Protein AF-A0A921FLB4-F1 (afdb_monomer_lite)

Sequence (435 aa):
MNSPNPSLQTFIDALERRLLEMSLEEIRESLLQHAHTLQNSDRAAFLAIFEHNHQTHQQQSPNVTWPVDNHPLLEEIDAFVDRIASGEYFDGFGWDHERYLERSFGDESWALEFDEFFSEAHKAFLNGQVGLARAALQRLLYALSLDDDVGTFCGPEPAIYTVGFNLAEAQACYLRAVYETTPAEERAAELAKEWLVLPELDADVSLDSLRQSRGPELSELEQFLPDWINVLHSLDRDSPIVRELLLEAAELAGGVDGLRDLARGSETDQGAYYLRWVQALRRAECQGEAIEAAHEALSKLNHDGPMRALMAEELAVLSKDNGVQVVAARRAAWRADPNLLRLIRLHEAASQQSQAPETMADELAALDEKTALDDSDNGLRAVLLVLAGRADDAGAMLIQSTGLTDRSLRDVVVPYLLISGCAGPQHPQWSSTSL

Structure (mmCIF, N/CA/C/O backbone):
data_AF-A0A921FLB4-F1
#
_entry.id   AF-A0A921FLB4-F1
#
loop_
_atom_site.group_PDB
_atom_site.id
_atom_site.type_symbol
_atom_site.label_atom_id
_atom_site.label_alt_id
_atom_site.label_comp_id
_atom_site.label_asym_id
_atom_site.label_entity_id
_atom_site.label_seq_id
_atom_site.pdbx_PDB_ins_code
_atom_site.Cartn_x
_atom_site.Cartn_y
_atom_site.Cartn_z
_atom_site.occupancy
_atom_site.B_iso_or_equiv
_atom_site.auth_seq_id
_atom_site.auth_comp_id
_atom_site.auth_asym_id
_atom_site.auth_atom_id
_atom_site.pdbx_PDB_model_num
ATOM 1 N N . MET A 1 1 ? -26.130 41.079 9.840 1.00 33.78 1 MET A N 1
ATOM 2 C CA . MET A 1 1 ? -25.382 42.355 9.901 1.00 33.78 1 MET A CA 1
ATOM 3 C C . MET A 1 1 ? -23.909 42.001 9.795 1.00 33.78 1 MET A C 1
ATOM 5 O O . MET A 1 1 ? -23.412 41.353 10.702 1.00 33.78 1 MET A O 1
ATOM 9 N N . ASN A 1 2 ? -23.250 42.322 8.678 1.00 36.47 2 ASN A N 1
ATOM 10 C CA . ASN A 1 2 ? -21.829 42.018 8.482 1.00 36.47 2 ASN A CA 1
ATOM 11 C C . ASN A 1 2 ? -20.993 43.010 9.290 1.00 36.47 2 ASN A C 1
ATOM 13 O O . ASN A 1 2 ? -20.910 44.185 8.928 1.00 36.47 2 ASN A O 1
ATOM 17 N N . SER A 1 3 ? -20.412 42.550 10.393 1.00 39.25 3 SER A N 1
ATOM 18 C CA . SER A 1 3 ? -19.405 43.321 11.116 1.00 39.25 3 SER A CA 1
ATOM 19 C C . SER A 1 3 ? -18.179 43.504 10.208 1.00 39.25 3 SER A C 1
ATOM 21 O O . SER A 1 3 ? -17.731 42.525 9.613 1.00 39.25 3 SER A O 1
ATOM 23 N N . PRO A 1 4 ? -17.641 44.726 10.054 1.00 46.91 4 PRO A N 1
ATOM 24 C CA . PRO A 1 4 ? -16.412 44.940 9.297 1.00 46.91 4 PRO A CA 1
ATOM 25 C C . PRO A 1 4 ? -15.256 44.167 9.946 1.00 46.91 4 PRO A C 1
ATOM 27 O O . PRO A 1 4 ? -15.122 44.178 11.172 1.00 46.91 4 PRO A O 1
ATOM 30 N N . ASN A 1 5 ? -14.427 43.507 9.130 1.00 41.88 5 ASN A N 1
ATOM 31 C CA . ASN A 1 5 ? -13.240 42.800 9.612 1.00 41.88 5 ASN A CA 1
ATOM 32 C C . ASN A 1 5 ? -12.334 43.776 10.390 1.00 41.88 5 ASN A C 1
ATOM 34 O O . ASN A 1 5 ? -12.012 44.847 9.863 1.00 41.88 5 ASN A O 1
ATOM 38 N N . PRO A 1 6 ? -11.942 43.455 11.637 1.00 48.62 6 PRO A N 1
ATOM 39 C CA . PRO A 1 6 ? -11.126 44.346 12.453 1.00 48.62 6 PRO A CA 1
ATOM 40 C C . PRO A 1 6 ? -9.729 44.531 11.846 1.00 48.62 6 PRO A C 1
ATOM 42 O O . PRO A 1 6 ? -9.183 43.626 11.218 1.00 48.62 6 PRO A O 1
ATOM 45 N N . SER A 1 7 ? -9.125 45.705 12.063 1.00 54.34 7 SER A N 1
ATOM 46 C CA . SER A 1 7 ? -7.699 45.902 11.768 1.00 54.34 7 SER A CA 1
ATOM 47 C C . SER A 1 7 ? -6.843 44.970 12.636 1.00 54.34 7 SER A C 1
ATOM 49 O O . SER A 1 7 ? -7.263 44.624 13.740 1.00 54.34 7 SER A O 1
ATOM 51 N N . LEU A 1 8 ? -5.641 44.594 12.179 1.00 39.59 8 LEU A N 1
ATOM 52 C CA . LEU A 1 8 ? -4.756 43.676 12.914 1.00 39.59 8 LEU A CA 1
ATOM 53 C C . LEU A 1 8 ? -4.516 44.131 14.362 1.00 39.59 8 LEU A C 1
ATOM 55 O O . LEU A 1 8 ? -4.643 43.328 15.277 1.00 39.59 8 LEU A O 1
ATOM 59 N N . GLN A 1 9 ? -4.257 45.422 14.586 1.00 44.19 9 GLN A N 1
ATOM 60 C CA . GLN A 1 9 ? -4.066 45.958 15.937 1.00 44.19 9 GLN A CA 1
ATOM 61 C C . GLN A 1 9 ? -5.333 45.804 16.791 1.00 44.19 9 GLN A C 1
ATOM 63 O O . GLN A 1 9 ? -5.273 45.328 17.916 1.00 44.19 9 GLN A O 1
ATOM 68 N N . THR A 1 10 ? -6.502 46.136 16.234 1.00 51.72 10 THR A N 1
ATOM 69 C CA . THR A 1 10 ? -7.792 45.987 16.928 1.00 51.72 10 THR A CA 1
ATOM 70 C C . THR A 1 10 ? -8.115 44.525 17.243 1.00 51.72 10 THR A C 1
ATOM 72 O O . THR A 1 10 ? -8.737 44.238 18.264 1.00 51.72 10 THR A O 1
ATOM 75 N N . PHE A 1 11 ? -7.708 43.606 16.369 1.00 50.75 11 PHE A N 1
ATOM 76 C CA . PHE A 1 11 ? -7.833 42.170 16.577 1.00 50.75 11 PHE A CA 1
ATOM 77 C C . PHE A 1 11 ? -6.923 41.687 17.713 1.00 50.75 11 PHE A C 1
ATOM 79 O O . PHE A 1 11 ? -7.423 41.033 18.626 1.00 50.75 11 PHE A O 1
ATOM 86 N N . ILE A 1 12 ? -5.638 42.059 17.704 1.00 52.91 12 ILE A N 1
ATOM 87 C CA . ILE A 1 12 ? -4.676 41.680 18.749 1.00 52.91 12 ILE A CA 1
ATOM 88 C C . ILE A 1 12 ? -5.097 42.244 20.112 1.00 52.91 12 ILE A C 1
ATOM 90 O O . ILE A 1 12 ? -5.220 41.477 21.060 1.00 52.91 12 ILE A O 1
ATOM 94 N N . ASP A 1 13 ? -5.456 43.528 20.202 1.00 59.16 13 ASP A N 1
ATOM 95 C CA . ASP A 1 13 ? -5.903 44.149 21.460 1.00 59.16 13 ASP A CA 1
ATOM 96 C C . ASP A 1 13 ? -7.180 43.490 22.021 1.00 59.16 13 ASP A C 1
ATOM 98 O O . ASP A 1 13 ? -7.416 43.460 23.232 1.00 59.16 13 ASP A O 1
ATOM 102 N N . ALA A 1 14 ? -8.065 43.009 21.140 1.00 65.94 14 ALA A N 1
ATOM 103 C CA . ALA A 1 14 ? -9.277 42.298 21.535 1.00 65.94 14 ALA A CA 1
ATOM 104 C C . ALA A 1 14 ? -8.986 40.850 21.950 1.00 65.94 14 ALA A C 1
ATOM 106 O O . ALA A 1 14 ? -9.635 40.349 22.868 1.00 65.94 14 ALA A O 1
ATOM 107 N N . LEU A 1 15 ? -8.035 40.192 21.288 1.00 69.31 15 LEU A N 1
ATOM 108 C CA . LEU A 1 15 ? -7.595 38.842 21.616 1.00 69.31 15 LEU A CA 1
ATOM 109 C C . LEU A 1 15 ? -6.867 38.819 22.963 1.00 69.31 15 LEU A C 1
ATOM 111 O O . LEU A 1 15 ? -7.249 38.039 23.826 1.00 69.31 15 LEU A O 1
ATOM 115 N N . GLU A 1 16 ? -5.904 39.716 23.187 1.00 65.19 16 GLU A N 1
ATOM 116 C CA . GLU A 1 16 ? -5.180 39.827 24.460 1.00 65.19 16 GLU A CA 1
ATOM 117 C C . GLU A 1 16 ? -6.130 40.053 25.635 1.00 65.19 16 GLU A C 1
ATOM 119 O O . GLU A 1 16 ? -6.023 39.386 26.660 1.00 65.19 16 GLU A O 1
ATOM 124 N N . ARG A 1 17 ? -7.114 40.945 25.476 1.00 81.75 17 ARG A N 1
ATOM 125 C CA . ARG A 1 17 ? -8.106 41.203 26.525 1.00 81.75 17 ARG A CA 1
ATOM 126 C C . ARG A 1 17 ? -8.927 39.961 26.863 1.00 81.75 17 ARG A C 1
ATOM 128 O O . ARG A 1 17 ? -9.101 39.666 28.036 1.00 81.75 17 ARG A O 1
ATOM 135 N N . ARG A 1 18 ? -9.395 39.228 25.848 1.00 84.94 18 ARG A N 1
ATOM 136 C CA . ARG A 1 18 ? -10.162 37.987 26.046 1.00 84.94 18 ARG A CA 1
ATOM 137 C C . ARG A 1 18 ? -9.311 36.902 26.696 1.00 84.94 18 ARG A C 1
ATOM 139 O O . ARG A 1 18 ? -9.776 36.257 27.621 1.00 84.94 18 ARG A O 1
ATOM 146 N N . LEU A 1 19 ? -8.058 36.750 26.269 1.00 83.31 19 LEU A N 1
ATOM 147 C CA . LEU A 1 19 ? -7.129 35.795 26.875 1.00 83.31 19 LEU A CA 1
ATOM 148 C C . LEU A 1 19 ? -6.812 36.144 28.337 1.00 83.31 19 LEU A C 1
ATOM 150 O O . LEU A 1 19 ? -6.666 35.242 29.148 1.00 83.31 19 LEU A O 1
ATOM 154 N N . LEU A 1 20 ? -6.741 37.429 28.697 1.00 84.50 20 LEU A N 1
ATOM 155 C CA . LEU A 1 20 ? -6.546 37.866 30.088 1.00 84.50 20 LEU A CA 1
ATOM 156 C C . LEU A 1 20 ? -7.783 37.655 30.976 1.00 84.50 20 LEU A C 1
ATOM 158 O O . LEU A 1 20 ? -7.649 37.583 32.196 1.00 84.50 20 LEU A O 1
ATOM 162 N N . GLU A 1 21 ? -8.974 37.597 30.381 1.00 88.06 21 GLU A N 1
ATOM 163 C CA . GLU A 1 21 ? -10.243 37.351 31.077 1.00 88.06 21 GLU A CA 1
ATOM 164 C C . GLU A 1 21 ? -10.533 35.854 31.269 1.00 88.06 21 GLU A C 1
ATOM 166 O O . GLU A 1 21 ? -11.351 35.503 32.118 1.00 88.06 21 GLU A O 1
ATOM 171 N N . MET A 1 22 ? -9.860 34.982 30.513 1.00 88.00 22 MET A N 1
ATOM 172 C CA . MET A 1 22 ? -10.029 33.531 30.565 1.00 88.00 22 MET A CA 1
ATOM 173 C C . MET A 1 22 ? -9.029 32.882 31.522 1.00 88.00 22 MET A C 1
ATOM 175 O O . MET A 1 22 ? -7.861 33.264 31.618 1.00 88.00 22 MET A O 1
ATOM 179 N N . SER A 1 23 ? -9.481 31.846 32.219 1.00 87.81 23 SER A N 1
ATOM 180 C CA . SER A 1 23 ? -8.600 30.953 32.959 1.00 87.81 23 SER A CA 1
ATOM 181 C C . SER A 1 23 ? -7.752 30.102 32.008 1.00 87.81 23 SER A C 1
ATOM 183 O O . SER A 1 23 ? -8.077 29.888 30.839 1.00 87.81 23 SER A O 1
ATOM 185 N N . LEU A 1 24 ? -6.644 29.570 32.524 1.00 77.75 24 LEU A N 1
ATOM 186 C CA . LEU A 1 24 ? -5.729 28.738 31.740 1.00 77.75 24 LEU A CA 1
ATOM 187 C C . LEU A 1 24 ? -6.403 27.452 31.221 1.00 77.75 24 LEU A C 1
ATOM 189 O O . LEU A 1 24 ? -6.052 26.970 30.146 1.00 77.75 24 LEU A O 1
ATOM 193 N N . GLU A 1 25 ? -7.381 26.918 31.956 1.00 79.81 25 GLU A N 1
ATOM 194 C CA . GLU A 1 25 ? -8.176 25.761 31.524 1.00 79.81 25 GLU A CA 1
ATOM 195 C C . GLU A 1 25 ? -9.133 26.119 30.383 1.00 79.81 25 GLU A C 1
ATOM 197 O O . GLU A 1 25 ? -9.153 25.410 29.382 1.00 79.81 25 GLU A O 1
ATOM 202 N N . GLU A 1 26 ? -9.822 27.259 30.460 1.00 79.19 26 GLU A N 1
ATOM 203 C CA . GLU A 1 26 ? -10.719 27.732 29.393 1.00 79.19 26 GLU A CA 1
ATOM 204 C C . GLU A 1 26 ? -9.957 28.053 28.099 1.00 79.19 26 GLU A C 1
ATOM 206 O O . GLU A 1 26 ? -10.446 27.792 26.997 1.00 79.19 26 GLU A O 1
ATOM 211 N N . ILE A 1 27 ? -8.734 28.588 28.210 1.00 85.00 27 ILE A N 1
ATOM 212 C CA . ILE A 1 27 ? -7.849 28.804 27.055 1.00 85.00 27 ILE A CA 1
ATOM 213 C C . ILE A 1 27 ? -7.463 27.459 26.432 1.00 85.00 27 ILE A C 1
ATOM 215 O O . ILE A 1 27 ? -7.520 27.313 25.211 1.00 85.00 27 ILE A O 1
ATOM 219 N N . ARG A 1 28 ? -7.089 26.467 27.253 1.00 79.69 28 ARG A N 1
ATOM 220 C CA . ARG A 1 28 ? -6.738 25.123 26.774 1.00 79.69 28 ARG A CA 1
ATOM 221 C C . ARG A 1 28 ? -7.917 24.467 26.060 1.00 79.69 28 ARG A C 1
ATOM 223 O O . ARG A 1 28 ? -7.739 23.952 24.962 1.00 79.69 28 ARG A O 1
ATOM 230 N N . GLU A 1 29 ? -9.099 24.511 26.660 1.00 82.25 29 GLU A N 1
ATOM 231 C CA . GLU A 1 29 ? -10.321 23.944 26.089 1.00 82.25 29 GLU A CA 1
ATOM 232 C C . GLU A 1 29 ? -10.687 24.622 24.764 1.00 82.25 29 GLU A C 1
ATOM 234 O O . GLU A 1 29 ? -10.939 23.942 23.773 1.00 82.25 29 GLU A O 1
ATOM 239 N N . SER A 1 30 ? -10.585 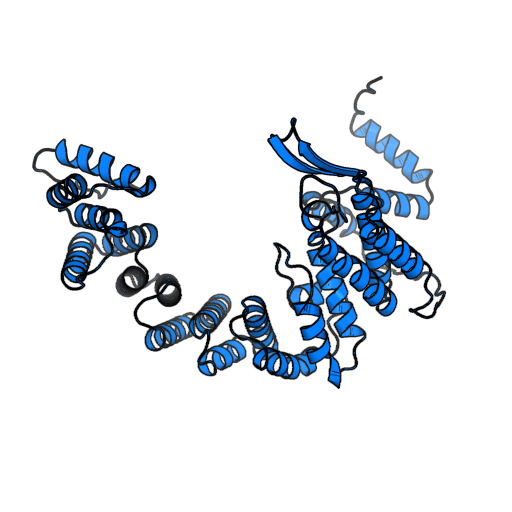25.951 24.695 1.00 81.31 30 SER A N 1
ATOM 240 C CA . SER A 1 30 ? -10.856 26.705 23.465 1.00 81.31 30 SER A CA 1
ATOM 241 C C . SER A 1 30 ? -9.859 26.394 22.343 1.00 81.31 30 SER A C 1
ATOM 243 O O . SER A 1 30 ? -10.244 26.317 21.176 1.00 81.31 30 SER A O 1
ATOM 245 N N . LEU A 1 31 ? -8.577 26.195 22.670 1.00 86.00 31 LEU A N 1
ATOM 246 C CA . LEU A 1 31 ? -7.553 25.804 21.695 1.00 86.00 31 LEU A CA 1
ATOM 247 C C . LEU A 1 31 ? -7.771 24.381 21.176 1.00 86.00 31 LEU A C 1
ATOM 249 O O . LEU A 1 31 ? -7.629 24.152 19.977 1.00 86.00 31 LEU A O 1
ATOM 253 N N . LEU A 1 32 ? -8.141 23.443 22.052 1.00 80.69 32 LEU A N 1
ATOM 254 C CA . LEU A 1 32 ? -8.476 22.071 21.662 1.00 80.69 32 LEU A CA 1
ATOM 255 C C . LEU A 1 32 ? -9.731 22.041 20.788 1.00 80.69 32 LEU A C 1
ATOM 257 O O . LEU A 1 32 ? -9.727 21.421 19.728 1.00 80.69 32 LEU A O 1
ATOM 261 N N . GLN A 1 33 ? -10.771 22.779 21.174 1.00 78.38 33 GLN A N 1
ATOM 262 C CA . GLN A 1 33 ? -11.989 22.905 20.383 1.00 78.38 33 GLN A CA 1
ATOM 263 C C . GLN A 1 33 ? -11.697 23.489 18.996 1.00 78.38 33 GLN A C 1
ATOM 265 O O . GLN A 1 33 ? -12.209 22.990 17.998 1.00 78.38 33 GLN A O 1
ATOM 270 N N . HIS A 1 34 ? -10.828 24.498 18.907 1.00 79.50 34 HIS A N 1
ATOM 271 C CA . HIS A 1 34 ? -10.405 25.029 17.618 1.00 79.50 34 HIS A CA 1
ATOM 272 C C . HIS A 1 34 ? -9.606 24.004 16.802 1.00 79.50 34 HIS A C 1
ATOM 274 O O . HIS A 1 34 ? -9.868 23.853 15.610 1.00 79.50 34 HIS A O 1
ATOM 280 N N . ALA A 1 35 ? -8.697 23.253 17.429 1.00 77.12 35 ALA A N 1
ATOM 281 C CA . ALA A 1 35 ? -7.913 22.214 16.764 1.00 77.12 35 ALA A CA 1
ATOM 282 C C . ALA A 1 35 ? -8.799 21.125 16.134 1.00 77.12 35 ALA A C 1
ATOM 284 O O . ALA A 1 35 ? -8.521 20.685 15.020 1.00 77.12 35 ALA A O 1
ATOM 285 N N . HIS A 1 36 ? -9.903 20.757 16.793 1.00 67.00 36 HIS A N 1
ATOM 286 C CA . HIS A 1 36 ? -10.888 19.820 16.245 1.00 67.00 36 HIS A CA 1
ATOM 287 C C . HIS A 1 36 ? -11.570 20.326 14.963 1.00 67.00 36 HIS A C 1
ATOM 289 O O . HIS A 1 36 ? -12.011 19.518 14.154 1.00 67.00 36 HIS A O 1
ATOM 295 N N . THR A 1 37 ? -11.621 21.642 14.737 1.00 77.31 37 THR A N 1
ATOM 296 C CA . THR A 1 37 ? -12.214 22.231 13.520 1.00 77.31 37 THR A CA 1
ATOM 297 C C . THR A 1 37 ? -11.233 22.370 12.350 1.00 77.31 37 THR A C 1
ATOM 299 O O . THR A 1 37 ? -11.628 22.820 11.275 1.00 77.31 37 THR A O 1
ATOM 302 N N . LEU A 1 38 ? -9.954 22.016 12.537 1.00 75.81 38 LEU A N 1
ATOM 303 C CA . LEU A 1 38 ? -8.909 22.220 11.529 1.00 75.81 38 LEU A CA 1
ATOM 304 C C . LEU A 1 38 ? -8.841 21.089 10.496 1.00 75.81 38 LEU A C 1
ATOM 306 O O . LEU A 1 38 ? -8.821 19.897 10.829 1.00 75.81 38 LEU A O 1
ATOM 310 N N . GLN A 1 39 ? -8.668 21.488 9.235 1.00 71.31 39 GLN A N 1
ATOM 311 C CA . GLN A 1 39 ? -8.337 20.588 8.132 1.00 71.31 39 GLN A CA 1
ATOM 312 C C . GLN A 1 39 ? -6.874 20.124 8.203 1.00 71.31 39 GLN A C 1
ATOM 314 O O . GLN A 1 39 ? -6.016 20.817 8.749 1.00 71.31 39 GLN A O 1
ATOM 319 N N . ASN A 1 40 ? -6.572 18.957 7.623 1.00 52.25 40 ASN A N 1
ATOM 320 C CA . ASN A 1 40 ? -5.250 18.318 7.706 1.00 52.25 40 ASN A CA 1
ATOM 321 C C . ASN A 1 40 ? -4.089 19.205 7.232 1.00 52.25 40 ASN A C 1
ATOM 323 O O . ASN A 1 40 ? -3.025 19.183 7.850 1.00 52.25 40 ASN A O 1
ATOM 327 N N . SER A 1 41 ? -4.294 20.018 6.190 1.00 58.81 41 SER A N 1
ATOM 328 C CA . SER A 1 41 ? -3.268 20.932 5.669 1.00 58.81 41 SER A CA 1
ATOM 329 C C . SER A 1 41 ? -2.808 21.976 6.689 1.00 58.81 41 SER A C 1
ATOM 331 O O . SER A 1 41 ? -1.667 22.430 6.633 1.00 58.81 41 SER A O 1
ATOM 333 N N . ASP A 1 42 ? -3.674 22.328 7.640 1.00 61.78 42 ASP A N 1
ATOM 334 C CA . ASP A 1 42 ? -3.471 23.469 8.534 1.00 61.78 42 ASP A CA 1
ATOM 335 C C . ASP A 1 42 ? -2.956 23.039 9.914 1.00 61.78 42 ASP A C 1
ATOM 337 O O . ASP A 1 42 ? -2.436 23.854 10.679 1.00 61.78 42 ASP A O 1
ATOM 341 N N . ARG A 1 43 ? -3.036 21.738 10.227 1.00 76.12 43 ARG A N 1
ATOM 342 C CA . ARG A 1 43 ? -2.623 21.171 11.521 1.00 76.12 43 ARG A CA 1
ATOM 343 C C . ARG A 1 43 ? -1.127 21.343 11.776 1.00 76.12 43 ARG A C 1
ATOM 345 O O . ARG A 1 43 ? -0.744 21.693 12.888 1.00 76.12 43 ARG A O 1
ATOM 352 N N . ALA A 1 44 ? -0.289 21.181 10.751 1.00 71.75 44 ALA A N 1
ATOM 353 C CA . ALA A 1 44 ? 1.157 21.386 10.873 1.00 71.75 44 ALA A CA 1
ATOM 354 C C . ALA A 1 44 ? 1.507 22.850 11.198 1.00 71.75 44 ALA A C 1
ATOM 356 O O . ALA A 1 44 ? 2.324 23.119 12.077 1.00 71.75 44 ALA A O 1
ATOM 357 N N . ALA A 1 45 ? 0.840 23.806 10.543 1.00 70.75 45 ALA A N 1
ATOM 358 C CA . ALA A 1 45 ? 1.028 25.230 10.811 1.00 70.75 45 ALA A CA 1
ATOM 359 C C . ALA A 1 45 ? 0.516 25.625 12.205 1.00 70.75 45 ALA A C 1
ATOM 361 O O . ALA A 1 45 ? 1.140 26.443 12.877 1.00 70.75 45 ALA A O 1
ATOM 362 N N . PHE A 1 46 ? -0.589 25.024 12.654 1.00 83.06 46 PHE A N 1
ATOM 363 C CA . PHE A 1 46 ? -1.135 25.235 13.992 1.00 83.06 46 PHE A CA 1
ATOM 364 C C . PHE A 1 46 ? -0.222 24.672 15.093 1.00 83.06 46 PHE A C 1
ATOM 366 O O . PHE A 1 46 ? 0.024 25.352 16.086 1.00 83.06 46 PHE A O 1
ATOM 373 N N . LEU A 1 47 ? 0.344 23.473 14.911 1.00 79.62 47 LEU A N 1
ATOM 374 C CA . LEU A 1 47 ? 1.275 22.868 15.873 1.00 79.62 47 LEU A CA 1
ATOM 375 C C . LEU A 1 47 ? 2.593 23.644 15.989 1.00 79.62 47 LEU A C 1
ATOM 377 O O . LEU A 1 47 ? 3.089 23.839 17.101 1.00 79.62 47 LEU A O 1
ATOM 381 N N . ALA A 1 48 ? 3.101 24.188 14.879 1.00 77.06 48 ALA A N 1
ATOM 382 C CA . ALA A 1 48 ? 4.315 25.008 14.861 1.00 77.06 48 ALA A CA 1
ATOM 383 C C . ALA A 1 48 ? 4.232 26.259 15.768 1.00 77.06 48 ALA A C 1
ATOM 385 O O . ALA A 1 48 ? 5.261 26.788 16.192 1.00 77.06 48 ALA A O 1
ATOM 386 N N . ILE A 1 49 ? 3.020 26.716 16.121 1.00 76.88 49 ILE A N 1
ATOM 387 C CA . ILE A 1 49 ? 2.791 27.820 17.073 1.00 76.88 49 ILE A CA 1
ATOM 388 C C . ILE A 1 49 ? 3.278 27.445 18.487 1.00 76.88 49 ILE A C 1
ATOM 390 O O . ILE A 1 49 ? 3.759 28.304 19.229 1.00 76.88 49 ILE A O 1
ATOM 394 N N . PHE A 1 50 ? 3.182 26.166 18.863 1.00 73.31 50 PHE A N 1
ATOM 395 C CA . PHE A 1 50 ? 3.471 25.670 20.214 1.00 73.31 50 PHE A CA 1
ATOM 396 C C . PHE A 1 50 ? 4.877 25.072 20.360 1.00 73.31 50 PHE A C 1
ATOM 398 O O . PHE A 1 50 ? 5.408 25.001 21.472 1.00 73.31 50 PHE A O 1
ATOM 405 N N . GLU A 1 51 ? 5.522 24.707 19.250 1.00 62.38 51 GLU A N 1
ATOM 406 C CA . GLU A 1 51 ? 6.873 24.126 19.230 1.00 62.38 51 GLU A CA 1
ATOM 407 C C . GLU A 1 51 ? 7.956 25.068 19.786 1.00 62.38 51 GLU A C 1
ATOM 409 O O . GLU A 1 51 ? 9.009 24.609 20.224 1.00 62.38 51 GLU A O 1
ATOM 414 N N . HIS A 1 52 ? 7.692 26.376 19.876 1.00 50.53 52 HIS A N 1
ATOM 415 C CA . HIS A 1 52 ? 8.628 27.334 20.476 1.00 50.53 52 HIS A CA 1
ATOM 416 C C . HIS A 1 52 ? 8.629 27.382 22.016 1.00 50.53 52 HIS A C 1
ATOM 418 O O . HIS A 1 52 ? 9.450 28.106 22.575 1.00 50.53 52 HIS A O 1
ATOM 424 N N . ASN A 1 53 ? 7.764 26.635 22.721 1.00 47.78 53 ASN A N 1
ATOM 425 C CA . ASN A 1 53 ? 7.606 26.780 24.181 1.00 47.78 53 ASN A CA 1
ATOM 426 C C . ASN A 1 53 ? 7.609 25.476 25.009 1.00 47.78 53 ASN A C 1
ATOM 428 O O . ASN A 1 53 ? 7.404 25.525 26.223 1.00 47.78 53 ASN A O 1
ATOM 432 N N . HIS A 1 54 ? 7.885 24.307 24.424 1.00 41.75 54 HIS A N 1
ATOM 433 C CA . HIS A 1 54 ? 7.814 23.033 25.152 1.00 41.75 54 HIS A CA 1
ATOM 434 C C . HIS A 1 54 ? 9.131 22.604 25.822 1.00 41.75 54 HIS A C 1
ATOM 436 O O . HIS A 1 54 ? 9.843 21.715 25.367 1.00 41.75 54 HIS A O 1
ATOM 442 N N . GLN A 1 55 ? 9.386 23.149 27.009 1.00 40.06 55 GLN A N 1
ATOM 443 C CA . GLN A 1 55 ? 10.029 22.389 28.084 1.00 40.06 55 GLN A CA 1
ATOM 444 C C . GLN A 1 55 ? 9.211 22.562 29.365 1.00 40.06 55 GLN A C 1
ATOM 446 O O . GLN A 1 55 ? 9.513 23.460 30.138 1.00 40.06 55 GLN A O 1
ATOM 451 N N . THR A 1 56 ? 8.168 21.738 29.566 1.00 42.41 56 THR A N 1
ATOM 452 C CA . THR A 1 56 ? 7.799 21.025 30.821 1.00 42.41 56 THR A CA 1
ATOM 453 C C . THR A 1 56 ? 6.292 20.710 30.988 1.00 42.41 56 THR A C 1
ATOM 455 O O . THR A 1 56 ? 5.429 21.540 30.737 1.00 42.41 56 THR A O 1
ATOM 458 N N . HIS A 1 57 ? 6.050 19.502 31.528 1.00 38.12 57 HIS A N 1
ATOM 459 C CA . HIS A 1 57 ? 4.902 18.990 32.307 1.00 38.12 57 HIS A CA 1
ATOM 460 C C . HIS A 1 57 ? 3.607 18.473 31.625 1.00 38.12 57 HIS A C 1
ATOM 462 O O . HIS A 1 57 ? 2.720 19.226 31.241 1.00 38.12 57 HIS A O 1
ATOM 468 N N . GLN A 1 58 ? 3.468 17.135 31.642 1.00 34.09 58 GLN A N 1
ATOM 469 C CA . GLN A 1 58 ? 2.223 16.352 31.551 1.00 34.09 58 GLN A CA 1
ATOM 470 C C . GLN A 1 58 ? 1.536 16.248 32.931 1.00 34.09 58 GLN A C 1
ATOM 472 O O . GLN A 1 58 ? 2.214 16.037 33.940 1.00 34.09 58 GLN A O 1
ATOM 477 N N . GLN A 1 59 ? 0.201 16.313 32.973 1.00 33.28 59 GLN A N 1
ATOM 478 C CA . GLN A 1 59 ? -0.628 15.930 34.128 1.00 33.28 59 GLN A CA 1
ATOM 479 C C .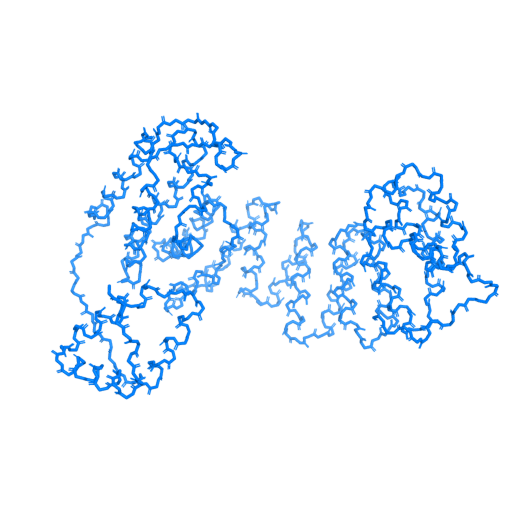 GLN A 1 59 ? -1.753 14.982 33.681 1.00 33.28 59 GLN A C 1
ATOM 481 O O . GLN A 1 59 ? -2.394 15.214 32.661 1.00 33.28 59 GLN A O 1
ATOM 486 N N . GLN A 1 60 ? -1.944 13.908 34.452 1.00 32.50 60 GLN A N 1
ATOM 487 C CA . GLN A 1 60 ? -2.929 12.835 34.266 1.00 32.50 60 GLN A CA 1
ATOM 488 C C . GLN A 1 60 ? -4.229 13.129 35.034 1.00 32.50 60 GLN A C 1
ATOM 490 O O . GLN A 1 60 ? -4.175 13.644 36.152 1.00 32.50 60 GLN A O 1
ATOM 495 N N . SER A 1 61 ? -5.370 12.720 34.471 1.00 29.72 61 SER A N 1
ATOM 496 C CA . SER A 1 61 ? -6.706 12.758 35.097 1.00 29.72 61 SER A CA 1
ATOM 497 C C . SER A 1 61 ? -7.162 11.361 35.583 1.00 29.72 61 SER A C 1
ATOM 499 O O . SER A 1 61 ? -6.592 10.356 35.155 1.00 29.72 61 SER A O 1
ATOM 501 N N . PRO A 1 62 ? -8.117 11.274 36.538 1.00 31.75 62 PRO A N 1
ATOM 502 C CA . PRO A 1 62 ? -8.257 10.135 37.448 1.00 31.75 62 PRO A CA 1
ATOM 503 C C . PRO A 1 62 ? -8.937 8.901 36.838 1.00 31.75 62 PRO A C 1
ATOM 505 O O . PRO A 1 62 ? -9.871 8.980 36.048 1.00 31.75 62 PRO A O 1
ATOM 508 N N . ASN A 1 63 ? -8.453 7.745 37.288 1.00 32.56 63 ASN A N 1
ATOM 509 C CA . ASN A 1 63 ? -8.732 6.409 36.781 1.00 32.56 63 ASN A CA 1
ATOM 510 C C . ASN A 1 63 ? -10.010 5.819 37.421 1.00 32.56 63 ASN A C 1
ATOM 512 O O . ASN A 1 63 ? -9.959 5.315 38.545 1.00 32.56 63 ASN A O 1
ATOM 516 N N . VAL A 1 64 ? -11.154 5.876 36.730 1.00 37.06 64 VAL A N 1
ATOM 517 C CA . VAL A 1 64 ? -12.313 5.013 37.030 1.00 37.06 64 VAL A CA 1
ATOM 518 C C . VAL A 1 64 ? -12.179 3.771 36.151 1.00 37.06 64 VAL A C 1
ATOM 520 O O . VAL A 1 64 ? -12.262 3.860 34.931 1.00 37.06 64 VAL A O 1
ATOM 523 N N . THR A 1 65 ? -11.911 2.619 36.765 1.00 38.44 65 THR A N 1
ATOM 524 C CA . THR A 1 65 ? -11.717 1.343 36.062 1.00 38.44 65 THR A CA 1
ATOM 525 C C . THR A 1 65 ? -13.033 0.571 36.015 1.00 38.44 65 THR A C 1
ATOM 527 O O . THR A 1 65 ? -13.440 -0.042 37.000 1.00 38.44 65 THR A O 1
ATOM 530 N N . TRP A 1 66 ? -13.705 0.600 34.865 1.00 42.44 66 TRP A N 1
ATOM 531 C CA . TRP A 1 66 ? -14.759 -0.362 34.535 1.00 42.44 66 TRP A CA 1
ATOM 532 C C . TRP A 1 66 ? -14.117 -1.644 33.974 1.00 42.44 66 TRP A C 1
ATOM 534 O O . TRP A 1 66 ? -13.100 -1.547 33.280 1.00 42.44 66 TRP A O 1
ATOM 544 N N . PRO A 1 67 ? -14.663 -2.846 34.244 1.00 59.34 67 PRO A N 1
ATOM 545 C CA . PRO A 1 67 ? -14.348 -4.026 33.439 1.00 59.34 67 PRO A CA 1
ATOM 546 C C . PRO A 1 67 ? -14.662 -3.713 31.972 1.00 59.34 67 PRO A C 1
ATOM 548 O O . PRO A 1 67 ? -15.723 -3.150 31.709 1.00 59.34 67 PRO A O 1
ATOM 551 N N . VAL A 1 68 ? -13.759 -4.057 31.046 1.00 63.19 68 VAL A N 1
ATOM 552 C CA . VAL A 1 68 ? -13.879 -3.707 29.615 1.00 63.19 68 VAL A CA 1
ATOM 553 C C . VAL A 1 68 ? -15.262 -4.067 29.063 1.00 63.19 68 VAL A C 1
ATOM 555 O O . VAL A 1 68 ? -15.879 -3.224 28.427 1.00 63.19 68 VAL A O 1
ATOM 558 N N . ASP A 1 69 ? -15.784 -5.246 29.410 1.00 63.41 69 ASP A N 1
ATOM 559 C CA . ASP A 1 69 ? -17.059 -5.769 28.895 1.00 63.41 69 ASP A CA 1
ATOM 560 C C . ASP A 1 69 ? -18.319 -5.043 29.404 1.00 63.41 69 ASP A C 1
ATOM 562 O O . ASP A 1 69 ? -19.391 -5.249 28.853 1.00 63.41 69 ASP A O 1
ATOM 566 N N . ASN A 1 70 ? -18.215 -4.197 30.437 1.00 72.75 70 ASN A N 1
ATOM 567 C CA . ASN A 1 70 ? -19.352 -3.472 31.033 1.00 72.75 70 ASN A CA 1
ATOM 568 C C . ASN A 1 70 ? -19.166 -1.948 30.954 1.00 72.75 70 ASN A C 1
ATOM 570 O O . ASN A 1 70 ? -19.618 -1.209 31.834 1.00 72.75 70 ASN A O 1
ATOM 574 N N . HIS A 1 71 ? -18.404 -1.467 29.972 1.00 87.38 71 HIS A N 1
ATOM 575 C CA . HIS A 1 71 ? -18.202 -0.037 29.797 1.00 87.38 71 HIS A CA 1
ATOM 576 C C . HIS A 1 71 ? -19.410 0.586 29.068 1.00 87.38 71 HIS A C 1
ATOM 578 O O . HIS A 1 71 ? -19.755 0.089 27.998 1.00 87.38 71 HIS A O 1
ATOM 584 N N . PRO A 1 72 ? -20.000 1.699 29.557 1.00 89.69 72 PRO A N 1
ATOM 585 C CA . PRO A 1 72 ? -21.185 2.322 28.944 1.00 89.69 72 PRO A CA 1
ATOM 586 C C . PRO A 1 72 ? -21.042 2.614 27.443 1.00 89.69 72 PRO A C 1
ATOM 588 O O . PRO A 1 72 ? -21.962 2.366 26.676 1.00 89.69 72 PRO A O 1
ATOM 591 N N . LEU A 1 73 ? -19.850 3.046 27.012 1.00 92.00 73 LEU A N 1
ATOM 592 C CA . LEU A 1 73 ? -19.535 3.250 25.591 1.00 92.00 73 LEU A CA 1
ATOM 593 C C . LEU A 1 73 ? -19.805 2.007 24.724 1.00 92.00 73 LEU A C 1
ATOM 595 O O . LEU A 1 73 ? -20.266 2.147 23.601 1.00 92.00 73 LEU A O 1
ATOM 599 N N . LEU A 1 74 ? -19.510 0.797 25.216 1.00 95.62 74 LEU A N 1
ATOM 600 C CA . LEU A 1 74 ? -19.749 -0.419 24.435 1.00 95.62 74 LEU A CA 1
ATOM 601 C C . LEU A 1 74 ? -21.241 -0.722 24.312 1.00 95.62 74 LEU A C 1
ATOM 603 O O . LEU A 1 74 ? -21.667 -1.128 23.241 1.00 95.62 74 LEU A O 1
ATOM 607 N N . GLU A 1 75 ? -22.030 -0.476 25.362 1.00 94.69 75 GLU A N 1
ATOM 608 C CA . GLU A 1 75 ? -23.490 -0.630 25.307 1.00 94.69 75 GLU A CA 1
ATOM 609 C C . GLU A 1 75 ? -24.120 0.359 24.314 1.00 94.69 75 GLU A C 1
ATOM 611 O O . GLU A 1 75 ? -25.029 -0.005 23.570 1.00 94.69 75 GLU A O 1
ATOM 616 N N . GLU A 1 76 ? -23.624 1.598 24.270 1.00 96.38 76 GLU A N 1
ATOM 617 C CA . GLU A 1 76 ? -24.086 2.618 23.321 1.00 96.38 76 GLU A CA 1
ATOM 618 C C . GLU A 1 76 ? -23.709 2.272 21.873 1.00 96.38 76 GLU A C 1
ATOM 620 O O . GLU A 1 76 ? -24.551 2.404 20.982 1.00 96.38 76 GLU A O 1
ATOM 625 N N . ILE A 1 77 ? -22.486 1.772 21.646 1.00 97.62 77 ILE A N 1
ATOM 626 C CA . ILE A 1 77 ? -22.044 1.284 20.332 1.00 97.62 77 ILE A CA 1
ATOM 627 C C . ILE A 1 77 ? -22.872 0.070 19.905 1.00 97.62 77 ILE A C 1
ATOM 629 O O . ILE A 1 77 ? -23.351 0.045 18.777 1.00 97.62 77 ILE A O 1
ATOM 633 N N . ASP A 1 78 ? -23.079 -0.914 20.782 1.00 97.06 78 ASP A N 1
ATOM 634 C CA . ASP A 1 78 ? -23.876 -2.106 20.468 1.00 97.06 78 ASP A CA 1
ATOM 635 C C . ASP A 1 78 ? -25.317 -1.708 20.106 1.00 97.06 78 ASP A C 1
ATOM 637 O O . ASP A 1 78 ? -25.840 -2.128 19.075 1.00 97.06 78 ASP A O 1
ATOM 641 N N . ALA A 1 79 ? -25.927 -0.801 20.878 1.00 97.00 79 ALA A N 1
ATOM 642 C CA . ALA A 1 79 ? -27.250 -0.273 20.565 1.00 97.00 79 ALA A CA 1
ATOM 643 C C . ALA A 1 79 ? -27.286 0.478 19.226 1.00 97.00 79 ALA A C 1
ATOM 645 O O . ALA A 1 79 ? -28.295 0.429 18.531 1.00 97.00 79 ALA A O 1
ATOM 646 N N . PHE A 1 80 ? -26.228 1.205 18.865 1.00 97.19 80 PHE A N 1
ATOM 647 C CA . PHE A 1 80 ? -26.121 1.885 17.574 1.00 97.19 80 PHE A CA 1
ATOM 648 C C . PHE A 1 80 ? -25.985 0.905 16.403 1.00 97.19 80 PHE A C 1
ATOM 650 O O . PHE A 1 80 ? -26.715 1.024 15.419 1.00 97.19 80 PHE A O 1
ATOM 657 N N . VAL A 1 81 ? -25.120 -0.102 16.531 1.00 96.56 81 VAL A N 1
ATOM 658 C CA . VAL A 1 81 ? -24.955 -1.154 15.519 1.00 96.56 81 VAL A CA 1
ATOM 659 C C . VAL A 1 81 ? -26.264 -1.921 15.315 1.00 96.56 81 VAL A C 1
ATOM 661 O O . VAL A 1 81 ? -26.641 -2.180 14.173 1.00 96.56 81 VAL A O 1
ATOM 664 N N . ASP A 1 82 ? -27.012 -2.202 16.386 1.00 96.69 82 ASP A N 1
ATOM 665 C CA . ASP A 1 82 ? -28.339 -2.821 16.298 1.00 96.69 82 ASP A CA 1
ATOM 666 C C . ASP A 1 82 ? -29.344 -1.948 15.521 1.00 96.69 82 ASP A C 1
ATOM 668 O O . ASP A 1 82 ? -30.130 -2.476 14.727 1.00 96.69 82 ASP A O 1
ATOM 672 N N . ARG A 1 83 ? -29.314 -0.615 15.693 1.00 96.50 83 ARG A N 1
ATOM 673 C CA . ARG A 1 83 ? -30.166 0.309 14.916 1.00 96.50 83 ARG A CA 1
ATOM 674 C C . ARG A 1 83 ? -29.849 0.236 13.425 1.00 96.50 83 ARG A C 1
ATOM 676 O O . ARG A 1 83 ? -30.776 0.072 12.629 1.00 96.50 83 ARG A O 1
ATOM 683 N N . ILE A 1 84 ? -28.565 0.270 13.057 1.00 95.06 84 ILE A N 1
ATOM 684 C CA . ILE A 1 84 ? -28.116 0.102 11.663 1.00 95.06 84 ILE A CA 1
ATOM 685 C C . ILE A 1 84 ? -28.582 -1.246 11.108 1.00 95.06 84 ILE A C 1
ATOM 687 O O . ILE A 1 84 ? -29.239 -1.294 10.071 1.00 95.06 84 ILE A O 1
ATOM 691 N N . ALA A 1 85 ? -28.298 -2.341 11.816 1.00 95.00 85 ALA A N 1
ATOM 692 C CA . ALA A 1 85 ? -28.640 -3.690 11.371 1.00 95.00 85 ALA A CA 1
ATOM 693 C C . ALA A 1 85 ? -30.157 -3.901 11.215 1.00 95.00 85 ALA A C 1
ATOM 695 O O . ALA A 1 85 ? -30.599 -4.689 10.380 1.00 95.00 85 ALA A O 1
ATOM 696 N N . SER A 1 86 ? -30.970 -3.196 12.006 1.00 95.06 86 SER A N 1
ATOM 697 C CA . SER A 1 86 ? -32.431 -3.233 11.893 1.00 95.06 86 SER A CA 1
ATOM 698 C C . SER A 1 86 ? -32.994 -2.408 10.728 1.00 95.06 86 SER A C 1
ATOM 700 O O . SER A 1 86 ? -34.189 -2.515 10.439 1.00 95.06 86 SER A O 1
ATOM 702 N N . GLY A 1 87 ? -32.154 -1.600 10.072 1.00 94.12 87 GLY A N 1
ATOM 703 C CA . GLY A 1 87 ? -32.561 -0.662 9.032 1.00 94.12 87 GLY A CA 1
ATOM 704 C C . GLY A 1 87 ? -33.307 0.556 9.574 1.00 94.12 87 GLY A C 1
ATOM 705 O O . GLY A 1 87 ? -34.118 1.129 8.854 1.00 94.12 87 GLY A O 1
ATOM 706 N N . GLU A 1 88 ? -33.076 0.962 10.832 1.00 95.88 88 GLU A N 1
ATOM 707 C CA . GLU A 1 88 ? -33.771 2.110 11.447 1.00 95.88 88 GLU A CA 1
ATOM 708 C C . GLU A 1 88 ? -33.588 3.402 10.639 1.00 95.88 88 GLU A C 1
ATOM 710 O O . GLU A 1 88 ? -34.504 4.218 10.548 1.00 95.88 88 GLU A O 1
ATOM 715 N N . TYR A 1 89 ? -32.422 3.551 10.012 1.00 92.69 89 TYR A N 1
ATOM 716 C CA . TYR A 1 89 ? -32.065 4.704 9.193 1.00 92.69 89 TYR A CA 1
ATOM 717 C C . TYR A 1 89 ? -32.490 4.567 7.723 1.00 92.69 89 TYR A C 1
ATOM 719 O O . TYR A 1 89 ? -32.260 5.493 6.951 1.00 92.69 89 TYR A O 1
ATOM 727 N N . PHE A 1 90 ? -33.081 3.445 7.303 1.00 94.94 90 PHE A N 1
ATOM 728 C CA . PHE A 1 90 ? -33.386 3.141 5.903 1.00 94.94 90 PHE A CA 1
ATOM 729 C C . PHE A 1 90 ? -34.889 3.250 5.597 1.00 94.94 90 PHE A C 1
ATOM 731 O O . PHE A 1 90 ? -35.714 2.518 6.141 1.00 94.94 90 PHE A O 1
ATOM 738 N N . ASP A 1 91 ? -35.244 4.110 4.639 1.00 94.12 91 ASP A N 1
ATOM 739 C CA . ASP A 1 91 ? -36.631 4.332 4.205 1.00 94.12 91 ASP A CA 1
ATOM 740 C C . ASP A 1 91 ? -36.992 3.576 2.914 1.00 94.12 91 ASP A C 1
ATOM 742 O O . ASP A 1 91 ? -38.167 3.297 2.652 1.00 94.12 91 ASP A O 1
ATOM 746 N N . GLY A 1 92 ? -36.008 3.255 2.069 1.00 91.88 92 GLY A N 1
ATOM 747 C CA . GLY A 1 92 ? -36.243 2.539 0.815 1.00 91.88 92 GLY A CA 1
ATOM 748 C C . GLY A 1 92 ? -35.182 2.771 -0.256 1.00 91.88 92 GLY A C 1
ATOM 749 O O . GLY A 1 92 ? -34.331 3.642 -0.140 1.00 91.88 92 GLY A O 1
ATOM 750 N N . PHE A 1 93 ? -35.259 2.007 -1.345 1.00 91.81 93 PHE A N 1
ATOM 751 C CA . PHE A 1 93 ? -34.364 2.128 -2.499 1.00 91.81 93 PHE A CA 1
ATOM 752 C C . PHE A 1 93 ? -35.105 2.729 -3.698 1.00 91.81 93 PHE A C 1
ATOM 754 O O . PHE A 1 93 ? -36.247 2.348 -3.978 1.00 91.81 93 PHE A O 1
ATOM 761 N N . GLY A 1 94 ? -34.478 3.652 -4.428 1.00 92.00 94 GLY A N 1
ATOM 762 C CA . GLY A 1 94 ? -35.119 4.267 -5.589 1.00 92.00 94 GLY A CA 1
ATOM 763 C C . GLY A 1 94 ? -34.219 5.168 -6.428 1.00 92.00 94 GLY A C 1
ATOM 764 O O . GLY A 1 94 ? -33.032 5.325 -6.167 1.00 92.00 94 GLY A O 1
ATOM 765 N N . TRP A 1 95 ? -34.819 5.785 -7.447 1.00 94.25 95 TRP A N 1
ATOM 766 C CA . TRP A 1 95 ? -34.140 6.709 -8.355 1.00 94.25 95 TRP A CA 1
ATOM 767 C C . TRP A 1 95 ? -34.012 8.116 -7.752 1.00 94.25 95 TRP A C 1
ATOM 769 O O . TRP A 1 95 ? -35.018 8.774 -7.473 1.00 94.25 95 TRP A O 1
ATOM 779 N N . ASP A 1 96 ? -32.781 8.605 -7.615 1.00 90.88 96 ASP A N 1
ATOM 780 C CA . ASP A 1 96 ? -32.465 9.986 -7.253 1.00 90.88 96 ASP A CA 1
ATOM 781 C C . ASP A 1 96 ? -32.420 10.855 -8.522 1.00 90.88 96 ASP A C 1
ATOM 783 O O . ASP A 1 96 ? -31.502 10.778 -9.343 1.00 90.88 96 ASP A O 1
ATOM 787 N N . HIS A 1 97 ? -33.439 11.701 -8.696 1.00 91.06 97 HIS A N 1
ATOM 788 C CA . HIS A 1 97 ? -33.546 12.601 -9.847 1.00 91.06 97 HIS A CA 1
ATOM 789 C C . HIS A 1 97 ? -32.498 13.720 -9.865 1.00 91.06 97 HIS A C 1
ATOM 791 O O . HIS A 1 97 ? -32.233 14.262 -10.937 1.00 91.06 97 HIS A O 1
ATOM 797 N N . GLU A 1 98 ? -31.929 14.088 -8.718 1.00 90.19 98 GLU A N 1
ATOM 798 C CA . GLU A 1 98 ? -30.935 15.159 -8.629 1.00 90.19 98 GLU A CA 1
ATOM 799 C C . GLU A 1 98 ? -29.543 14.639 -8.987 1.00 90.19 98 GLU A C 1
ATOM 801 O O . GLU A 1 98 ? -28.779 15.325 -9.670 1.00 90.19 98 GLU A O 1
ATOM 806 N N . ARG A 1 99 ? -29.237 13.404 -8.574 1.00 84.94 99 ARG A N 1
ATOM 807 C CA . ARG A 1 99 ? -27.949 12.745 -8.831 1.00 84.94 99 ARG A CA 1
ATOM 808 C C . ARG A 1 99 ? -27.927 11.856 -10.073 1.00 84.94 99 ARG A C 1
ATOM 810 O O . ARG A 1 99 ? -26.849 11.469 -10.510 1.00 84.94 99 ARG A O 1
ATOM 817 N N . TYR A 1 100 ? -29.088 11.580 -10.666 1.00 89.94 100 TYR A N 1
ATOM 818 C CA . TYR A 1 100 ? -29.248 10.699 -11.827 1.00 89.94 100 TYR A CA 1
ATOM 819 C C . TYR A 1 100 ? -28.692 9.282 -11.597 1.00 89.94 100 TYR A C 1
ATOM 821 O O . TYR A 1 100 ? -28.038 8.717 -12.476 1.00 89.94 100 TYR A O 1
ATOM 829 N N . LEU A 1 101 ? -28.957 8.713 -10.419 1.00 90.94 101 LEU A N 1
ATOM 830 C CA . LEU A 1 101 ? -28.531 7.367 -10.023 1.00 90.94 101 LEU A CA 1
ATOM 831 C C . LEU A 1 101 ? -29.573 6.703 -9.109 1.00 90.94 101 LEU A C 1
ATOM 833 O O . LEU A 1 101 ? -30.409 7.388 -8.522 1.00 90.94 101 LEU A O 1
ATOM 837 N N . GLU A 1 102 ? -29.539 5.377 -8.990 1.00 89.88 102 GLU A N 1
ATOM 838 C CA . GLU A 1 102 ? -30.326 4.647 -7.986 1.00 89.88 102 GLU A CA 1
ATOM 839 C C . GLU A 1 102 ? -29.571 4.611 -6.652 1.00 89.88 102 GLU A C 1
ATOM 841 O O . GLU A 1 102 ? -28.363 4.379 -6.648 1.00 89.88 102 GLU A O 1
ATOM 846 N N . ARG A 1 103 ? -30.262 4.850 -5.531 1.00 89.38 103 ARG A N 1
ATOM 847 C CA . ARG A 1 103 ? -29.663 4.829 -4.189 1.00 89.38 103 ARG A CA 1
ATOM 848 C C . ARG A 1 103 ? -30.636 4.413 -3.093 1.00 89.38 103 ARG A C 1
ATOM 850 O O . ARG A 1 103 ? -31.857 4.427 -3.275 1.00 89.38 103 ARG A O 1
ATOM 857 N N . SER A 1 104 ? -30.064 4.134 -1.928 1.00 91.75 104 SER A N 1
ATOM 858 C CA . SER A 1 104 ? -30.773 3.980 -0.660 1.00 91.75 104 SER A CA 1
ATOM 859 C C . SER A 1 104 ? -31.119 5.353 -0.070 1.00 91.75 104 SER A C 1
ATOM 861 O O . SER A 1 104 ? -30.248 6.211 0.092 1.00 91.75 104 SER A O 1
ATOM 863 N N . PHE A 1 105 ? -32.394 5.561 0.246 1.00 92.06 105 PHE A N 1
ATOM 864 C CA . PHE A 1 105 ? -32.940 6.736 0.920 1.00 92.06 105 PHE A CA 1
ATOM 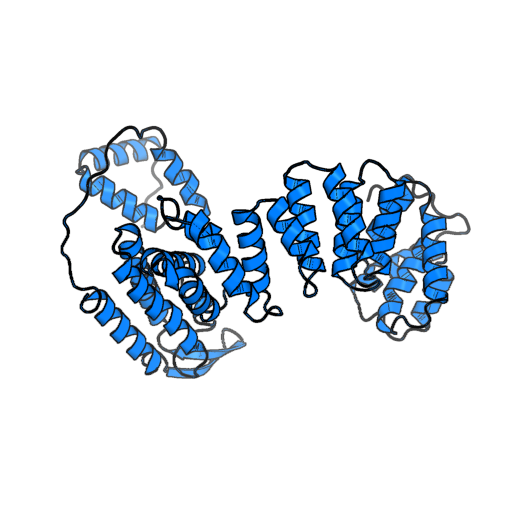865 C C . PHE A 1 105 ? -33.184 6.439 2.395 1.00 92.06 105 PHE A C 1
ATOM 867 O O . PHE A 1 105 ? -33.477 5.302 2.767 1.00 92.06 105 PHE A O 1
ATOM 874 N N . GLY A 1 106 ? -33.100 7.479 3.216 1.00 93.75 106 GLY A N 1
ATOM 875 C CA . GLY A 1 106 ? -33.336 7.382 4.644 1.00 93.75 106 GLY A CA 1
ATOM 876 C C . GLY A 1 106 ? -32.725 8.550 5.408 1.00 93.75 106 GLY A C 1
ATOM 877 O O . GLY A 1 106 ? -32.427 9.595 4.821 1.00 93.75 106 GLY A O 1
ATOM 878 N N . ASP A 1 107 ? -32.546 8.357 6.710 1.00 92.44 107 ASP A N 1
ATOM 879 C CA . ASP A 1 107 ? -31.909 9.324 7.596 1.00 92.44 107 ASP A CA 1
ATOM 880 C C . ASP A 1 107 ? -30.387 9.135 7.621 1.00 92.44 107 ASP A C 1
ATOM 882 O O . ASP A 1 107 ? -29.868 8.281 8.329 1.00 92.44 107 ASP A O 1
ATOM 886 N N . GLU A 1 108 ? -29.663 9.969 6.872 1.00 91.38 108 GLU A N 1
ATOM 887 C CA . GLU A 1 108 ? -28.193 9.953 6.783 1.00 91.38 108 GLU A CA 1
ATOM 888 C C . GLU A 1 108 ? -27.500 10.439 8.087 1.00 91.38 108 GLU A C 1
ATOM 890 O O . GLU A 1 108 ? -26.275 10.556 8.131 1.00 91.38 108 GLU A O 1
ATOM 895 N N . SER A 1 109 ? -28.252 10.716 9.169 1.00 89.88 109 SER A N 1
ATOM 896 C CA . SER A 1 109 ? -27.709 11.097 10.486 1.00 89.88 109 SER A CA 1
ATOM 897 C C . SER A 1 109 ? -26.830 10.019 11.130 1.00 89.88 109 SER A C 1
ATOM 899 O O . SER A 1 109 ? -25.943 10.361 11.920 1.00 89.88 109 SER A O 1
ATOM 901 N N . TRP A 1 110 ? -26.997 8.752 10.727 1.00 94.00 110 TRP A N 1
ATOM 902 C CA . TRP A 1 110 ? -26.169 7.632 11.177 1.00 94.00 110 TRP A CA 1
ATOM 903 C C . TRP A 1 110 ? -24.673 7.905 10.996 1.00 94.00 110 TRP A C 1
ATOM 905 O O . TRP A 1 110 ? -23.882 7.468 11.825 1.00 94.00 110 TRP A O 1
ATOM 915 N N . ALA A 1 111 ? -24.275 8.650 9.957 1.00 92.50 111 ALA A N 1
ATOM 916 C CA . ALA A 1 111 ? -22.872 8.935 9.668 1.00 92.50 111 ALA A CA 1
ATOM 917 C C . ALA A 1 111 ? -22.227 9.814 10.750 1.00 92.50 111 ALA A C 1
ATOM 919 O O . ALA A 1 111 ? -21.099 9.558 11.167 1.00 92.50 111 ALA A O 1
ATOM 920 N N . LEU A 1 112 ? -22.969 10.806 11.259 1.00 86.75 112 LEU A N 1
ATOM 921 C CA . LEU A 1 112 ? -22.505 11.670 12.347 1.00 86.75 112 LEU A CA 1
ATOM 922 C C . LEU A 1 112 ? -22.410 10.900 13.667 1.00 86.75 112 LEU A C 1
ATOM 924 O O . LEU A 1 112 ? -21.424 11.048 14.384 1.00 86.75 112 LEU A O 1
ATOM 928 N N . GLU A 1 113 ? -23.397 10.051 13.970 1.00 92.19 113 GLU A N 1
ATOM 929 C CA . GLU A 1 113 ? -23.336 9.167 15.143 1.00 92.19 113 GLU A CA 1
ATOM 930 C C . GLU A 1 113 ? -22.128 8.215 15.055 1.00 92.19 113 GLU A C 1
ATOM 932 O O . GLU A 1 113 ? -21.402 8.026 16.032 1.00 92.19 113 GLU A O 1
ATOM 937 N N . PHE A 1 114 ? -21.854 7.667 13.866 1.00 93.94 114 PHE A N 1
ATOM 938 C CA . PHE A 1 114 ? -20.695 6.807 13.613 1.00 93.94 114 PHE A CA 1
ATOM 939 C C . PHE A 1 114 ? -19.368 7.536 13.888 1.00 93.94 114 PHE A C 1
ATOM 941 O O . PHE A 1 114 ? -18.491 6.998 14.572 1.00 93.94 114 PHE A O 1
ATOM 948 N N . ASP A 1 115 ? -19.230 8.771 13.392 1.00 88.94 115 ASP A N 1
ATOM 949 C CA . ASP A 1 115 ? -18.051 9.619 13.606 1.00 88.94 115 ASP A CA 1
ATOM 950 C C . ASP A 1 115 ? -17.822 9.921 15.095 1.00 88.94 115 ASP A C 1
ATOM 952 O O . ASP A 1 115 ? -16.683 9.890 15.580 1.00 88.94 115 ASP A O 1
ATOM 956 N N . GLU A 1 116 ? -18.898 10.184 15.843 1.00 88.19 116 GLU A N 1
ATOM 957 C CA . GLU A 1 116 ? -18.844 10.409 17.288 1.00 88.19 116 GLU A CA 1
ATOM 958 C C . GLU A 1 116 ? -18.323 9.167 18.025 1.00 88.19 116 GLU A C 1
ATOM 960 O O . GLU A 1 116 ? -17.391 9.277 18.831 1.00 88.19 116 GLU A O 1
ATOM 965 N N . PHE A 1 117 ? -18.834 7.975 17.698 1.00 95.62 117 PHE A N 1
ATOM 966 C CA . PHE A 1 117 ? -18.371 6.732 18.318 1.00 95.62 117 PHE A CA 1
ATOM 967 C C . PHE A 1 117 ? -16.919 6.389 17.970 1.00 95.62 117 PHE A C 1
ATOM 969 O O . PHE A 1 117 ? -16.166 5.978 18.860 1.00 95.62 117 PHE A O 1
ATOM 976 N N . PHE A 1 118 ? -16.479 6.606 16.726 1.00 93.12 118 PHE A N 1
ATOM 977 C CA . PHE A 1 118 ? -15.064 6.452 16.374 1.00 93.12 118 PHE A CA 1
ATOM 978 C C . PHE A 1 118 ? -14.175 7.425 17.151 1.00 93.12 118 PHE A C 1
ATOM 980 O O . PHE A 1 118 ? -13.125 7.028 17.664 1.00 93.12 118 PHE A O 1
ATOM 987 N N . SER A 1 119 ? -14.603 8.681 17.297 1.00 87.50 119 SER A N 1
ATOM 988 C CA . SER A 1 119 ? -13.894 9.682 18.096 1.00 87.50 119 SER A CA 1
ATOM 989 C C . SER A 1 119 ? -13.757 9.250 19.561 1.00 87.50 119 SER A C 1
ATOM 991 O O . SER A 1 119 ? -12.659 9.327 20.118 1.00 87.50 119 SER A O 1
ATOM 993 N N . GLU A 1 120 ? -14.821 8.749 20.194 1.00 87.69 120 GLU A N 1
ATOM 994 C CA . GLU A 1 120 ? -14.758 8.266 21.581 1.00 87.69 120 GLU A CA 1
ATOM 995 C C . GLU A 1 120 ? -13.883 7.013 21.733 1.00 87.69 120 GLU A C 1
ATOM 997 O O . GLU A 1 120 ? -13.058 6.934 22.652 1.00 87.69 120 GLU A O 1
ATOM 1002 N N . ALA A 1 121 ? -13.974 6.065 20.798 1.00 90.94 121 ALA A N 1
ATOM 1003 C CA . ALA A 1 121 ? -13.111 4.887 20.776 1.00 90.94 121 ALA A CA 1
ATOM 1004 C C . ALA A 1 121 ? -11.626 5.268 20.612 1.00 90.94 121 ALA A C 1
ATOM 1006 O O . ALA A 1 121 ? -10.750 4.730 21.299 1.00 90.94 121 ALA A O 1
ATOM 1007 N N . HIS A 1 122 ? -11.333 6.255 19.763 1.00 84.19 122 HIS A N 1
ATOM 1008 C CA . HIS A 1 122 ? -9.982 6.768 19.570 1.00 84.19 122 HIS A CA 1
ATOM 1009 C C . HIS A 1 122 ? -9.468 7.528 20.803 1.00 84.19 122 HIS A C 1
ATOM 1011 O O . HIS A 1 122 ? -8.325 7.340 21.225 1.00 84.19 122 HIS A O 1
ATOM 1017 N N . LYS A 1 123 ? -10.316 8.318 21.474 1.00 81.56 123 LYS A N 1
ATOM 1018 C CA . LYS A 1 123 ? -9.970 8.940 22.765 1.00 81.56 123 LYS A CA 1
ATOM 1019 C C . LYS A 1 123 ? -9.610 7.886 23.812 1.00 81.56 123 LYS A C 1
ATOM 1021 O O . LYS A 1 123 ? -8.608 8.051 24.510 1.00 81.56 123 LYS A O 1
ATOM 1026 N N . ALA A 1 124 ? -10.371 6.793 23.907 1.00 83.62 124 ALA A N 1
ATOM 1027 C CA . ALA A 1 124 ? -10.047 5.679 24.799 1.00 83.62 124 ALA A CA 1
ATOM 1028 C C . ALA A 1 124 ? -8.660 5.086 24.484 1.00 83.62 124 ALA A C 1
ATOM 1030 O O . ALA A 1 124 ? -7.856 4.864 25.397 1.00 83.62 124 ALA A O 1
ATOM 1031 N N . PHE A 1 125 ? -8.338 4.908 23.197 1.00 87.62 125 PHE A N 1
ATOM 1032 C CA . PHE A 1 125 ? -7.033 4.421 22.742 1.00 87.62 125 PHE A CA 1
ATOM 1033 C C . PHE A 1 125 ? -5.883 5.337 23.190 1.00 87.62 125 PHE A C 1
ATOM 1035 O O . PHE A 1 125 ? -4.933 4.886 23.840 1.00 87.62 125 PHE A O 1
ATOM 1042 N N . LEU A 1 126 ? -5.999 6.641 22.923 1.00 81.50 126 LEU A N 1
ATOM 1043 C CA . LEU A 1 126 ? -4.985 7.639 23.277 1.00 81.50 126 LEU A CA 1
ATOM 1044 C C . LEU A 1 126 ? -4.796 7.770 24.796 1.00 81.50 126 LEU A C 1
ATOM 1046 O O . LEU A 1 126 ? -3.663 7.884 25.275 1.00 81.50 126 LEU A O 1
ATOM 1050 N N . ASN A 1 127 ? -5.882 7.649 25.564 1.00 80.06 127 ASN A N 1
ATOM 1051 C CA . ASN A 1 127 ? -5.868 7.638 27.030 1.00 80.06 127 ASN A CA 1
ATOM 1052 C C . ASN A 1 127 ? -5.293 6.341 27.631 1.00 80.06 127 ASN A C 1
ATOM 1054 O O . ASN A 1 127 ? -5.165 6.223 28.850 1.00 80.06 127 ASN A O 1
ATOM 1058 N N . GLY A 1 128 ? -4.920 5.365 26.799 1.00 80.31 128 GLY A N 1
ATOM 1059 C CA . GLY A 1 128 ? -4.330 4.101 27.228 1.00 80.31 128 GLY A CA 1
ATOM 1060 C C . GLY A 1 128 ? -5.325 3.064 27.727 1.00 80.31 128 GLY A C 1
ATOM 1061 O O . GLY A 1 128 ? -4.908 2.057 28.297 1.00 80.31 128 GLY A O 1
ATOM 1062 N N . GLN A 1 129 ? -6.616 3.258 27.473 1.00 87.50 129 GLN A N 1
ATOM 1063 C CA . GLN A 1 129 ? -7.661 2.267 27.723 1.00 87.50 129 GLN A CA 1
ATOM 1064 C C . GLN A 1 129 ? -7.717 1.273 26.551 1.00 87.50 129 GLN A C 1
ATOM 1066 O O . GLN A 1 129 ? -8.736 1.117 25.885 1.00 87.50 129 GLN A O 1
ATOM 1071 N N . VAL A 1 130 ? -6.592 0.606 26.280 1.00 91.06 130 VAL A N 1
ATOM 1072 C CA . VAL A 1 130 ? -6.371 -0.166 25.044 1.00 91.06 130 VAL A CA 1
ATOM 1073 C C . VAL A 1 130 ? -7.377 -1.313 24.881 1.00 91.06 130 VAL A C 1
ATOM 1075 O O . VAL A 1 130 ? -7.846 -1.558 23.776 1.00 91.06 130 VAL A O 1
ATOM 1078 N N . GLY A 1 131 ? -7.781 -1.969 25.975 1.00 94.44 131 GLY A N 1
ATOM 1079 C CA . GLY A 1 131 ? -8.821 -3.006 25.933 1.00 94.44 131 GLY A CA 1
ATOM 1080 C C . GLY A 1 131 ? -10.197 -2.469 25.524 1.00 94.44 131 GLY A C 1
ATOM 1081 O O . GLY A 1 131 ? -10.871 -3.083 24.702 1.00 94.44 131 GLY A O 1
ATOM 1082 N N . LEU A 1 132 ? -10.584 -1.296 26.040 1.00 93.75 132 LEU A N 1
ATOM 1083 C CA . LEU A 1 132 ? -11.827 -0.624 25.650 1.00 93.75 132 LEU A CA 1
ATOM 1084 C C . LEU A 1 132 ? -11.777 -0.190 24.184 1.00 93.75 132 LEU A C 1
ATOM 1086 O O . LEU A 1 132 ? -12.716 -0.447 23.439 1.00 93.75 132 LEU A O 1
ATOM 1090 N N . ALA A 1 133 ? -10.662 0.409 23.762 1.00 94.12 133 ALA A N 1
ATOM 1091 C CA . ALA A 1 133 ? -10.457 0.813 22.377 1.00 94.12 133 ALA A CA 1
ATOM 1092 C C . ALA A 1 133 ? -10.526 -0.372 21.407 1.00 94.12 133 ALA A C 1
ATOM 1094 O O . ALA A 1 133 ? -11.214 -0.275 20.397 1.00 94.12 133 ALA A O 1
ATOM 1095 N N . ARG A 1 134 ? -9.879 -1.506 21.731 1.00 96.50 134 ARG A N 1
ATOM 1096 C CA . ARG A 1 134 ? -9.978 -2.744 20.939 1.00 96.50 134 ARG A CA 1
ATOM 1097 C C . ARG A 1 134 ? -11.438 -3.144 20.748 1.00 96.50 134 ARG A C 1
ATOM 1099 O O . ARG A 1 134 ? -11.862 -3.359 19.621 1.00 96.50 134 ARG A O 1
ATOM 1106 N N . ALA A 1 135 ? -12.194 -3.227 21.842 1.00 97.25 135 ALA A N 1
ATOM 1107 C CA . ALA A 1 135 ? -13.582 -3.675 21.824 1.00 97.25 135 ALA A CA 1
ATOM 1108 C C . ALA A 1 135 ? -14.515 -2.717 21.062 1.00 97.25 135 ALA A C 1
ATOM 1110 O O . ALA A 1 135 ? -15.390 -3.180 20.329 1.00 97.25 135 ALA A O 1
ATOM 1111 N N . ALA A 1 136 ? -14.329 -1.405 21.226 1.00 97.50 136 ALA A N 1
ATOM 1112 C CA . ALA A 1 136 ? -15.132 -0.373 20.574 1.00 97.50 136 ALA A CA 1
ATOM 1113 C C . ALA A 1 136 ? -14.828 -0.278 19.071 1.00 97.50 136 ALA A C 1
ATOM 1115 O O . ALA A 1 136 ? -15.740 -0.364 18.253 1.00 97.50 136 ALA A O 1
ATOM 1116 N N . LEU A 1 137 ? -13.545 -0.172 18.700 1.00 97.06 137 LEU A N 1
ATOM 1117 C CA . LEU A 1 137 ? -13.131 -0.079 17.298 1.00 97.06 137 LEU A CA 1
ATOM 1118 C C . LEU A 1 137 ? -13.484 -1.347 16.516 1.00 97.06 137 LEU A C 1
ATOM 1120 O O . LEU A 1 137 ? -13.892 -1.229 15.367 1.00 97.06 137 LEU A O 1
ATOM 1124 N N . GLN A 1 138 ? -13.397 -2.536 17.128 1.00 96.56 138 GLN A N 1
ATOM 1125 C CA . GLN A 1 138 ? -13.822 -3.780 16.479 1.00 96.56 138 GLN A CA 1
ATOM 1126 C C . GLN A 1 138 ? -15.284 -3.714 16.035 1.00 96.56 138 GLN A C 1
ATOM 1128 O O . GLN A 1 138 ? -15.578 -3.961 14.872 1.00 96.56 138 GLN A O 1
ATOM 1133 N N . ARG A 1 139 ? -16.193 -3.359 16.954 1.00 97.12 139 ARG A N 1
ATOM 1134 C CA . ARG A 1 139 ? -17.637 -3.277 16.680 1.00 97.12 139 ARG A CA 1
ATOM 1135 C C . ARG A 1 139 ? -17.937 -2.293 15.559 1.00 97.12 139 ARG A C 1
ATOM 1137 O O . ARG A 1 139 ? -18.672 -2.628 14.640 1.00 97.12 139 ARG A O 1
ATOM 1144 N N . LEU A 1 140 ? -17.326 -1.112 15.622 1.00 97.44 140 LEU A N 1
ATOM 1145 C CA . LEU A 1 140 ? -17.516 -0.054 14.634 1.00 97.44 140 LEU A CA 1
ATOM 1146 C C . LEU A 1 140 ? -16.972 -0.454 13.258 1.00 97.44 140 LEU A C 1
ATOM 1148 O O . LEU A 1 140 ? -17.683 -0.351 12.266 1.00 97.44 140 LEU A O 1
ATOM 1152 N N . LEU A 1 141 ? -15.741 -0.966 13.180 1.00 96.06 141 LEU A N 1
ATOM 1153 C CA . LEU A 1 141 ? -15.149 -1.392 11.907 1.00 96.06 141 LEU A CA 1
ATOM 1154 C C . LEU A 1 141 ? -15.916 -2.563 11.288 1.00 96.06 141 LEU A C 1
ATOM 1156 O O . LEU A 1 141 ? -16.112 -2.592 10.079 1.00 96.06 141 LEU A O 1
ATOM 1160 N N . TYR A 1 142 ? -16.385 -3.508 12.103 1.00 94.50 142 TYR A N 1
ATOM 1161 C CA . TYR A 1 142 ? -17.164 -4.643 11.614 1.00 94.50 142 TYR A CA 1
ATOM 1162 C C . TYR A 1 142 ? -18.576 -4.224 11.194 1.00 94.50 142 TYR A C 1
ATOM 1164 O O . TYR A 1 142 ? -19.109 -4.787 10.244 1.00 94.50 142 TYR A O 1
ATOM 1172 N N . ALA A 1 143 ? -19.177 -3.219 11.835 1.00 95.00 143 ALA A N 1
ATOM 1173 C CA . ALA A 1 143 ? -20.483 -2.701 11.434 1.00 95.00 143 ALA A CA 1
ATOM 1174 C C . ALA A 1 143 ? -20.479 -2.108 10.014 1.00 95.00 143 ALA A C 1
ATOM 1176 O O . ALA A 1 143 ? -21.510 -2.143 9.353 1.00 95.00 143 ALA A O 1
ATOM 1177 N N . LEU A 1 144 ? -19.330 -1.647 9.501 1.00 93.56 144 LEU A N 1
ATOM 1178 C CA . LEU A 1 144 ? -19.204 -1.214 8.101 1.00 93.56 144 LEU A CA 1
ATOM 1179 C C . LEU A 1 144 ? -19.458 -2.354 7.101 1.00 93.56 144 LEU A C 1
ATOM 1181 O O . LEU A 1 144 ? -19.895 -2.087 5.990 1.00 93.56 144 LEU A O 1
ATOM 1185 N N . SER A 1 145 ? -19.247 -3.619 7.490 1.00 90.06 145 SER A N 1
ATOM 1186 C CA . SER A 1 145 ? -19.564 -4.773 6.628 1.00 90.06 145 SER A CA 1
ATOM 1187 C C . SER A 1 145 ? -21.068 -5.005 6.442 1.00 90.06 145 SER A C 1
ATOM 1189 O O . SER A 1 145 ? -21.466 -5.730 5.537 1.00 90.06 145 SER A O 1
ATOM 1191 N N . LEU A 1 146 ? -21.919 -4.358 7.249 1.00 90.81 146 LEU A N 1
ATOM 1192 C CA . LEU A 1 146 ? -23.371 -4.396 7.056 1.00 90.81 146 LEU A CA 1
ATOM 1193 C C . LEU A 1 146 ? -23.808 -3.670 5.776 1.00 90.81 146 LEU A C 1
ATOM 1195 O O . LEU A 1 146 ? -24.951 -3.830 5.366 1.00 90.81 146 LEU A O 1
ATOM 1199 N N . ASP A 1 147 ? -22.932 -2.886 5.142 1.00 87.19 147 ASP A N 1
ATOM 1200 C CA . ASP A 1 147 ? -23.212 -2.186 3.880 1.00 87.19 147 ASP A CA 1
ATOM 1201 C C . ASP A 1 147 ? -23.408 -3.137 2.689 1.00 87.19 147 ASP A C 1
ATOM 1203 O O . ASP A 1 147 ? -24.063 -2.784 1.709 1.00 87.19 147 ASP A O 1
ATOM 1207 N N . ASP A 1 148 ? -22.939 -4.384 2.807 1.00 84.75 148 ASP A N 1
ATOM 1208 C CA . ASP A 1 148 ? -23.236 -5.445 1.840 1.00 84.75 148 ASP A CA 1
ATOM 1209 C C . ASP A 1 148 ? -24.708 -5.910 1.905 1.00 84.75 148 ASP A C 1
ATOM 1211 O O . ASP A 1 148 ? -25.238 -6.468 0.934 1.00 84.75 148 ASP A O 1
ATOM 1215 N N . ASP A 1 149 ? -25.394 -5.673 3.030 1.00 85.69 149 ASP A N 1
ATOM 1216 C CA . ASP A 1 149 ? -26.791 -6.045 3.234 1.00 85.69 149 ASP A CA 1
ATOM 1217 C C . ASP A 1 149 ? -27.736 -4.917 2.793 1.00 85.69 149 ASP A C 1
ATOM 1219 O O . ASP A 1 149 ? -27.761 -3.812 3.332 1.00 85.69 149 ASP A O 1
ATOM 1223 N N . VAL A 1 150 ? -28.606 -5.213 1.824 1.00 80.69 150 VAL A N 1
ATOM 1224 C CA . VAL A 1 150 ? -29.601 -4.240 1.353 1.00 80.69 150 VAL A CA 1
ATOM 1225 C C . VAL A 1 150 ? -30.556 -3.859 2.488 1.00 80.69 150 VAL A C 1
ATOM 1227 O O . VAL A 1 150 ? -31.293 -4.705 2.997 1.00 80.69 150 VAL A O 1
ATOM 1230 N N . GLY A 1 151 ? -30.630 -2.561 2.789 1.00 85.38 151 GLY A N 1
ATOM 1231 C CA . GLY A 1 151 ? -31.582 -1.996 3.748 1.00 85.38 151 GLY A CA 1
ATOM 1232 C C . GLY A 1 151 ? -31.001 -1.646 5.118 1.00 85.38 151 GLY A C 1
ATOM 1233 O O . GLY A 1 151 ? -31.777 -1.346 6.020 1.00 85.38 151 GLY A O 1
ATOM 1234 N N . THR A 1 152 ? -29.678 -1.684 5.280 1.00 89.62 152 THR A N 1
ATOM 1235 C CA . THR A 1 152 ? -28.977 -1.304 6.517 1.00 89.62 152 THR A CA 1
ATOM 1236 C C . THR A 1 152 ? -28.599 0.180 6.508 1.00 89.62 152 THR A C 1
ATOM 1238 O O . THR A 1 152 ? -29.130 0.964 7.295 1.00 89.62 152 THR A O 1
ATOM 1241 N N . PHE A 1 153 ? -27.738 0.587 5.574 1.00 92.44 153 PHE A N 1
ATOM 1242 C CA . PHE A 1 153 ? -27.301 1.966 5.390 1.00 92.44 153 PHE A CA 1
ATOM 1243 C C . PHE A 1 153 ? -28.121 2.700 4.320 1.00 92.44 153 PHE A C 1
ATOM 1245 O O . PHE A 1 153 ? -28.686 2.120 3.385 1.00 92.44 153 PHE A O 1
ATOM 1252 N N . CYS A 1 154 ? -28.169 4.024 4.453 1.00 90.75 154 CYS A N 1
ATOM 1253 C CA . CYS A 1 154 ? -28.735 4.934 3.464 1.00 90.75 154 CYS A CA 1
ATOM 1254 C C . CYS A 1 154 ? -27.707 6.005 3.081 1.00 90.75 154 CYS A C 1
ATOM 1256 O O . CYS A 1 154 ? -26.869 6.390 3.893 1.00 90.75 154 CYS A O 1
ATOM 1258 N N . GLY A 1 155 ? -27.760 6.484 1.839 1.00 89.00 155 GLY A N 1
ATOM 1259 C CA . GLY A 1 155 ? -26.750 7.402 1.320 1.00 89.00 155 GLY A CA 1
ATOM 1260 C C . GLY A 1 155 ? -26.517 7.232 -0.181 1.00 89.00 155 GLY A C 1
ATOM 1261 O O . GLY A 1 155 ? -26.994 6.267 -0.783 1.00 89.00 155 GLY A O 1
ATOM 1262 N N . PRO A 1 156 ? -25.866 8.209 -0.831 1.00 85.88 156 PRO A N 1
ATOM 1263 C CA . PRO A 1 156 ? -25.481 8.115 -2.238 1.00 85.88 156 PRO A CA 1
ATOM 1264 C C . PRO A 1 156 ? -24.205 7.293 -2.462 1.00 85.88 156 PRO A C 1
ATOM 1266 O O . PRO A 1 156 ? -23.937 6.910 -3.598 1.00 85.88 156 PRO A O 1
ATOM 1269 N N . GLU A 1 157 ? -23.423 7.061 -1.411 1.00 88.81 157 GLU A N 1
ATOM 1270 C CA . GLU A 1 157 ? -22.131 6.384 -1.445 1.00 88.81 157 GLU A CA 1
ATOM 1271 C C . GLU A 1 157 ? -22.109 5.260 -0.396 1.00 88.81 157 GLU A C 1
ATOM 1273 O O . GLU A 1 157 ? -22.860 5.340 0.580 1.00 88.81 157 GLU A O 1
ATOM 1278 N N . PRO A 1 158 ? -21.265 4.229 -0.585 1.00 89.56 158 PRO A N 1
ATOM 1279 C CA . PRO A 1 158 ? -21.004 3.216 0.434 1.00 89.56 158 PRO A CA 1
ATOM 1280 C C . PRO A 1 158 ? -20.648 3.819 1.798 1.00 89.56 158 PRO A C 1
ATOM 1282 O O . PRO A 1 158 ? -20.090 4.923 1.884 1.00 89.56 158 PRO A O 1
ATOM 1285 N N . ALA A 1 159 ? -20.915 3.076 2.870 1.00 91.44 159 ALA A N 1
ATOM 1286 C CA . ALA A 1 159 ? -20.738 3.552 4.237 1.00 91.44 159 ALA A CA 1
ATOM 1287 C C . ALA A 1 159 ? -19.300 4.026 4.504 1.00 91.44 159 ALA A C 1
ATOM 1289 O O . ALA A 1 159 ? -19.090 5.082 5.103 1.00 91.44 159 ALA A O 1
ATOM 1290 N N . ILE A 1 160 ? -18.314 3.307 3.959 1.00 91.81 160 ILE A N 1
ATOM 1291 C CA . ILE A 1 160 ? -16.882 3.624 4.076 1.00 91.81 160 ILE A CA 1
ATOM 1292 C C . ILE A 1 160 ? -16.488 4.991 3.491 1.00 91.81 160 ILE A C 1
ATOM 1294 O O . ILE A 1 160 ? -15.476 5.550 3.903 1.00 91.81 160 ILE A O 1
ATOM 1298 N N . TYR A 1 161 ? -17.272 5.535 2.554 1.00 89.81 161 TYR A N 1
ATOM 1299 C CA . TYR A 1 161 ? -17.032 6.848 1.942 1.00 89.81 161 TYR A CA 1
ATOM 1300 C C . TYR A 1 161 ? -17.892 7.958 2.563 1.00 89.81 161 TYR A C 1
ATOM 1302 O O . TYR A 1 161 ? -17.575 9.137 2.422 1.00 89.81 161 TYR A O 1
ATOM 1310 N N . THR A 1 162 ? -18.956 7.586 3.278 1.00 89.69 162 THR A N 1
ATOM 1311 C CA . THR A 1 162 ? -19.862 8.535 3.942 1.00 89.69 162 THR A CA 1
ATOM 1312 C C . THR A 1 162 ? -19.367 8.925 5.340 1.00 89.69 162 THR A C 1
ATOM 1314 O O . THR A 1 162 ? -19.578 10.058 5.772 1.00 89.69 162 THR A O 1
ATOM 1317 N N . VAL A 1 163 ? -18.694 8.010 6.046 1.00 89.12 163 VAL A N 1
ATOM 1318 C CA . VAL A 1 163 ? -18.090 8.273 7.363 1.00 89.12 163 VAL A CA 1
ATOM 1319 C C . VAL A 1 163 ? -16.972 9.316 7.229 1.00 89.12 163 VAL A C 1
ATOM 1321 O O . VAL A 1 163 ? -16.043 9.151 6.439 1.00 89.12 163 VAL A O 1
ATOM 1324 N N . GLY A 1 164 ? -17.052 10.403 8.004 1.00 84.31 164 GLY A N 1
ATOM 1325 C CA . GLY A 1 164 ? -16.084 11.503 7.976 1.00 84.31 164 GLY A CA 1
ATOM 1326 C C . GLY A 1 164 ? -14.801 11.222 8.766 1.00 84.31 164 GLY A C 1
ATOM 1327 O O . GLY A 1 164 ? -13.808 11.947 8.630 1.00 84.31 164 GLY A O 1
ATOM 1328 N N . PHE A 1 165 ? -14.807 10.186 9.605 1.00 83.56 165 PHE A N 1
ATOM 1329 C CA . PHE A 1 165 ? -13.655 9.728 10.368 1.00 83.56 165 PHE A CA 1
ATOM 1330 C C . PHE A 1 165 ? -12.580 9.080 9.480 1.00 83.56 165 PHE A C 1
ATOM 1332 O O . PHE A 1 165 ? -12.858 8.429 8.477 1.00 83.56 165 PHE A O 1
ATOM 1339 N N . ASN A 1 166 ? -11.314 9.203 9.884 1.00 86.88 166 ASN A N 1
ATOM 1340 C CA . ASN A 1 166 ? -10.202 8.551 9.197 1.00 86.88 166 ASN A CA 1
ATOM 1341 C C . ASN A 1 166 ? -10.196 7.037 9.480 1.00 86.88 166 ASN A C 1
ATOM 1343 O O . ASN A 1 166 ? -9.600 6.576 10.457 1.00 86.88 166 ASN A O 1
ATOM 1347 N N . LEU A 1 167 ? -10.862 6.259 8.626 1.00 91.06 167 LEU A N 1
ATOM 1348 C CA . LEU A 1 167 ? -11.013 4.813 8.808 1.00 91.06 167 LEU A CA 1
ATOM 1349 C C . LEU A 1 167 ? -9.678 4.052 8.786 1.00 91.06 167 LEU A C 1
ATOM 1351 O O . LEU A 1 167 ? -9.523 3.092 9.537 1.00 91.06 167 LEU A O 1
ATOM 1355 N N . ALA A 1 168 ? -8.689 4.503 8.010 1.00 90.56 168 ALA A N 1
ATOM 1356 C CA . ALA A 1 168 ? -7.363 3.878 7.989 1.00 90.56 168 ALA A CA 1
ATOM 1357 C C . ALA A 1 168 ? -6.632 4.051 9.335 1.00 90.56 168 ALA A C 1
ATOM 1359 O O . ALA A 1 168 ? -5.996 3.125 9.839 1.00 90.56 168 ALA A O 1
ATOM 1360 N N . GLU A 1 169 ? -6.778 5.217 9.971 1.00 87.00 169 GLU A N 1
ATOM 1361 C CA . GLU A 1 169 ? -6.273 5.457 11.328 1.00 87.00 169 GLU A CA 1
ATOM 1362 C C . GLU A 1 169 ? -7.034 4.621 12.363 1.00 87.00 169 GLU A C 1
ATOM 1364 O O . GLU A 1 169 ? -6.407 4.006 13.225 1.00 87.00 169 GLU A O 1
ATOM 1369 N N . ALA A 1 170 ? -8.362 4.506 12.239 1.00 92.31 170 ALA A N 1
ATOM 1370 C CA . ALA A 1 170 ? -9.161 3.635 13.101 1.00 92.31 170 ALA A CA 1
ATOM 1371 C C . ALA A 1 170 ? -8.710 2.165 13.014 1.00 92.31 170 ALA A C 1
ATOM 1373 O O . ALA A 1 170 ? -8.534 1.519 14.050 1.00 92.31 170 ALA A O 1
ATOM 1374 N N . GLN A 1 171 ? -8.463 1.650 11.804 1.00 94.81 171 GLN A N 1
ATOM 1375 C CA . GLN A 1 171 ? -7.923 0.306 11.588 1.00 94.81 171 GLN A CA 1
ATOM 1376 C C . GLN A 1 171 ? -6.523 0.148 12.197 1.00 94.81 171 GLN A C 1
ATOM 1378 O O . GLN A 1 171 ? -6.279 -0.824 12.912 1.00 94.81 171 GLN A O 1
ATOM 1383 N N . ALA A 1 172 ? -5.618 1.114 12.005 1.00 93.50 172 ALA A N 1
ATOM 1384 C CA . ALA A 1 172 ? -4.281 1.069 12.600 1.00 93.50 172 ALA A CA 1
ATOM 1385 C C . ALA A 1 172 ? -4.322 1.065 14.141 1.00 93.50 172 ALA A C 1
ATOM 1387 O O . ALA A 1 172 ? -3.632 0.266 14.781 1.00 93.50 172 ALA A O 1
ATOM 1388 N N . CYS A 1 173 ? -5.163 1.909 14.752 1.00 92.75 173 CYS A N 1
ATOM 1389 C CA . CYS A 1 173 ? -5.386 1.930 16.200 1.00 92.75 173 CYS A CA 1
ATOM 1390 C C . CYS A 1 173 ? -5.982 0.615 16.704 1.00 92.75 173 CYS A C 1
ATOM 1392 O O . CYS A 1 173 ? -5.551 0.095 17.735 1.00 92.75 173 CYS A O 1
ATOM 1394 N N . TYR A 1 174 ? -6.949 0.059 15.975 1.00 96.94 174 TYR A N 1
ATOM 1395 C CA . TYR A 1 174 ? -7.569 -1.215 16.307 1.00 96.94 174 TYR A CA 1
ATOM 1396 C C . TYR A 1 174 ? -6.554 -2.360 16.285 1.00 96.94 174 TYR A C 1
ATOM 1398 O O . TYR A 1 174 ? -6.397 -3.067 17.279 1.00 96.94 174 TYR A O 1
ATOM 1406 N N . LEU A 1 175 ? -5.805 -2.497 15.192 1.00 96.56 175 LEU A N 1
ATOM 1407 C CA . LEU A 1 175 ? -4.791 -3.533 15.022 1.00 96.56 175 LEU A CA 1
ATOM 1408 C C . LEU A 1 175 ? -3.654 -3.386 16.037 1.00 96.56 175 LEU A C 1
ATOM 1410 O O . LEU A 1 175 ? -3.177 -4.378 16.593 1.00 96.56 175 LEU A O 1
ATOM 1414 N N . ARG A 1 176 ? -3.274 -2.153 16.388 1.00 95.31 176 ARG A N 1
ATOM 1415 C CA . ARG A 1 176 ? -2.358 -1.924 17.508 1.00 95.31 176 ARG A CA 1
ATOM 1416 C C . ARG A 1 176 ? -2.963 -2.342 18.846 1.00 95.31 176 ARG A C 1
ATOM 1418 O O . ARG A 1 176 ? -2.266 -2.933 19.668 1.00 95.31 176 ARG A O 1
ATOM 1425 N N . ALA A 1 177 ? -4.242 -2.073 19.080 1.00 95.75 177 ALA A N 1
ATOM 1426 C CA . ALA A 1 177 ? -4.911 -2.514 20.294 1.00 95.75 177 ALA A CA 1
ATOM 1427 C C . ALA A 1 177 ? -4.982 -4.050 20.373 1.00 95.75 177 ALA A C 1
ATOM 1429 O O . ALA A 1 177 ? -4.773 -4.611 21.450 1.00 95.75 177 ALA A O 1
ATOM 1430 N N . VAL A 1 178 ? -5.186 -4.744 19.246 1.00 96.94 178 VAL A N 1
ATOM 1431 C CA . VAL A 1 178 ? -5.061 -6.209 19.138 1.00 96.94 178 VAL A CA 1
ATOM 1432 C C . VAL A 1 178 ? -3.645 -6.653 19.503 1.00 96.94 178 VAL A C 1
ATOM 1434 O O . VAL A 1 178 ? -3.490 -7.516 20.367 1.00 96.94 178 VAL A O 1
ATOM 1437 N N . TYR A 1 179 ? -2.617 -6.028 18.927 1.00 96.06 179 TYR A N 1
ATOM 1438 C CA . TYR A 1 179 ? -1.213 -6.334 19.214 1.00 96.06 179 TYR A CA 1
ATOM 1439 C C . TYR A 1 179 ? -0.876 -6.203 20.711 1.00 96.06 179 TYR A C 1
ATOM 1441 O O . TYR A 1 179 ? -0.300 -7.115 21.305 1.00 96.06 179 TYR A O 1
ATOM 1449 N N . GLU A 1 180 ? -1.253 -5.082 21.333 1.00 93.81 180 GLU A N 1
ATOM 1450 C CA . GLU A 1 180 ? -0.896 -4.754 22.721 1.00 93.81 180 GLU A CA 1
ATOM 1451 C C . GLU A 1 180 ? -1.679 -5.567 23.765 1.00 93.81 180 GLU A C 1
ATOM 1453 O O . GLU A 1 180 ? -1.210 -5.740 24.889 1.00 93.81 180 GLU A O 1
ATOM 1458 N N . THR A 1 181 ? -2.870 -6.065 23.420 1.00 94.88 181 THR A N 1
ATOM 1459 C CA . THR A 1 181 ? -3.732 -6.809 24.360 1.00 94.88 181 THR A CA 1
ATOM 1460 C C . THR A 1 181 ? -3.687 -8.322 24.172 1.00 94.88 181 THR A C 1
ATOM 1462 O O . THR A 1 181 ? -4.209 -9.048 25.018 1.00 94.88 181 THR A O 1
ATOM 1465 N N . THR A 1 182 ? -3.062 -8.813 23.100 1.00 96.25 182 THR A N 1
ATOM 1466 C CA . THR A 1 182 ? -2.928 -10.251 22.838 1.00 96.25 182 THR A CA 1
ATOM 1467 C C . THR A 1 182 ? -1.625 -10.794 23.443 1.00 96.25 182 THR A C 1
ATOM 1469 O O . THR A 1 182 ? -0.568 -10.168 23.278 1.00 96.25 182 THR A O 1
ATOM 1472 N N . PRO A 1 183 ? -1.657 -11.953 24.137 1.00 94.50 183 PRO A N 1
ATOM 1473 C CA . PRO A 1 183 ? -0.452 -12.610 24.639 1.00 94.50 183 PRO A CA 1
ATOM 1474 C C . PRO A 1 183 ? 0.582 -12.847 23.533 1.00 94.50 183 PRO A C 1
ATOM 1476 O O . PRO A 1 183 ? 0.217 -13.155 22.402 1.00 94.50 183 PRO A O 1
ATOM 1479 N N . ALA A 1 184 ? 1.873 -12.744 23.866 1.00 93.19 184 ALA A N 1
ATOM 1480 C CA . ALA A 1 184 ? 2.961 -12.815 22.884 1.00 93.19 184 ALA A CA 1
ATOM 1481 C C . ALA A 1 184 ? 2.908 -14.069 21.993 1.00 93.19 184 ALA A C 1
ATOM 1483 O O . ALA A 1 184 ? 3.084 -13.956 20.785 1.00 93.19 184 ALA A O 1
ATOM 1484 N N . GLU A 1 185 ? 2.585 -15.227 22.575 1.00 93.75 185 GLU A N 1
ATOM 1485 C CA . GLU A 1 185 ? 2.522 -16.526 21.884 1.00 93.75 185 GLU A CA 1
ATOM 1486 C C . GLU A 1 185 ? 1.388 -16.621 20.844 1.00 93.75 185 GLU A C 1
ATOM 1488 O O . GLU A 1 185 ? 1.472 -17.408 19.905 1.00 93.75 185 GLU A O 1
ATOM 1493 N N . GLU A 1 186 ? 0.330 -15.817 20.990 1.00 95.62 186 GLU A N 1
ATOM 1494 C CA . GLU A 1 186 ? -0.855 -15.826 20.115 1.00 95.62 186 GLU A CA 1
ATOM 1495 C C . GLU A 1 186 ? -0.902 -14.600 19.188 1.00 95.62 186 GLU A C 1
ATOM 1497 O O . GLU A 1 186 ? -1.684 -14.554 18.235 1.00 95.62 186 GLU A O 1
ATOM 1502 N N . ARG A 1 187 ? -0.046 -13.603 19.448 1.00 96.38 187 ARG A N 1
ATOM 1503 C CA . ARG A 1 187 ? -0.114 -12.258 18.868 1.00 96.38 187 ARG A CA 1
ATOM 1504 C C . ARG A 1 187 ? -0.086 -12.258 17.343 1.00 96.38 187 ARG A C 1
ATOM 1506 O O . ARG A 1 187 ? -0.884 -11.556 16.735 1.00 96.38 187 ARG A O 1
ATOM 1513 N N . ALA A 1 188 ? 0.808 -13.031 16.727 1.00 97.19 188 ALA A N 1
ATOM 1514 C CA . ALA A 1 188 ? 0.934 -13.091 15.269 1.00 97.19 188 ALA A CA 1
ATOM 1515 C C . ALA A 1 188 ? -0.308 -13.693 14.601 1.00 97.19 188 ALA A C 1
ATOM 1517 O O . ALA A 1 188 ? -0.812 -13.144 13.625 1.00 97.19 188 ALA A O 1
ATOM 1518 N N . ALA A 1 189 ? -0.828 -14.795 15.141 1.00 96.69 189 ALA A N 1
ATOM 1519 C CA . ALA A 1 189 ? -1.996 -15.462 14.578 1.00 96.69 189 ALA A CA 1
ATOM 1520 C C . ALA A 1 189 ? -3.264 -14.608 14.729 1.00 96.69 189 ALA A C 1
ATOM 1522 O O . ALA A 1 189 ? -4.013 -14.448 13.766 1.00 96.69 189 ALA A O 1
ATOM 1523 N N . GLU A 1 190 ? -3.481 -14.025 15.911 1.00 97.19 190 GLU A N 1
ATOM 1524 C CA . GLU A 1 190 ? -4.649 -13.177 16.161 1.00 97.19 190 GLU A CA 1
ATOM 1525 C C . GLU A 1 190 ? -4.589 -11.882 15.345 1.00 97.19 190 GLU A C 1
ATOM 1527 O O . GLU A 1 190 ? -5.593 -11.488 14.760 1.00 97.19 190 GLU A O 1
ATOM 1532 N N . LEU A 1 191 ? -3.415 -11.247 15.231 1.00 96.81 191 LEU A N 1
ATOM 1533 C CA . LEU A 1 191 ? -3.277 -10.044 14.412 1.00 96.81 191 LEU A CA 1
ATOM 1534 C C . LEU A 1 191 ? -3.583 -10.332 12.937 1.00 96.81 191 LEU A C 1
ATOM 1536 O O . LEU A 1 191 ? -4.294 -9.552 12.318 1.00 96.81 191 LEU A O 1
ATOM 1540 N N . ALA A 1 192 ? -3.108 -11.454 12.385 1.00 95.69 192 ALA A N 1
ATOM 1541 C CA . ALA A 1 192 ? -3.366 -11.824 10.989 1.00 95.69 192 ALA A CA 1
ATOM 1542 C C . ALA A 1 192 ? -4.854 -12.079 10.747 1.00 95.69 192 ALA A C 1
ATOM 1544 O O . ALA A 1 192 ? -5.409 -11.626 9.748 1.00 95.69 192 ALA A O 1
ATOM 1545 N N . LYS A 1 193 ? -5.496 -12.790 11.680 1.00 95.12 193 LYS A N 1
ATOM 1546 C CA . LYS A 1 193 ? -6.932 -13.054 11.643 1.00 95.12 193 LYS A CA 1
ATOM 1547 C C . LYS A 1 193 ? -7.729 -11.754 11.615 1.00 95.12 193 LYS A C 1
ATOM 1549 O O . LYS A 1 193 ? -8.582 -11.614 10.749 1.00 95.12 193 LYS A O 1
ATOM 1554 N N . GLU A 1 194 ? -7.454 -10.832 12.536 1.00 95.38 194 GLU A N 1
ATOM 1555 C CA . GLU A 1 194 ? -8.192 -9.567 12.613 1.00 95.38 194 GLU A CA 1
ATOM 1556 C C . GLU A 1 194 ? -7.903 -8.661 11.412 1.00 95.38 194 GLU A C 1
ATOM 1558 O O . GLU A 1 194 ? -8.816 -8.026 10.908 1.00 95.38 194 GLU A O 1
ATOM 1563 N N . TRP A 1 195 ? -6.673 -8.638 10.895 1.00 94.25 195 TRP A N 1
ATOM 1564 C CA . TRP A 1 195 ? -6.311 -7.807 9.741 1.00 94.25 195 TRP A CA 1
ATOM 1565 C C . TRP A 1 195 ? -7.064 -8.187 8.468 1.00 94.25 195 TRP A C 1
ATOM 1567 O O . TRP A 1 195 ? -7.530 -7.315 7.743 1.00 94.25 195 TRP A O 1
ATOM 1577 N N . LEU A 1 196 ? -7.186 -9.487 8.192 1.00 91.19 196 LEU A N 1
ATOM 1578 C CA . LEU A 1 196 ? -7.739 -9.990 6.932 1.00 91.19 196 LEU A CA 1
ATOM 1579 C C . LEU A 1 196 ? -9.269 -9.957 6.851 1.00 91.19 196 LEU A C 1
ATOM 1581 O O . LEU A 1 196 ? -9.820 -10.262 5.796 1.00 91.19 196 LEU A O 1
ATOM 1585 N N . VAL A 1 197 ? -9.952 -9.630 7.947 1.00 90.81 197 VAL A N 1
ATOM 1586 C CA . VAL A 1 197 ? -11.419 -9.512 7.995 1.00 90.81 197 VAL A CA 1
ATOM 1587 C C . VAL A 1 197 ? -11.890 -8.063 8.110 1.00 90.81 197 VAL A C 1
ATOM 1589 O O . VAL A 1 197 ? -13.093 -7.817 8.162 1.00 90.81 197 VAL A O 1
ATOM 1592 N N . LEU A 1 198 ? -10.962 -7.103 8.170 1.00 91.25 198 LEU A N 1
ATOM 1593 C CA . LEU A 1 198 ? -11.304 -5.686 8.160 1.00 91.25 198 LEU A CA 1
ATOM 1594 C C . LEU A 1 198 ? -11.829 -5.253 6.782 1.00 91.25 198 LEU A C 1
ATOM 1596 O O . LEU A 1 198 ? -11.408 -5.818 5.770 1.00 91.25 198 LEU A O 1
ATOM 1600 N N . PRO A 1 199 ? -12.704 -4.230 6.728 1.00 86.75 199 PRO A N 1
ATOM 1601 C CA . PRO A 1 199 ? -13.136 -3.640 5.466 1.00 86.75 199 PRO A CA 1
ATOM 1602 C C . PRO A 1 199 ? -11.943 -3.179 4.623 1.00 86.75 199 PRO A C 1
ATOM 1604 O O . PRO A 1 199 ? -11.016 -2.556 5.147 1.00 86.75 199 PRO A O 1
ATOM 1607 N N . GLU A 1 200 ? -11.976 -3.452 3.321 1.00 85.88 200 GLU A N 1
ATOM 1608 C CA . GLU A 1 200 ? -10.963 -2.956 2.390 1.00 85.88 200 GLU A CA 1
ATOM 1609 C C . GLU A 1 200 ? -11.137 -1.440 2.214 1.00 85.88 200 GLU A C 1
ATOM 1611 O O . GLU A 1 200 ? -12.229 -0.959 1.907 1.00 85.88 200 GLU A O 1
ATOM 1616 N N . LEU A 1 201 ? -10.069 -0.681 2.464 1.00 83.06 201 LEU A N 1
ATOM 1617 C CA . LEU A 1 201 ? -10.035 0.773 2.313 1.00 83.06 201 LEU A CA 1
ATOM 1618 C C . LEU A 1 201 ? -9.090 1.144 1.171 1.00 83.06 201 LEU A C 1
ATOM 1620 O O . LEU A 1 201 ? -8.128 0.433 0.903 1.00 83.06 201 LEU A O 1
ATOM 1624 N N . ASP A 1 202 ? -9.290 2.320 0.575 1.00 72.12 202 ASP A N 1
ATOM 1625 C CA . ASP A 1 202 ? -8.396 2.843 -0.470 1.00 72.12 202 ASP A CA 1
ATOM 1626 C C . ASP A 1 202 ? -6.952 3.088 0.025 1.00 72.12 202 ASP A C 1
ATOM 1628 O O . ASP A 1 202 ? -6.029 3.229 -0.780 1.00 72.12 202 ASP A O 1
ATOM 1632 N N . ALA A 1 203 ? -6.750 3.199 1.343 1.00 68.00 203 ALA A N 1
ATOM 1633 C CA . ALA A 1 203 ? -5.447 3.397 1.964 1.00 68.00 203 ALA A CA 1
ATOM 1634 C C . ALA A 1 203 ? -4.997 2.129 2.700 1.00 68.00 203 ALA A C 1
ATOM 1636 O O . ALA A 1 203 ? -5.634 1.712 3.669 1.00 68.00 203 ALA A O 1
ATOM 1637 N N . ASP A 1 204 ? -3.857 1.579 2.280 1.00 74.81 204 ASP A N 1
ATOM 1638 C CA . ASP A 1 204 ? -3.265 0.397 2.901 1.00 74.81 204 ASP A CA 1
ATOM 1639 C C . ASP A 1 204 ? -2.781 0.703 4.324 1.00 74.81 204 ASP A C 1
ATOM 1641 O O . ASP A 1 204 ? -1.924 1.564 4.550 1.00 74.81 204 ASP A O 1
ATOM 1645 N N . VAL A 1 205 ? -3.304 -0.043 5.295 1.00 85.88 205 VAL A N 1
ATOM 1646 C CA . VAL A 1 205 ? -2.756 -0.079 6.653 1.00 85.88 205 VAL A CA 1
ATOM 1647 C C . VAL A 1 205 ? -1.503 -0.952 6.650 1.00 85.88 205 VAL A C 1
ATOM 1649 O O . VAL A 1 205 ? -1.479 -2.003 6.011 1.00 85.88 205 VAL A O 1
ATOM 1652 N N . SER A 1 206 ? -0.468 -0.542 7.389 1.00 89.31 206 SER A N 1
ATOM 1653 C CA . SER A 1 206 ? 0.807 -1.263 7.493 1.00 89.31 206 SER A CA 1
ATOM 1654 C C . SER A 1 206 ? 1.287 -1.381 8.949 1.00 89.31 206 SER A C 1
ATOM 1656 O O . SER A 1 206 ? 0.794 -0.678 9.837 1.00 89.31 206 SER A O 1
ATOM 1658 N N . LEU A 1 207 ? 2.261 -2.253 9.237 1.00 89.81 207 LEU A N 1
ATOM 1659 C CA . LEU A 1 207 ? 2.902 -2.341 10.559 1.00 89.81 207 LEU A CA 1
ATOM 1660 C C . LEU A 1 207 ? 3.513 -1.000 10.992 1.00 89.81 207 LEU A C 1
ATOM 1662 O O . LEU A 1 207 ? 3.485 -0.664 12.178 1.00 89.81 207 LEU A O 1
ATOM 1666 N N . ASP A 1 208 ? 4.046 -0.217 10.055 1.00 85.50 208 ASP A N 1
ATOM 1667 C CA . ASP A 1 208 ? 4.496 1.153 10.311 1.00 85.50 208 ASP A CA 1
ATOM 1668 C C . ASP A 1 208 ? 3.336 2.068 10.746 1.00 85.50 208 ASP A C 1
ATOM 1670 O O . ASP A 1 208 ? 3.474 2.808 11.723 1.00 85.50 208 ASP A O 1
ATOM 1674 N N . SER A 1 209 ? 2.150 1.948 10.134 1.00 86.44 209 SER A N 1
ATOM 1675 C CA . SER A 1 209 ? 0.944 2.662 10.590 1.00 86.44 209 SER A CA 1
ATOM 1676 C C . SER A 1 209 ? 0.583 2.308 12.039 1.00 86.44 209 SER A C 1
ATOM 1678 O O . SER A 1 209 ? 0.285 3.194 12.845 1.00 86.44 209 SER A O 1
ATOM 1680 N N . LEU A 1 210 ? 0.674 1.027 12.418 1.00 90.25 210 LEU A N 1
ATOM 1681 C CA . LEU A 1 210 ? 0.467 0.596 13.806 1.00 90.25 210 LEU A CA 1
ATOM 1682 C C . LEU A 1 210 ? 1.487 1.263 14.735 1.00 90.25 210 LEU A C 1
ATOM 1684 O O . LEU A 1 210 ? 1.103 1.844 15.754 1.00 90.25 210 LEU A O 1
ATOM 1688 N N . ARG A 1 211 ? 2.779 1.236 14.389 1.00 85.25 211 ARG A N 1
ATOM 1689 C CA . ARG A 1 211 ? 3.839 1.877 15.191 1.00 85.25 211 ARG A CA 1
ATOM 1690 C C . ARG A 1 211 ? 3.577 3.365 15.403 1.00 85.25 211 ARG A C 1
ATOM 1692 O O . ARG A 1 211 ? 3.740 3.852 16.518 1.00 85.25 211 ARG A O 1
ATOM 1699 N N . GLN A 1 212 ? 3.109 4.060 14.371 1.00 82.56 212 GLN A N 1
ATOM 1700 C CA . GLN A 1 212 ? 2.876 5.504 14.401 1.00 82.56 212 GLN A CA 1
ATOM 1701 C C . GLN A 1 212 ? 1.575 5.918 15.099 1.00 82.56 212 GLN A C 1
ATOM 1703 O O . GLN A 1 212 ? 1.471 7.056 15.552 1.00 82.56 212 GLN A O 1
ATOM 1708 N N . SER A 1 213 ? 0.606 5.011 15.258 1.00 79.75 213 SER A N 1
ATOM 1709 C CA . SER A 1 213 ? -0.704 5.342 15.848 1.00 79.75 213 SER A CA 1
ATOM 1710 C C . SER A 1 213 ? -0.655 5.795 17.319 1.00 79.75 213 SER A C 1
ATOM 1712 O O . SER A 1 213 ? -1.613 6.374 17.827 1.00 79.75 213 SER A O 1
ATOM 1714 N N . ARG A 1 214 ? 0.454 5.569 18.039 1.00 76.31 214 ARG A N 1
ATOM 1715 C CA . ARG A 1 214 ? 0.644 6.050 19.419 1.00 76.31 214 ARG A CA 1
ATOM 1716 C C . ARG A 1 214 ? 2.128 6.232 19.745 1.00 76.31 214 ARG A C 1
ATOM 1718 O O . ARG A 1 214 ? 2.974 5.518 19.228 1.00 76.31 214 ARG A O 1
ATOM 1725 N N . GLY A 1 215 ? 2.429 7.166 20.651 1.00 62.19 215 GLY A N 1
ATOM 1726 C CA . GLY A 1 215 ? 3.797 7.619 20.942 1.00 62.19 215 GLY A CA 1
ATOM 1727 C C . GLY A 1 215 ? 4.833 6.551 21.349 1.00 62.19 215 GLY A C 1
ATOM 1728 O O . GLY A 1 215 ? 5.972 6.661 20.902 1.00 62.19 215 GLY A O 1
ATOM 1729 N N . PRO A 1 216 ? 4.523 5.551 22.202 1.00 68.81 216 PRO A N 1
ATOM 1730 C CA . PRO A 1 216 ? 5.476 4.481 22.503 1.00 68.81 216 PRO A CA 1
ATOM 1731 C C . PRO A 1 216 ? 5.713 3.577 21.286 1.00 68.81 216 PRO A C 1
ATOM 1733 O O . PRO A 1 216 ? 4.776 3.290 20.551 1.00 68.81 216 PRO A O 1
ATOM 1736 N N . GLU A 1 217 ? 6.929 3.063 21.110 1.00 78.56 217 GLU A N 1
ATOM 1737 C CA . GLU A 1 217 ? 7.192 1.994 20.133 1.00 78.56 217 GLU A CA 1
ATOM 1738 C C . GLU A 1 217 ? 6.435 0.702 20.489 1.00 78.56 217 GLU A C 1
ATOM 1740 O O . GLU A 1 217 ? 6.071 0.480 21.650 1.00 78.56 217 GLU A O 1
ATOM 1745 N N . LEU A 1 218 ? 6.218 -0.166 19.496 1.00 84.88 218 LEU A N 1
ATOM 1746 C CA . LEU A 1 218 ? 5.599 -1.475 19.718 1.00 84.88 218 LEU A CA 1
ATOM 1747 C C . LEU A 1 218 ? 6.517 -2.354 20.577 1.00 84.88 218 LEU A C 1
ATOM 1749 O O . LEU A 1 218 ? 7.647 -2.674 20.201 1.00 84.88 218 LEU A O 1
ATOM 1753 N N . SER A 1 219 ? 6.023 -2.770 21.742 1.00 85.31 219 SER A N 1
ATOM 1754 C CA . SER A 1 219 ? 6.760 -3.662 22.636 1.00 85.31 219 SER A CA 1
ATOM 1755 C C . SER A 1 219 ? 7.022 -5.007 21.964 1.00 85.31 219 SER A C 1
ATOM 1757 O O . SER A 1 219 ? 6.117 -5.571 21.355 1.00 85.31 219 SER A O 1
ATOM 1759 N N . GLU A 1 220 ? 8.229 -5.553 22.128 1.00 90.69 220 GLU A N 1
ATOM 1760 C CA . GLU A 1 220 ? 8.595 -6.900 21.653 1.00 90.69 220 GLU A CA 1
ATOM 1761 C C . GLU A 1 220 ? 8.524 -7.084 20.125 1.00 90.69 220 GLU A C 1
ATOM 1763 O O . GLU A 1 220 ? 8.471 -8.217 19.653 1.00 90.69 220 GLU A O 1
ATOM 1768 N N . LEU A 1 221 ? 8.565 -5.997 19.340 1.00 92.19 221 LEU A N 1
ATOM 1769 C CA . LEU A 1 221 ? 8.466 -6.062 17.877 1.00 92.19 221 LEU A CA 1
ATOM 1770 C C . LEU A 1 221 ? 9.483 -7.038 17.259 1.00 92.19 221 LEU A C 1
ATOM 1772 O O . LEU A 1 221 ? 9.113 -7.892 16.462 1.00 92.19 221 LEU A O 1
ATOM 1776 N N . GLU A 1 222 ? 10.748 -6.976 17.680 1.00 92.25 222 GLU A N 1
ATOM 1777 C CA . GLU A 1 222 ? 11.805 -7.875 17.188 1.00 92.25 222 GLU A CA 1
ATOM 1778 C C . GLU A 1 222 ? 11.513 -9.361 17.459 1.00 92.25 222 GLU A C 1
ATOM 1780 O O . GLU A 1 222 ? 11.899 -10.220 16.672 1.00 92.25 222 GLU A O 1
ATOM 1785 N N . GLN A 1 223 ? 10.827 -9.672 18.563 1.00 93.81 223 GLN A N 1
ATOM 1786 C CA . GLN A 1 223 ? 10.462 -11.043 18.941 1.00 93.81 223 GLN A CA 1
ATOM 1787 C C . GLN A 1 223 ? 9.201 -11.508 18.207 1.00 93.81 223 GLN A C 1
ATOM 1789 O O . GLN A 1 223 ? 9.065 -12.690 17.921 1.00 93.81 223 GLN A O 1
ATOM 1794 N N . PHE A 1 224 ? 8.307 -10.574 17.879 1.00 96.62 224 PHE A N 1
ATOM 1795 C CA . PHE A 1 224 ? 7.080 -10.816 17.129 1.00 96.62 224 PHE A CA 1
ATOM 1796 C C . PHE A 1 224 ? 7.333 -11.107 15.642 1.00 96.62 224 PHE A C 1
ATOM 1798 O O . PHE A 1 224 ? 6.669 -11.964 15.062 1.00 96.62 224 PHE A O 1
ATOM 1805 N N . LEU A 1 225 ? 8.284 -10.405 15.014 1.00 96.38 225 LEU A N 1
ATOM 1806 C CA . LEU A 1 225 ? 8.493 -10.455 13.562 1.00 96.38 225 LEU A CA 1
ATOM 1807 C C . LEU A 1 225 ? 8.742 -11.869 12.992 1.00 96.38 225 LEU A C 1
ATOM 1809 O O . LEU A 1 225 ? 8.148 -12.178 11.959 1.00 96.38 225 LEU A O 1
ATOM 1813 N N . PRO A 1 226 ? 9.547 -12.757 13.614 1.00 95.75 226 PRO A N 1
ATOM 1814 C CA . PRO A 1 226 ? 9.715 -14.124 13.118 1.00 95.75 226 PRO A CA 1
ATOM 1815 C C . PRO A 1 226 ? 8.406 -14.923 13.081 1.00 95.75 226 PRO A C 1
ATOM 1817 O O . PRO A 1 226 ? 8.121 -15.592 12.087 1.00 95.75 226 PRO A O 1
ATOM 1820 N N . ASP A 1 227 ? 7.589 -14.831 14.133 1.00 97.00 227 ASP A N 1
ATOM 1821 C CA . ASP A 1 227 ? 6.301 -15.527 14.204 1.00 97.00 227 ASP A CA 1
ATOM 1822 C C . ASP A 1 227 ? 5.294 -14.930 13.217 1.00 97.00 227 ASP A C 1
ATOM 1824 O O . ASP A 1 227 ? 4.557 -15.665 12.562 1.00 97.00 227 ASP A O 1
ATOM 1828 N N . TRP A 1 228 ? 5.322 -13.608 13.039 1.00 97.44 228 TRP A N 1
ATOM 1829 C CA . TRP A 1 228 ? 4.524 -12.903 12.040 1.00 97.44 228 TRP A CA 1
ATOM 1830 C C . TRP A 1 228 ? 4.838 -13.356 10.612 1.00 97.44 228 TRP A C 1
ATOM 1832 O O . TRP A 1 228 ? 3.930 -13.744 9.878 1.00 97.44 228 TRP A O 1
ATOM 1842 N N . ILE A 1 229 ? 6.120 -13.407 10.238 1.00 95.44 229 ILE A N 1
ATOM 1843 C CA . ILE A 1 229 ? 6.563 -13.909 8.928 1.00 95.44 229 ILE A CA 1
ATOM 1844 C C . ILE A 1 229 ? 6.109 -15.363 8.723 1.00 95.44 229 ILE A C 1
ATOM 1846 O O . ILE A 1 229 ? 5.601 -15.708 7.654 1.00 95.44 229 ILE A O 1
ATOM 1850 N N . ASN A 1 230 ? 6.239 -16.215 9.747 1.00 95.12 230 ASN A N 1
ATOM 1851 C CA . ASN A 1 230 ? 5.802 -17.612 9.680 1.00 95.12 230 ASN A CA 1
ATOM 1852 C C . ASN A 1 230 ? 4.287 -17.744 9.467 1.00 95.12 230 ASN A C 1
ATOM 1854 O O . ASN A 1 230 ? 3.858 -18.551 8.640 1.00 95.12 230 ASN A O 1
ATOM 1858 N N . VAL A 1 231 ? 3.482 -16.954 10.187 1.00 96.69 231 VAL A N 1
ATOM 1859 C CA . VAL A 1 231 ? 2.024 -16.921 10.012 1.00 96.69 231 VAL A CA 1
ATOM 1860 C C . VAL A 1 231 ? 1.683 -16.490 8.593 1.00 96.69 231 VAL A C 1
ATOM 1862 O O . VAL A 1 231 ? 0.974 -17.220 7.905 1.00 96.69 231 VAL A O 1
ATOM 1865 N N . LEU A 1 232 ? 2.241 -15.381 8.108 1.00 94.38 232 LEU A N 1
ATOM 1866 C CA . LEU A 1 232 ? 1.947 -14.882 6.767 1.00 94.38 232 LEU A CA 1
ATOM 1867 C C . LEU A 1 232 ? 2.361 -15.861 5.656 1.00 94.38 232 LEU A C 1
ATOM 1869 O O . LEU A 1 232 ? 1.644 -16.011 4.671 1.00 94.38 232 LEU A O 1
ATOM 1873 N N . HIS A 1 233 ? 3.464 -16.598 5.823 1.00 91.38 233 HIS A N 1
ATOM 1874 C CA . HIS A 1 233 ? 3.857 -17.654 4.881 1.00 91.38 233 HIS A CA 1
ATOM 1875 C C . HIS A 1 233 ? 2.859 -18.817 4.791 1.00 91.38 233 HIS A C 1
ATOM 1877 O O . HIS A 1 233 ? 2.865 -19.534 3.787 1.00 91.38 233 HIS A O 1
ATOM 1883 N N . SER A 1 234 ? 2.045 -19.028 5.830 1.00 91.62 234 SER A N 1
ATOM 1884 C CA . SER A 1 234 ? 1.019 -20.076 5.870 1.00 91.62 234 SER A CA 1
ATOM 1885 C C . SER A 1 234 ? -0.325 -19.652 5.270 1.00 91.62 234 SER A C 1
ATOM 1887 O O . SER A 1 234 ? -1.182 -20.510 5.051 1.00 91.62 234 SER A O 1
ATOM 1889 N N . LEU A 1 235 ? -0.510 -18.355 5.011 1.00 91.31 235 LEU A N 1
ATOM 1890 C CA . LEU A 1 235 ? -1.731 -17.790 4.441 1.00 91.31 235 LEU A CA 1
ATOM 1891 C C . LEU A 1 235 ? -1.726 -17.880 2.911 1.00 91.31 235 LEU A C 1
ATOM 1893 O O . LEU A 1 235 ? -0.755 -18.325 2.292 1.00 91.31 235 LEU A O 1
ATOM 1897 N N . ASP A 1 236 ? -2.842 -17.476 2.303 1.00 82.88 236 ASP A N 1
ATOM 1898 C CA . ASP A 1 236 ? -2.967 -17.421 0.850 1.00 82.88 236 ASP A CA 1
ATOM 1899 C C . ASP A 1 236 ? -1.950 -16.437 0.260 1.00 82.88 236 ASP A C 1
ATOM 1901 O O . ASP A 1 236 ? -2.019 -15.228 0.489 1.00 82.88 236 ASP A O 1
ATOM 1905 N N . ARG A 1 237 ? -0.986 -16.976 -0.492 1.00 71.12 237 ARG A N 1
ATOM 1906 C CA . ARG A 1 237 ? 0.121 -16.202 -1.063 1.00 71.12 237 ARG A CA 1
ATOM 1907 C C . ARG A 1 237 ? -0.295 -15.389 -2.280 1.00 71.12 237 ARG A C 1
ATOM 1909 O O . ARG A 1 237 ? 0.406 -14.440 -2.600 1.00 71.12 237 ARG A O 1
ATOM 1916 N N . ASP A 1 238 ? -1.432 -15.713 -2.893 1.00 78.44 238 ASP A N 1
ATOM 1917 C CA . ASP A 1 238 ? -1.958 -14.947 -4.022 1.00 78.44 238 ASP A CA 1
ATOM 1918 C C . ASP A 1 238 ? -2.644 -13.643 -3.555 1.00 78.44 238 ASP A C 1
ATOM 1920 O O . ASP A 1 238 ? -2.926 -12.765 -4.374 1.00 78.44 238 ASP A O 1
ATOM 1924 N N . SER A 1 239 ? -2.872 -13.475 -2.242 1.00 85.75 239 SER A N 1
ATOM 1925 C CA . SER A 1 239 ? -3.423 -12.249 -1.658 1.00 85.75 239 SER A CA 1
ATOM 1926 C C . SER A 1 239 ? -2.407 -11.093 -1.706 1.00 85.75 239 SER A C 1
ATOM 1928 O O . SER A 1 239 ? -1.345 -11.179 -1.075 1.00 85.75 239 SER A O 1
ATOM 1930 N N . PRO A 1 240 ? -2.726 -9.966 -2.381 1.00 87.06 240 PRO A N 1
ATOM 1931 C CA . PRO A 1 240 ? -1.855 -8.791 -2.418 1.00 87.06 240 PRO A CA 1
ATOM 1932 C C . PRO A 1 240 ? -1.525 -8.244 -1.025 1.00 87.06 240 PRO A C 1
ATOM 1934 O O . PRO A 1 240 ? -0.376 -7.893 -0.775 1.00 87.06 240 PRO A O 1
ATOM 1937 N N . ILE A 1 241 ? -2.497 -8.246 -0.108 1.00 88.62 241 ILE A N 1
ATOM 1938 C CA . ILE A 1 241 ? -2.326 -7.758 1.268 1.00 88.62 241 ILE A CA 1
ATOM 1939 C C . ILE A 1 241 ? -1.307 -8.621 2.019 1.00 88.62 241 ILE A C 1
ATOM 1941 O O . ILE A 1 241 ? -0.371 -8.099 2.621 1.00 88.62 241 ILE A O 1
ATOM 1945 N N . VAL A 1 242 ? -1.430 -9.952 1.942 1.00 91.50 242 VAL A N 1
ATOM 1946 C CA . VAL A 1 242 ? -0.479 -10.878 2.589 1.00 91.50 242 VAL A CA 1
ATOM 1947 C C . VAL A 1 242 ? 0.932 -10.672 2.038 1.00 91.50 242 VAL A C 1
ATOM 1949 O O . VAL A 1 242 ? 1.904 -10.676 2.796 1.00 91.50 242 VAL A O 1
ATOM 1952 N N . ARG A 1 243 ? 1.051 -10.452 0.726 1.00 91.31 243 ARG A N 1
ATOM 1953 C CA . ARG A 1 243 ? 2.328 -10.188 0.061 1.00 91.31 243 ARG A CA 1
ATOM 1954 C C . ARG A 1 243 ? 2.982 -8.890 0.542 1.00 91.31 243 ARG A C 1
ATOM 1956 O O . ARG A 1 243 ? 4.177 -8.905 0.838 1.00 91.31 243 ARG A O 1
ATOM 1963 N N . GLU A 1 244 ? 2.230 -7.795 0.647 1.00 91.62 244 GLU A N 1
ATOM 1964 C CA . GLU A 1 244 ? 2.756 -6.517 1.152 1.00 91.62 244 GLU A CA 1
ATOM 1965 C C . GLU A 1 244 ? 3.147 -6.607 2.636 1.00 91.62 244 GLU A C 1
ATOM 1967 O O . GLU A 1 244 ? 4.230 -6.158 3.017 1.00 91.62 244 GLU A O 1
ATOM 1972 N N . LEU A 1 245 ? 2.346 -7.289 3.462 1.00 93.50 245 LEU A N 1
ATOM 1973 C CA . LEU A 1 245 ? 2.675 -7.527 4.872 1.00 93.50 245 LEU A CA 1
ATOM 1974 C C . LEU A 1 245 ? 3.941 -8.384 5.036 1.00 93.50 245 LEU A C 1
ATOM 1976 O O . LEU A 1 245 ? 4.748 -8.120 5.928 1.00 93.50 245 LEU A O 1
ATOM 1980 N N . LEU A 1 246 ? 4.156 -9.385 4.171 1.00 94.38 246 LEU A N 1
ATOM 1981 C CA . LEU A 1 246 ? 5.386 -10.190 4.154 1.00 94.38 246 LEU A CA 1
ATOM 1982 C C . LEU A 1 246 ? 6.609 -9.346 3.797 1.00 94.38 246 LEU A C 1
ATOM 1984 O O . LEU A 1 246 ? 7.656 -9.482 4.432 1.00 94.38 246 LEU A O 1
ATOM 1988 N N . LEU A 1 247 ? 6.481 -8.484 2.785 1.00 94.50 247 LEU A N 1
ATOM 1989 C CA . LEU A 1 247 ? 7.538 -7.569 2.364 1.00 94.50 247 LEU A CA 1
ATOM 1990 C C . LEU A 1 247 ? 7.926 -6.608 3.487 1.00 94.50 247 LEU A C 1
ATOM 1992 O O . LEU A 1 247 ? 9.113 -6.460 3.786 1.00 94.50 247 LEU A O 1
ATOM 1996 N N . GLU A 1 248 ? 6.936 -5.983 4.121 1.00 94.88 248 GLU A N 1
ATOM 1997 C CA . GLU A 1 248 ? 7.152 -5.075 5.244 1.00 94.88 248 GLU A CA 1
ATOM 1998 C C . GLU A 1 248 ? 7.792 -5.804 6.434 1.00 94.88 248 GLU A C 1
ATOM 2000 O O . GLU A 1 248 ? 8.790 -5.336 6.981 1.00 94.88 248 GLU A O 1
ATOM 2005 N N . ALA A 1 249 ? 7.283 -6.984 6.797 1.00 95.38 249 ALA A N 1
ATOM 2006 C CA . ALA A 1 249 ? 7.814 -7.777 7.900 1.00 95.38 249 ALA A CA 1
ATOM 2007 C C . ALA A 1 249 ? 9.267 -8.217 7.668 1.00 95.38 249 ALA A C 1
ATOM 2009 O O . ALA A 1 249 ? 10.093 -8.119 8.576 1.00 95.38 249 ALA A O 1
ATOM 2010 N N . ALA A 1 250 ? 9.601 -8.670 6.456 1.00 95.69 250 ALA A N 1
ATOM 2011 C CA . ALA A 1 250 ? 10.961 -9.070 6.105 1.00 95.69 250 ALA A CA 1
ATOM 2012 C C . ALA A 1 250 ? 11.934 -7.882 6.133 1.00 95.69 250 ALA A C 1
ATOM 2014 O O . ALA A 1 250 ? 13.060 -8.017 6.622 1.00 95.69 250 ALA A O 1
ATOM 2015 N N . GLU A 1 251 ? 11.498 -6.711 5.658 1.00 95.25 251 GLU A N 1
ATOM 2016 C CA . GLU A 1 251 ? 12.289 -5.481 5.724 1.00 95.25 251 GLU A CA 1
ATOM 2017 C C . GLU A 1 251 ? 12.487 -5.007 7.172 1.00 95.25 251 GLU A C 1
ATOM 2019 O O . GLU A 1 251 ? 13.594 -4.622 7.539 1.00 95.25 251 GLU A O 1
ATOM 2024 N N . LEU A 1 252 ? 11.466 -5.088 8.028 1.00 93.19 252 LEU A N 1
ATOM 2025 C CA . LEU A 1 252 ? 11.597 -4.738 9.447 1.00 93.19 252 LEU A CA 1
ATOM 2026 C C . LEU A 1 252 ? 12.489 -5.723 10.218 1.00 93.19 252 LEU A C 1
ATOM 2028 O O . LEU A 1 252 ? 13.239 -5.302 11.096 1.00 93.19 252 LEU A O 1
ATOM 2032 N N . ALA A 1 253 ? 12.429 -7.018 9.899 1.00 93.94 253 ALA A N 1
ATOM 2033 C CA . ALA A 1 253 ? 13.164 -8.058 10.621 1.00 93.94 253 ALA A CA 1
ATOM 2034 C C . ALA A 1 253 ? 14.649 -8.125 10.245 1.00 93.94 253 ALA A C 1
ATOM 2036 O O . ALA A 1 253 ? 15.499 -8.353 11.104 1.00 93.94 253 ALA A O 1
ATOM 2037 N N . GLY A 1 254 ? 14.963 -7.968 8.956 1.00 92.38 254 GLY A N 1
ATOM 2038 C CA . GLY A 1 254 ? 16.310 -8.184 8.422 1.00 92.38 254 GLY A CA 1
ATOM 2039 C C . GLY A 1 254 ? 16.815 -7.072 7.508 1.00 92.38 254 GLY A C 1
ATOM 2040 O O . GLY A 1 254 ? 17.864 -7.232 6.884 1.00 92.38 254 GLY A O 1
ATOM 2041 N N . GLY A 1 255 ? 16.083 -5.965 7.370 1.00 94.44 255 GLY A N 1
ATOM 2042 C CA . GLY A 1 255 ? 16.423 -4.898 6.435 1.00 94.44 255 GLY A CA 1
ATOM 2043 C C . GLY A 1 255 ? 16.500 -5.403 4.996 1.00 94.44 255 GLY A C 1
ATOM 2044 O O . GLY A 1 255 ? 15.699 -6.215 4.530 1.00 94.44 255 GLY A O 1
ATOM 2045 N N . VAL A 1 256 ? 17.528 -4.941 4.289 1.00 95.81 256 VAL A N 1
ATOM 2046 C CA . VAL A 1 256 ? 17.804 -5.342 2.905 1.00 95.81 256 VAL A CA 1
ATOM 2047 C C . VAL A 1 256 ? 18.132 -6.839 2.797 1.00 95.81 256 VAL A C 1
ATOM 2049 O O . VAL A 1 256 ? 17.741 -7.477 1.818 1.00 95.81 256 VAL A O 1
ATOM 2052 N N . ASP A 1 257 ? 18.807 -7.417 3.797 1.00 95.44 257 ASP A N 1
ATOM 2053 C CA . ASP A 1 257 ? 19.138 -8.846 3.820 1.00 95.44 257 ASP A CA 1
ATOM 2054 C C . ASP A 1 257 ? 17.881 -9.713 3.991 1.00 95.44 257 ASP A C 1
ATOM 2056 O O . ASP A 1 257 ? 17.749 -10.734 3.320 1.00 95.44 257 ASP A O 1
ATOM 2060 N N . GLY A 1 258 ? 16.922 -9.275 4.813 1.00 94.94 258 GLY A N 1
ATOM 2061 C CA . GLY A 1 258 ? 15.631 -9.954 4.966 1.00 94.94 258 GLY A CA 1
ATOM 2062 C C . GLY A 1 258 ? 14.841 -10.003 3.655 1.00 94.94 258 GLY A C 1
ATOM 2063 O O . GLY A 1 258 ? 14.343 -11.059 3.264 1.00 94.94 258 GLY A O 1
ATOM 2064 N N . LEU A 1 259 ? 14.806 -8.888 2.917 1.00 96.38 259 LEU A N 1
ATOM 2065 C CA . LEU A 1 259 ? 14.183 -8.824 1.589 1.00 96.38 259 LEU A CA 1
ATOM 2066 C C . LEU A 1 259 ? 14.890 -9.710 0.556 1.00 96.38 259 LEU A C 1
ATOM 2068 O O . LEU A 1 259 ? 14.227 -10.355 -0.259 1.00 96.38 259 LEU A O 1
ATOM 2072 N N . ARG A 1 260 ? 16.227 -9.776 0.591 1.00 95.88 260 ARG A N 1
ATOM 2073 C CA . ARG A 1 260 ? 17.004 -10.695 -0.253 1.00 95.88 260 ARG A CA 1
ATOM 2074 C C . ARG A 1 260 ? 16.613 -12.142 -0.001 1.00 95.88 260 ARG A C 1
ATOM 2076 O O . ARG A 1 260 ? 16.410 -12.903 -0.950 1.00 95.88 260 ARG A O 1
ATOM 2083 N N . ASP A 1 261 ? 16.571 -12.526 1.267 1.00 94.56 261 ASP A N 1
ATOM 2084 C CA . ASP A 1 261 ? 16.324 -13.904 1.665 1.00 94.56 261 ASP A CA 1
ATOM 2085 C C . ASP A 1 261 ? 14.880 -14.303 1.314 1.00 94.56 261 ASP A C 1
ATOM 2087 O O . ASP A 1 261 ? 14.671 -15.379 0.749 1.00 94.56 261 ASP A O 1
ATOM 2091 N N . LEU A 1 262 ? 13.913 -13.391 1.490 1.00 93.62 262 LEU A N 1
ATOM 2092 C CA . LEU A 1 262 ? 12.533 -13.556 1.020 1.00 93.62 262 LEU A CA 1
ATOM 2093 C C . LEU A 1 262 ? 12.454 -13.718 -0.511 1.00 93.62 262 LEU A C 1
ATOM 2095 O O . LEU A 1 262 ? 11.837 -14.663 -1.008 1.00 93.62 262 LEU A O 1
ATOM 2099 N N . ALA A 1 263 ? 13.121 -12.847 -1.277 1.00 93.56 263 ALA A N 1
ATOM 2100 C CA . ALA A 1 263 ? 13.111 -12.896 -2.742 1.00 93.56 263 ALA A CA 1
ATOM 2101 C C . ALA A 1 263 ? 13.733 -14.185 -3.305 1.00 93.56 263 ALA A C 1
ATOM 2103 O O . ALA A 1 263 ? 13.249 -14.745 -4.293 1.00 93.56 263 ALA A O 1
ATOM 2104 N N . ARG A 1 264 ? 14.803 -14.682 -2.674 1.00 93.00 264 ARG A N 1
ATOM 2105 C CA . ARG A 1 264 ? 15.479 -15.922 -3.082 1.00 93.00 264 ARG A CA 1
ATOM 2106 C C . ARG A 1 264 ? 14.762 -17.184 -2.614 1.00 93.00 264 ARG A C 1
ATOM 2108 O O . ARG A 1 264 ? 14.881 -18.202 -3.293 1.00 93.00 264 ARG A O 1
ATOM 2115 N N . GLY A 1 265 ? 14.076 -17.123 -1.475 1.00 87.81 265 GLY A N 1
ATOM 2116 C CA . GLY A 1 265 ? 13.377 -18.254 -0.866 1.00 87.81 265 GLY A CA 1
ATOM 2117 C C . GLY A 1 265 ? 11.990 -18.530 -1.445 1.00 87.81 265 GLY A C 1
ATOM 2118 O O . GLY A 1 265 ? 11.481 -19.633 -1.262 1.00 87.81 265 GLY A O 1
ATOM 2119 N N . SER A 1 266 ? 11.380 -17.568 -2.146 1.00 81.44 266 SER A N 1
ATOM 2120 C CA . SER A 1 266 ? 10.034 -17.741 -2.700 1.00 81.44 266 SER A CA 1
ATOM 2121 C C . SER A 1 266 ? 10.023 -18.256 -4.141 1.00 81.44 266 SER A C 1
ATOM 2123 O O . SER A 1 266 ? 10.725 -17.736 -5.010 1.00 81.44 266 SER A O 1
ATOM 2125 N N . GLU A 1 267 ? 9.159 -19.238 -4.404 1.00 78.88 267 GLU A N 1
ATOM 2126 C CA . GLU A 1 267 ? 8.807 -19.701 -5.756 1.00 78.88 267 GLU A CA 1
ATOM 2127 C C . GLU A 1 267 ? 7.596 -18.942 -6.333 1.00 78.88 267 GLU A C 1
ATOM 2129 O O . GLU A 1 267 ? 7.484 -18.781 -7.547 1.00 78.88 267 GLU A O 1
ATOM 2134 N N . THR A 1 268 ? 6.708 -18.436 -5.469 1.00 77.94 268 THR A N 1
ATOM 2135 C CA . THR A 1 268 ? 5.516 -17.643 -5.828 1.00 77.94 268 THR A CA 1
ATOM 2136 C C . THR A 1 268 ? 5.815 -16.148 -5.655 1.00 77.94 268 THR A C 1
ATOM 2138 O O . THR A 1 268 ? 6.617 -15.782 -4.796 1.00 77.94 268 THR A O 1
ATOM 2141 N N . ASP A 1 269 ? 5.239 -15.275 -6.488 1.00 79.62 269 ASP A N 1
ATOM 2142 C CA . ASP A 1 269 ? 5.423 -13.806 -6.424 1.00 79.62 269 ASP A CA 1
ATOM 2143 C C . ASP A 1 269 ? 6.868 -13.298 -6.452 1.00 79.62 269 ASP A C 1
ATOM 2145 O O . ASP A 1 269 ? 7.163 -12.152 -6.105 1.00 79.62 269 ASP A O 1
ATOM 2149 N N . GLN A 1 270 ? 7.785 -14.132 -6.942 1.00 85.81 270 GLN A N 1
ATOM 2150 C CA . GLN A 1 270 ? 9.215 -13.860 -6.933 1.00 85.81 270 GLN A CA 1
ATOM 2151 C C . GLN A 1 270 ? 9.547 -12.484 -7.543 1.00 85.81 270 GLN A C 1
ATOM 2153 O O . GLN A 1 270 ? 10.405 -11.768 -7.033 1.00 85.81 270 GLN A O 1
ATOM 2158 N N . GLY A 1 271 ? 8.815 -12.055 -8.578 1.00 89.19 271 GLY A N 1
ATOM 2159 C CA . GLY A 1 271 ? 8.978 -10.730 -9.183 1.00 89.19 271 GLY A CA 1
ATOM 2160 C C . GLY A 1 271 ? 8.766 -9.566 -8.221 1.00 89.19 271 GLY A C 1
ATOM 2161 O O . GLY A 1 271 ? 9.580 -8.643 -8.222 1.00 89.19 271 GLY A O 1
ATOM 2162 N N . ALA A 1 272 ? 7.700 -9.591 -7.419 1.00 90.69 272 ALA A N 1
ATOM 2163 C CA . ALA A 1 272 ? 7.384 -8.509 -6.488 1.00 90.69 272 ALA A CA 1
ATOM 2164 C C . ALA A 1 272 ? 8.450 -8.411 -5.388 1.00 90.69 272 ALA A C 1
ATOM 2166 O O . ALA A 1 272 ? 8.946 -7.324 -5.090 1.00 90.69 272 ALA A O 1
ATOM 2167 N N . TYR A 1 273 ? 8.893 -9.559 -4.869 1.00 93.62 273 TYR A N 1
ATOM 2168 C CA . TYR A 1 273 ? 9.937 -9.616 -3.846 1.00 93.62 273 TYR A CA 1
ATOM 2169 C C . TYR A 1 273 ? 11.289 -9.116 -4.350 1.00 93.62 273 TYR A C 1
ATOM 2171 O O . TYR A 1 273 ? 11.932 -8.302 -3.686 1.00 93.62 273 TYR A O 1
ATOM 2179 N N . TYR A 1 274 ? 11.700 -9.518 -5.557 1.00 95.19 274 TYR A N 1
ATOM 2180 C CA . TYR A 1 274 ? 12.905 -8.967 -6.176 1.00 95.19 274 TYR A CA 1
ATOM 2181 C C . TYR A 1 274 ? 12.797 -7.460 -6.405 1.00 95.19 274 TYR A C 1
ATOM 2183 O O . TYR A 1 274 ? 13.766 -6.742 -6.165 1.00 95.19 274 TYR A O 1
ATOM 2191 N N . LEU A 1 275 ? 11.639 -6.970 -6.862 1.00 94.50 275 LEU A N 1
ATOM 2192 C CA . LEU A 1 275 ? 11.433 -5.543 -7.094 1.00 94.50 275 LEU A CA 1
ATOM 2193 C C . LEU A 1 275 ? 11.604 -4.749 -5.797 1.00 94.50 275 LEU A C 1
ATOM 2195 O O . LEU A 1 275 ? 12.368 -3.782 -5.772 1.00 94.50 275 LEU A O 1
ATOM 2199 N N . ARG A 1 276 ? 10.968 -5.197 -4.710 1.00 95.12 276 ARG A N 1
ATOM 2200 C CA . ARG A 1 276 ? 11.104 -4.562 -3.397 1.00 95.12 276 ARG A CA 1
ATOM 2201 C C . ARG A 1 276 ? 12.546 -4.596 -2.893 1.00 95.12 276 ARG A C 1
ATOM 2203 O O . ARG A 1 276 ? 13.039 -3.577 -2.414 1.00 95.12 276 ARG A O 1
ATOM 2210 N N . TRP A 1 277 ? 13.246 -5.720 -3.052 1.00 97.12 277 TRP A N 1
ATOM 2211 C CA . TRP A 1 277 ? 14.653 -5.847 -2.666 1.00 97.12 277 TRP A CA 1
ATOM 2212 C C . TRP A 1 277 ? 15.563 -4.873 -3.438 1.00 97.12 277 TRP A C 1
ATOM 2214 O O . TRP A 1 277 ? 16.349 -4.145 -2.829 1.00 97.12 277 TRP A O 1
ATOM 2224 N N . VAL A 1 278 ? 15.417 -4.787 -4.764 1.00 96.81 278 VAL A N 1
ATOM 2225 C CA . VAL A 1 278 ? 16.182 -3.853 -5.611 1.00 96.81 278 VAL A CA 1
ATOM 2226 C C . VAL A 1 278 ? 15.897 -2.398 -5.232 1.00 96.81 278 VAL A C 1
ATOM 2228 O O . VAL A 1 278 ? 16.820 -1.587 -5.124 1.00 96.81 278 VAL A O 1
ATOM 2231 N N . GLN A 1 279 ? 14.634 -2.054 -4.973 1.00 94.81 279 GLN A N 1
ATOM 2232 C CA . GLN A 1 279 ? 14.256 -0.715 -4.520 1.00 94.81 279 GLN A CA 1
ATOM 2233 C C . GLN A 1 279 ? 14.845 -0.385 -3.142 1.00 94.81 279 GLN A C 1
ATOM 2235 O O . GLN A 1 279 ? 15.308 0.738 -2.939 1.00 94.81 279 GLN A O 1
ATOM 2240 N N . ALA A 1 280 ? 14.884 -1.346 -2.215 1.00 95.06 280 ALA A N 1
ATOM 2241 C CA . ALA A 1 280 ? 15.517 -1.172 -0.911 1.00 95.06 280 ALA A CA 1
ATOM 2242 C C . ALA A 1 280 ? 17.033 -0.942 -1.038 1.00 95.06 280 ALA A C 1
ATOM 2244 O O . ALA A 1 280 ? 17.549 0.011 -0.455 1.00 95.06 280 ALA A O 1
ATOM 2245 N N . LEU A 1 281 ? 17.729 -1.718 -1.881 1.00 96.38 281 LEU A N 1
ATOM 2246 C CA . LEU A 1 281 ? 19.148 -1.500 -2.201 1.00 96.38 281 LEU A CA 1
ATOM 2247 C C . LEU A 1 281 ? 19.401 -0.112 -2.801 1.00 96.38 281 LEU A C 1
ATOM 2249 O O . LEU A 1 281 ? 20.371 0.557 -2.446 1.00 96.38 281 LEU A O 1
ATOM 2253 N N . ARG A 1 282 ? 18.505 0.353 -3.678 1.00 94.19 282 ARG A N 1
ATOM 2254 C CA . ARG A 1 282 ? 18.573 1.698 -4.263 1.00 94.19 282 ARG A CA 1
ATOM 2255 C C . ARG A 1 282 ? 18.404 2.790 -3.202 1.00 94.19 282 ARG A C 1
ATOM 2257 O O . ARG A 1 282 ? 19.151 3.763 -3.233 1.00 94.19 282 ARG A O 1
ATOM 2264 N N . ARG A 1 283 ? 17.454 2.636 -2.267 1.00 93.88 283 ARG A N 1
ATOM 2265 C CA . ARG A 1 283 ? 17.254 3.566 -1.133 1.00 93.88 283 ARG A CA 1
ATOM 2266 C C . ARG A 1 283 ? 18.460 3.601 -0.192 1.00 93.88 283 ARG A C 1
ATOM 2268 O O . ARG A 1 283 ? 18.763 4.658 0.344 1.00 93.88 283 ARG A O 1
ATOM 2275 N N . ALA A 1 284 ? 19.149 2.473 -0.032 1.00 93.19 284 ALA A N 1
ATOM 2276 C CA . ALA A 1 284 ? 20.378 2.358 0.751 1.00 93.19 284 ALA A CA 1
ATOM 2277 C C . ALA A 1 284 ? 21.642 2.848 0.011 1.00 93.19 284 ALA A C 1
ATOM 2279 O O . ALA A 1 284 ? 22.743 2.709 0.535 1.00 93.19 284 ALA A O 1
ATOM 2280 N N . GLU A 1 285 ? 21.505 3.398 -1.203 1.00 92.62 285 GLU A N 1
ATOM 2281 C CA . GLU A 1 285 ? 22.611 3.863 -2.058 1.00 92.62 285 GLU A CA 1
ATOM 2282 C C . GLU A 1 285 ? 23.625 2.760 -2.452 1.00 92.62 285 GLU A C 1
ATOM 2284 O O . GLU A 1 285 ? 24.723 3.037 -2.939 1.00 92.62 285 GLU A O 1
ATOM 2289 N N . CYS A 1 286 ? 23.236 1.485 -2.349 1.00 93.19 286 CYS A N 1
ATOM 2290 C CA . CYS A 1 286 ? 24.037 0.314 -2.720 1.00 93.19 286 CYS A CA 1
ATOM 2291 C C . CYS A 1 286 ? 23.889 -0.018 -4.218 1.00 93.19 286 CYS A C 1
ATOM 2293 O O . CYS A 1 286 ? 23.416 -1.089 -4.596 1.00 93.19 286 CYS A O 1
ATOM 2295 N N . GLN A 1 287 ? 24.277 0.910 -5.100 1.00 92.44 287 GLN A N 1
ATOM 2296 C CA . GLN A 1 287 ? 24.001 0.820 -6.546 1.00 92.44 287 GLN A CA 1
ATOM 2297 C C . GLN A 1 287 ? 24.556 -0.452 -7.214 1.00 92.44 287 GLN A C 1
ATOM 2299 O O . GLN A 1 287 ? 23.870 -1.051 -8.039 1.00 92.44 287 GLN A O 1
ATOM 2304 N N . GLY A 1 288 ? 25.776 -0.878 -6.865 1.00 93.38 288 GLY A N 1
ATOM 2305 C CA . GLY A 1 288 ? 26.389 -2.083 -7.440 1.00 93.38 288 GLY A CA 1
ATOM 2306 C C . GLY A 1 288 ? 25.588 -3.349 -7.127 1.00 93.38 288 GLY A C 1
ATOM 2307 O O . GLY A 1 288 ? 25.247 -4.107 -8.031 1.00 93.38 288 GLY A O 1
ATOM 2308 N N . GLU A 1 289 ? 25.202 -3.516 -5.864 1.00 95.56 289 GLU A N 1
ATOM 2309 C CA . GLU A 1 289 ? 24.376 -4.638 -5.414 1.00 95.56 289 GLU A CA 1
ATOM 2310 C C . GLU A 1 289 ? 22.966 -4.584 -6.015 1.00 95.56 289 GLU A C 1
ATOM 2312 O O . GLU A 1 289 ? 22.421 -5.618 -6.393 1.00 95.56 289 GLU A O 1
ATOM 2317 N N . ALA A 1 290 ? 22.386 -3.388 -6.175 1.00 96.12 290 ALA A N 1
ATOM 2318 C CA . ALA A 1 290 ? 21.087 -3.218 -6.828 1.00 96.12 290 ALA A CA 1
ATOM 2319 C C . ALA A 1 290 ? 21.111 -3.701 -8.290 1.00 96.12 290 ALA A C 1
ATOM 2321 O O . ALA A 1 290 ? 20.171 -4.357 -8.740 1.00 96.12 290 ALA A O 1
ATOM 2322 N N . ILE A 1 291 ? 22.192 -3.413 -9.026 1.00 95.50 291 ILE A N 1
ATOM 2323 C CA . ILE A 1 291 ? 22.384 -3.878 -10.408 1.00 95.50 291 ILE A CA 1
ATOM 2324 C C . ILE A 1 291 ? 22.522 -5.405 -10.450 1.00 95.50 291 ILE A C 1
ATOM 2326 O O . ILE A 1 291 ? 21.893 -6.055 -11.287 1.00 95.50 291 ILE A O 1
ATOM 2330 N N . GLU A 1 292 ? 23.312 -5.990 -9.547 1.00 95.88 292 GLU A N 1
ATOM 2331 C CA . GLU A 1 292 ? 23.467 -7.446 -9.455 1.00 95.88 292 GLU A CA 1
ATOM 2332 C C . GLU A 1 292 ? 22.140 -8.139 -9.120 1.00 95.88 292 GLU A C 1
ATOM 2334 O O . GLU A 1 292 ? 21.765 -9.102 -9.793 1.00 95.88 292 GLU A O 1
ATOM 2339 N N . ALA A 1 293 ? 21.386 -7.613 -8.151 1.00 96.06 293 ALA A N 1
ATOM 2340 C CA . ALA A 1 293 ? 20.071 -8.124 -7.775 1.00 96.06 293 ALA A CA 1
ATOM 2341 C C . ALA A 1 293 ? 19.052 -8.009 -8.922 1.00 96.06 293 ALA A C 1
ATOM 2343 O O . ALA A 1 293 ? 18.289 -8.945 -9.163 1.00 96.06 293 ALA A O 1
ATOM 2344 N N . ALA A 1 294 ? 19.067 -6.908 -9.681 1.00 96.00 294 ALA A N 1
ATOM 2345 C CA . ALA A 1 294 ? 18.202 -6.739 -10.846 1.00 96.00 294 ALA A CA 1
ATOM 2346 C C . ALA A 1 294 ? 18.549 -7.728 -11.973 1.00 96.00 294 ALA A C 1
ATOM 2348 O O . ALA A 1 294 ? 17.656 -8.308 -12.597 1.00 96.00 294 ALA A O 1
ATOM 2349 N N . HIS A 1 295 ? 19.838 -7.985 -12.215 1.00 94.94 295 HIS A N 1
ATOM 2350 C CA . HIS A 1 295 ? 20.263 -9.028 -13.150 1.00 94.94 295 HIS A CA 1
ATOM 2351 C C . HIS A 1 295 ? 19.871 -10.432 -12.679 1.00 94.94 295 HIS A C 1
ATOM 2353 O O . HIS A 1 295 ? 19.394 -11.231 -13.489 1.00 94.94 295 HIS A O 1
ATOM 2359 N N . GLU A 1 296 ? 20.024 -10.726 -11.385 1.00 95.06 296 GLU A N 1
ATOM 2360 C CA . GLU A 1 296 ? 19.564 -11.980 -10.788 1.00 95.06 296 GLU A CA 1
ATOM 2361 C C . GLU A 1 296 ? 18.055 -12.157 -11.0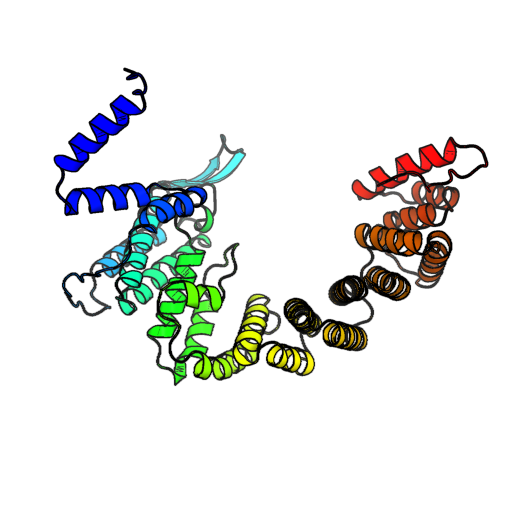12 1.00 95.06 296 GLU A C 1
ATOM 2363 O O . GLU A 1 296 ? 17.635 -13.189 -11.539 1.00 95.06 296 GLU A O 1
ATOM 2368 N N . ALA A 1 297 ? 17.252 -11.131 -10.720 1.00 94.00 297 ALA A N 1
ATOM 2369 C CA . ALA A 1 297 ? 15.811 -11.137 -10.947 1.00 94.00 297 ALA A CA 1
ATOM 2370 C C . ALA A 1 297 ? 15.465 -11.420 -12.417 1.00 94.00 297 ALA A C 1
ATOM 2372 O O . ALA A 1 297 ? 14.712 -12.345 -12.718 1.00 94.00 297 ALA A O 1
ATOM 2373 N N . LEU A 1 298 ? 16.072 -10.696 -13.363 1.00 92.88 298 LEU A N 1
ATOM 2374 C CA . LEU A 1 298 ? 15.847 -10.903 -14.800 1.00 92.88 298 LEU A CA 1
ATOM 2375 C C . LEU A 1 298 ? 16.280 -12.291 -15.298 1.00 92.88 298 LEU A C 1
ATOM 2377 O O . LEU A 1 298 ? 15.828 -12.712 -16.364 1.00 92.88 298 LEU A O 1
ATOM 2381 N N . SER A 1 299 ? 17.151 -13.002 -14.582 1.00 92.00 299 SER A N 1
ATOM 2382 C CA . SER A 1 299 ? 17.515 -14.381 -14.927 1.00 92.00 299 SER A CA 1
ATOM 2383 C C . SER A 1 299 ? 16.491 -15.419 -14.453 1.00 92.00 299 SER A C 1
ATOM 2385 O O . SER A 1 299 ? 16.414 -16.494 -15.042 1.00 92.00 299 SER A O 1
ATOM 2387 N N . LYS A 1 300 ? 15.702 -15.095 -13.418 1.00 89.94 300 LYS A N 1
ATOM 2388 C CA . LYS A 1 300 ? 14.706 -15.996 -12.814 1.00 89.94 300 LYS A CA 1
ATOM 2389 C C . LYS A 1 300 ? 13.280 -15.738 -13.291 1.00 89.94 300 LYS A C 1
ATOM 2391 O O . LYS A 1 300 ? 12.494 -16.673 -13.390 1.00 89.94 300 LYS A O 1
ATOM 2396 N N . LEU A 1 301 ? 12.942 -14.485 -13.590 1.00 88.19 301 LEU A N 1
ATOM 2397 C CA . LEU A 1 301 ? 11.607 -14.126 -14.060 1.00 88.19 301 LEU A CA 1
ATOM 2398 C C . LEU A 1 301 ? 11.349 -14.658 -15.470 1.00 88.19 301 LEU A C 1
ATOM 2400 O O . LEU A 1 301 ? 12.223 -14.577 -16.339 1.00 88.19 301 LEU A O 1
ATOM 2404 N N . ASN A 1 302 ? 10.114 -15.116 -15.697 1.00 83.31 302 ASN A N 1
ATOM 2405 C CA . ASN A 1 302 ? 9.609 -15.506 -17.014 1.00 83.31 302 ASN A CA 1
ATOM 2406 C C . ASN A 1 302 ? 9.941 -14.442 -18.064 1.00 83.31 302 ASN A C 1
ATOM 2408 O O . ASN A 1 302 ? 9.963 -13.250 -17.760 1.00 83.31 302 ASN A O 1
ATOM 2412 N N . HIS A 1 303 ? 10.218 -14.882 -19.293 1.00 75.88 303 HIS A N 1
ATOM 2413 C CA . HIS A 1 303 ? 10.693 -14.008 -20.369 1.00 75.88 303 HIS A CA 1
ATOM 2414 C C . HIS A 1 303 ? 9.702 -12.912 -20.773 1.00 75.88 303 HIS A C 1
ATOM 2416 O O . HIS A 1 303 ? 10.149 -11.839 -21.175 1.00 75.88 303 HIS A O 1
ATOM 2422 N N . ASP A 1 304 ? 8.406 -13.162 -20.608 1.00 77.00 304 ASP A N 1
ATOM 2423 C CA . ASP A 1 304 ? 7.328 -12.231 -20.921 1.00 77.00 304 ASP A CA 1
ATOM 2424 C C . ASP A 1 304 ? 6.524 -11.947 -19.632 1.00 77.00 304 ASP A C 1
ATOM 2426 O O . ASP A 1 304 ? 6.328 -12.843 -18.803 1.00 77.00 304 ASP A O 1
ATOM 2430 N N . GLY A 1 305 ? 6.099 -10.696 -19.433 1.00 85.44 305 GLY A N 1
ATOM 2431 C CA . GLY A 1 305 ? 5.236 -10.279 -18.326 1.00 85.44 305 GLY A CA 1
ATOM 2432 C C . GLY A 1 305 ? 5.595 -8.930 -17.674 1.00 85.44 305 GLY A C 1
ATOM 2433 O O . GLY A 1 305 ? 6.757 -8.498 -17.695 1.00 85.44 305 GLY A O 1
ATOM 2434 N N . PRO A 1 306 ? 4.614 -8.282 -17.014 1.00 89.88 306 PRO A N 1
ATOM 2435 C CA . PRO A 1 306 ? 4.740 -6.920 -16.486 1.00 89.88 306 PRO A CA 1
ATOM 2436 C C . PRO A 1 306 ? 5.841 -6.783 -15.426 1.00 89.88 306 PRO A C 1
ATOM 2438 O O . PRO A 1 306 ? 6.587 -5.805 -15.431 1.00 89.88 306 PRO A O 1
ATOM 2441 N N . MET A 1 307 ? 6.026 -7.786 -14.560 1.00 90.50 307 MET A N 1
ATOM 2442 C CA . MET A 1 307 ? 7.063 -7.743 -13.519 1.00 90.50 307 MET A CA 1
ATOM 2443 C C . MET A 1 307 ? 8.487 -7.769 -14.079 1.00 90.50 307 MET A C 1
ATOM 2445 O O . MET A 1 307 ? 9.362 -7.072 -13.564 1.00 90.50 307 MET A O 1
ATOM 2449 N N . ARG A 1 308 ? 8.736 -8.526 -15.157 1.00 93.00 308 ARG A N 1
ATOM 2450 C CA . ARG A 1 308 ? 10.039 -8.502 -15.837 1.00 93.00 308 ARG A CA 1
ATOM 2451 C C . ARG A 1 308 ? 10.288 -7.127 -16.449 1.00 93.00 308 ARG A C 1
ATOM 2453 O O . ARG A 1 308 ? 11.405 -6.620 -16.365 1.00 93.00 308 ARG A O 1
ATOM 2460 N N . ALA A 1 309 ? 9.255 -6.525 -17.038 1.00 94.19 309 ALA A N 1
ATOM 2461 C CA . ALA A 1 309 ? 9.365 -5.201 -17.622 1.00 94.19 309 ALA A CA 1
ATOM 2462 C C . ALA A 1 309 ? 9.676 -4.135 -16.566 1.00 94.19 309 ALA A C 1
ATOM 2464 O O . ALA A 1 309 ? 10.613 -3.365 -16.751 1.00 94.19 309 ALA A O 1
ATOM 2465 N N . LEU A 1 310 ? 8.973 -4.147 -15.428 1.00 94.75 310 LEU A N 1
ATOM 2466 C CA . LEU A 1 310 ? 9.253 -3.262 -14.291 1.00 94.75 310 LEU A CA 1
ATOM 2467 C C . LEU A 1 310 ? 10.681 -3.439 -13.760 1.00 94.75 310 LEU A C 1
ATOM 2469 O O . LEU A 1 310 ? 11.392 -2.457 -13.561 1.00 94.75 310 LEU A O 1
ATOM 2473 N N . MET A 1 311 ? 11.145 -4.680 -13.608 1.00 96.19 311 MET A N 1
ATOM 2474 C CA . MET A 1 311 ? 12.520 -4.955 -13.185 1.00 96.19 311 MET A CA 1
ATOM 2475 C C . MET A 1 311 ? 13.560 -4.423 -14.186 1.00 96.19 311 MET A C 1
ATOM 2477 O O . MET A 1 311 ? 14.575 -3.843 -13.802 1.00 96.19 311 MET A O 1
ATOM 2481 N N . ALA A 1 312 ? 13.311 -4.583 -15.487 1.00 96.06 312 ALA A N 1
ATOM 2482 C CA . ALA A 1 312 ? 14.181 -4.043 -16.527 1.00 96.06 312 ALA A CA 1
ATOM 2483 C C . ALA A 1 312 ? 14.166 -2.502 -16.556 1.00 96.06 312 ALA A C 1
ATOM 2485 O O . ALA A 1 312 ? 15.184 -1.875 -16.846 1.00 96.06 312 ALA A O 1
ATOM 2486 N N . GLU A 1 313 ? 13.043 -1.868 -16.215 1.00 95.38 313 GLU A N 1
ATOM 2487 C CA . GLU A 1 313 ? 12.980 -0.416 -16.035 1.00 95.38 313 GLU A CA 1
ATOM 2488 C C . GLU A 1 313 ? 13.800 0.058 -14.833 1.00 95.38 313 GLU A C 1
ATOM 2490 O O . GLU A 1 313 ? 14.514 1.054 -14.959 1.00 95.38 313 GLU A O 1
ATOM 2495 N N . GLU A 1 314 ? 13.749 -0.661 -13.712 1.00 95.12 314 GLU A N 1
ATOM 2496 C CA . GLU A 1 314 ? 14.595 -0.387 -12.547 1.00 95.12 314 GLU A CA 1
ATOM 2497 C C . GLU A 1 314 ? 16.082 -0.521 -12.887 1.00 95.12 314 GLU A C 1
ATOM 2499 O O . GLU A 1 314 ? 16.870 0.376 -12.582 1.00 95.12 314 GLU A O 1
ATOM 2504 N N . LEU A 1 315 ? 16.468 -1.567 -13.625 1.00 95.88 315 LEU A N 1
ATOM 2505 C CA . LEU A 1 315 ? 17.839 -1.717 -14.119 1.00 95.88 315 LEU A CA 1
ATOM 2506 C C . LEU A 1 315 ? 18.266 -0.528 -14.996 1.00 95.88 315 LEU A C 1
ATOM 2508 O O . LEU A 1 315 ? 19.380 -0.030 -14.858 1.00 95.88 315 LEU A O 1
ATOM 2512 N N . ALA A 1 316 ? 17.383 -0.020 -15.861 1.00 95.44 316 ALA A N 1
ATOM 2513 C CA . ALA A 1 316 ? 17.684 1.152 -16.682 1.00 95.44 316 ALA A CA 1
ATOM 2514 C C . ALA A 1 316 ? 17.928 2.418 -15.838 1.00 95.44 316 ALA A C 1
ATOM 2516 O O . ALA A 1 316 ? 18.776 3.234 -16.194 1.00 95.44 316 ALA A O 1
ATOM 2517 N N . VAL A 1 317 ? 17.204 2.585 -14.725 1.00 94.00 317 VAL A N 1
ATOM 2518 C CA . VAL A 1 317 ? 17.411 3.696 -13.778 1.00 94.00 317 VAL A CA 1
ATOM 2519 C C . VAL A 1 317 ? 18.742 3.541 -13.040 1.00 94.00 317 VAL A C 1
ATOM 2521 O O . VAL A 1 317 ? 19.492 4.510 -12.911 1.00 94.00 317 VAL A O 1
ATOM 2524 N N . LEU A 1 318 ? 19.066 2.326 -12.595 1.00 93.62 318 LEU A N 1
ATOM 2525 C CA . LEU A 1 318 ? 20.319 2.020 -11.902 1.00 93.62 318 LEU A CA 1
ATOM 2526 C C . LEU A 1 318 ? 21.548 2.168 -12.809 1.00 93.62 318 LEU A C 1
ATOM 2528 O O . LEU A 1 318 ? 22.606 2.585 -12.345 1.00 93.62 318 LEU A O 1
ATOM 2532 N N . SER A 1 319 ? 21.408 1.887 -14.103 1.00 92.81 319 SER A N 1
ATOM 2533 C CA . SER A 1 319 ? 22.481 1.976 -15.099 1.00 92.81 319 SER A CA 1
ATOM 2534 C C . SER A 1 319 ? 22.576 3.336 -15.801 1.00 92.81 319 SER A C 1
ATOM 2536 O O . SER A 1 319 ? 23.209 3.419 -16.851 1.00 92.81 319 SER A O 1
ATOM 2538 N N . LYS A 1 320 ? 21.982 4.409 -15.254 1.00 90.62 320 LYS A N 1
ATOM 2539 C CA . LYS A 1 320 ? 21.898 5.742 -15.896 1.00 90.62 320 LYS A CA 1
ATOM 2540 C C . LYS A 1 320 ? 23.224 6.294 -16.449 1.00 90.62 320 LYS A C 1
ATOM 2542 O O . LYS A 1 320 ? 23.213 7.011 -17.443 1.00 90.62 320 LYS A O 1
ATOM 2547 N N . ASP A 1 321 ? 24.354 5.934 -15.842 1.00 89.50 321 ASP A N 1
ATOM 2548 C CA . ASP A 1 321 ? 25.686 6.412 -16.236 1.00 89.50 321 ASP A CA 1
ATOM 2549 C C . ASP A 1 321 ? 26.308 5.593 -17.388 1.00 89.50 321 ASP A C 1
ATOM 2551 O O . ASP A 1 321 ? 27.367 5.938 -17.912 1.00 89.50 321 ASP A O 1
ATOM 2555 N N . ASN A 1 322 ? 25.652 4.509 -17.813 1.00 91.38 322 ASN A N 1
ATOM 2556 C CA . ASN A 1 322 ? 26.074 3.642 -18.906 1.00 91.38 322 ASN A CA 1
ATOM 2557 C C . ASN A 1 322 ? 24.965 3.525 -19.958 1.00 91.38 322 ASN A C 1
ATOM 2559 O O . ASN A 1 322 ? 24.126 2.625 -19.914 1.00 91.38 322 ASN A O 1
ATOM 2563 N N . GLY A 1 323 ? 24.999 4.414 -20.953 1.00 89.88 323 GLY A N 1
ATOM 2564 C CA . GLY A 1 323 ? 23.974 4.490 -21.996 1.00 89.88 323 GLY A CA 1
ATOM 2565 C C . GLY A 1 323 ? 23.726 3.180 -22.754 1.00 89.88 323 GLY A C 1
ATOM 2566 O O . GLY A 1 323 ? 22.585 2.886 -23.099 1.00 89.88 323 GLY A O 1
ATOM 2567 N N . VAL A 1 324 ? 24.752 2.343 -22.942 1.00 91.62 324 VAL A N 1
ATOM 2568 C CA . VAL A 1 324 ? 24.597 1.023 -23.581 1.00 91.62 324 VAL A CA 1
ATOM 2569 C C . VAL A 1 324 ? 23.741 0.094 -22.716 1.00 91.62 324 VAL A C 1
ATOM 2571 O O . VAL A 1 324 ? 22.845 -0.581 -23.225 1.00 91.62 324 VAL A O 1
ATOM 2574 N N . GLN A 1 325 ? 23.977 0.082 -21.402 1.00 92.69 325 GLN A N 1
ATOM 2575 C CA . GLN A 1 325 ? 23.162 -0.697 -20.467 1.00 92.69 325 GLN A CA 1
ATOM 2576 C C . GLN A 1 325 ? 21.737 -0.151 -20.360 1.00 92.69 325 GLN A C 1
ATOM 2578 O O . GLN A 1 325 ? 20.800 -0.945 -20.315 1.00 92.69 325 GLN A O 1
ATOM 2583 N N . VAL A 1 326 ? 21.552 1.175 -20.391 1.00 94.62 326 VAL A N 1
ATOM 2584 C CA . VAL A 1 326 ? 20.214 1.790 -20.409 1.00 94.62 326 VAL A CA 1
ATOM 2585 C C . VAL A 1 326 ? 19.423 1.318 -21.626 1.00 94.62 326 VAL A C 1
ATOM 2587 O O . VAL A 1 326 ? 18.293 0.858 -21.471 1.00 94.62 326 VAL A O 1
ATOM 2590 N N . VAL A 1 327 ? 20.005 1.370 -22.830 1.00 95.19 327 VAL A N 1
ATOM 2591 C CA . VAL A 1 327 ? 19.337 0.899 -24.056 1.00 95.19 327 VAL A CA 1
ATOM 2592 C C . VAL A 1 327 ? 18.984 -0.584 -23.949 1.00 95.19 327 VAL A C 1
ATOM 2594 O O . VAL A 1 327 ? 17.848 -0.960 -24.235 1.00 95.19 327 VAL A O 1
ATOM 2597 N N . ALA A 1 328 ? 19.914 -1.427 -23.488 1.00 94.19 328 ALA A N 1
ATOM 2598 C CA . ALA A 1 328 ? 19.668 -2.858 -23.319 1.00 94.19 328 ALA A CA 1
ATOM 2599 C C . ALA A 1 328 ? 18.534 -3.146 -22.317 1.00 94.19 328 ALA A C 1
ATOM 2601 O O . ALA A 1 328 ? 17.662 -3.973 -22.588 1.00 94.19 328 ALA A O 1
ATOM 2602 N N . ALA A 1 329 ? 18.504 -2.436 -21.189 1.00 95.25 329 ALA A N 1
ATOM 2603 C CA . ALA A 1 329 ? 17.480 -2.583 -20.162 1.00 95.25 329 ALA A CA 1
ATOM 2604 C C . ALA A 1 329 ? 16.104 -2.082 -20.643 1.00 95.25 329 ALA A C 1
ATOM 2606 O O . ALA A 1 329 ? 15.105 -2.786 -20.505 1.00 95.25 329 ALA A O 1
ATOM 2607 N N . ARG A 1 330 ? 16.037 -0.925 -21.318 1.00 96.06 330 ARG A N 1
ATOM 2608 C CA . ARG A 1 330 ? 14.791 -0.431 -21.938 1.00 96.06 330 ARG A CA 1
ATOM 2609 C C . ARG A 1 330 ? 14.277 -1.372 -23.028 1.00 96.06 330 ARG A C 1
ATOM 2611 O O . ARG A 1 330 ? 13.072 -1.590 -23.120 1.00 96.06 330 ARG A O 1
ATOM 2618 N N . ARG A 1 331 ? 15.181 -1.975 -23.805 1.00 94.62 331 ARG A N 1
ATOM 2619 C CA . ARG A 1 331 ? 14.849 -2.984 -24.820 1.00 94.62 331 ARG A CA 1
ATOM 2620 C C . ARG A 1 331 ? 14.274 -4.242 -24.171 1.00 94.62 331 ARG A C 1
ATOM 2622 O O . ARG A 1 331 ? 13.265 -4.761 -24.636 1.00 94.62 331 ARG A O 1
ATOM 2629 N N . ALA A 1 332 ? 14.863 -4.701 -23.066 1.00 93.31 332 ALA A N 1
ATOM 2630 C CA . ALA A 1 332 ? 14.331 -5.819 -22.291 1.00 93.31 332 ALA A CA 1
ATOM 2631 C C . ALA A 1 332 ? 12.939 -5.516 -21.708 1.00 93.31 332 ALA A C 1
ATOM 2633 O O . ALA A 1 332 ? 12.077 -6.389 -21.751 1.00 93.31 332 ALA A O 1
ATOM 2634 N N . ALA A 1 333 ? 12.697 -4.289 -21.228 1.00 94.62 333 ALA A N 1
ATOM 2635 C CA . ALA A 1 333 ? 11.385 -3.874 -20.734 1.00 94.62 333 ALA A CA 1
ATOM 2636 C C . ALA A 1 333 ? 10.319 -3.871 -21.838 1.00 94.62 333 ALA A C 1
ATOM 2638 O O . ALA A 1 333 ? 9.242 -4.432 -21.654 1.00 94.62 333 ALA A O 1
ATOM 2639 N N . TRP A 1 334 ? 10.643 -3.286 -22.997 1.00 92.81 334 TRP A N 1
ATOM 2640 C CA . TRP A 1 334 ? 9.774 -3.278 -24.176 1.00 92.81 334 TRP A CA 1
ATOM 2641 C C . TRP A 1 334 ? 9.392 -4.692 -24.619 1.00 92.81 334 TRP A C 1
ATOM 2643 O O . TRP A 1 334 ? 8.220 -4.964 -24.833 1.00 92.81 334 TRP A O 1
ATOM 2653 N N . ARG A 1 335 ? 10.364 -5.605 -24.718 1.00 90.94 335 ARG A N 1
ATOM 2654 C CA . ARG A 1 335 ? 10.109 -6.980 -25.172 1.00 90.94 335 ARG A CA 1
ATOM 2655 C C . ARG A 1 335 ? 9.295 -7.812 -24.184 1.00 90.94 335 ARG A C 1
ATOM 2657 O O . ARG A 1 335 ? 8.628 -8.742 -24.618 1.00 90.94 335 ARG A O 1
ATOM 2664 N N . ALA A 1 336 ? 9.398 -7.511 -22.891 1.00 91.19 336 ALA A N 1
ATOM 2665 C CA . ALA A 1 336 ? 8.717 -8.259 -21.843 1.00 91.19 336 ALA A CA 1
ATOM 2666 C C . ALA A 1 336 ? 7.229 -7.895 -21.726 1.00 91.19 336 ALA A C 1
ATOM 2668 O O . ALA A 1 336 ? 6.415 -8.776 -21.475 1.00 91.19 336 ALA A O 1
ATOM 2669 N N . ASP A 1 337 ? 6.883 -6.616 -21.880 1.00 90.38 337 ASP A N 1
ATOM 2670 C CA . ASP A 1 337 ? 5.505 -6.117 -21.785 1.00 90.38 337 ASP A CA 1
ATOM 2671 C C . ASP A 1 337 ? 5.356 -4.856 -22.669 1.00 90.38 337 ASP A C 1
ATOM 2673 O O . ASP A 1 337 ? 5.551 -3.729 -22.190 1.00 90.38 337 ASP A O 1
ATOM 2677 N N . PRO A 1 338 ? 5.125 -5.023 -23.986 1.00 88.69 338 PRO A N 1
ATOM 2678 C CA . PRO A 1 338 ? 5.121 -3.921 -24.944 1.00 88.69 338 PRO A CA 1
ATOM 2679 C C . PRO A 1 338 ? 4.031 -2.882 -24.654 1.00 88.69 338 PRO A C 1
ATOM 2681 O O . PRO A 1 338 ? 2.849 -3.194 -24.593 1.00 88.69 338 PRO A O 1
ATOM 2684 N N . ASN A 1 339 ? 4.414 -1.608 -24.532 1.00 87.81 339 ASN A N 1
ATOM 2685 C CA . ASN A 1 339 ? 3.471 -0.487 -24.518 1.00 87.81 339 ASN A CA 1
ATOM 2686 C C . ASN A 1 339 ? 4.105 0.804 -25.055 1.00 87.81 339 ASN A C 1
ATOM 2688 O O . ASN A 1 339 ? 5.329 0.914 -25.186 1.00 87.81 339 ASN A O 1
ATOM 2692 N N . LEU A 1 340 ? 3.267 1.806 -25.335 1.00 85.94 340 LEU A N 1
ATOM 2693 C CA . LEU A 1 340 ? 3.695 3.061 -25.956 1.00 85.94 340 LEU A CA 1
ATOM 2694 C C . LEU A 1 340 ? 4.774 3.782 -25.136 1.00 85.94 340 LEU A C 1
ATOM 2696 O O . LEU A 1 340 ? 5.773 4.237 -25.690 1.00 85.94 340 LEU A O 1
ATOM 2700 N N . LEU A 1 341 ? 4.600 3.858 -23.816 1.00 89.62 341 LEU A N 1
ATOM 2701 C CA . LEU A 1 341 ? 5.539 4.542 -22.929 1.00 89.62 341 LEU A CA 1
ATOM 2702 C C . LEU A 1 341 ? 6.922 3.876 -22.949 1.00 89.62 341 LEU A C 1
ATOM 2704 O O . LEU A 1 341 ? 7.942 4.564 -22.996 1.00 89.62 341 LEU A O 1
ATOM 2708 N N . ARG A 1 342 ? 6.978 2.541 -22.950 1.00 93.06 342 ARG A N 1
ATOM 2709 C CA . ARG A 1 342 ? 8.232 1.777 -23.026 1.00 93.06 342 ARG A CA 1
ATOM 2710 C C . ARG A 1 342 ? 8.919 1.937 -24.374 1.00 93.06 342 ARG A C 1
ATOM 2712 O O . ARG A 1 342 ? 10.140 2.079 -24.400 1.00 93.06 342 ARG A O 1
ATOM 2719 N N . LEU A 1 343 ? 8.155 1.985 -25.465 1.00 90.94 343 LEU A N 1
ATOM 2720 C CA . LEU A 1 343 ? 8.694 2.249 -26.799 1.00 90.94 343 LEU A CA 1
ATOM 2721 C C . LEU A 1 343 ? 9.319 3.646 -26.891 1.00 90.94 343 LEU A C 1
ATOM 2723 O O . LEU A 1 343 ? 10.444 3.785 -27.370 1.00 90.94 343 LEU A O 1
ATOM 2727 N N . ILE A 1 344 ? 8.632 4.669 -26.372 1.00 91.00 344 ILE A N 1
ATOM 2728 C CA . ILE A 1 344 ? 9.150 6.043 -26.322 1.00 91.00 344 ILE A CA 1
ATOM 2729 C C . ILE A 1 344 ? 10.441 6.098 -25.495 1.00 91.00 344 ILE A C 1
ATOM 2731 O O . ILE A 1 344 ? 11.449 6.616 -25.971 1.00 91.00 344 ILE A O 1
ATOM 2735 N N . ARG A 1 345 ? 10.450 5.498 -24.297 1.00 93.56 345 ARG A N 1
ATOM 2736 C CA . ARG A 1 345 ? 11.639 5.450 -23.425 1.00 93.56 345 ARG A CA 1
ATOM 2737 C C . ARG A 1 345 ? 12.816 4.709 -24.070 1.00 93.56 345 ARG A C 1
ATOM 2739 O O . ARG A 1 345 ? 13.965 5.100 -23.874 1.00 93.56 345 ARG A O 1
ATOM 2746 N N . LEU A 1 346 ? 12.556 3.643 -24.831 1.00 95.00 346 LEU A N 1
ATOM 2747 C CA . LEU A 1 346 ? 13.584 2.938 -25.600 1.00 95.00 346 LEU A CA 1
ATOM 2748 C C . LEU A 1 346 ? 14.143 3.820 -26.722 1.00 95.00 346 LEU A C 1
ATOM 2750 O O . LEU A 1 346 ? 15.360 3.924 -26.866 1.00 95.00 346 LEU A O 1
ATOM 2754 N N . HIS A 1 347 ? 13.270 4.466 -27.495 1.00 93.31 347 HIS A N 1
ATOM 2755 C CA . HIS A 1 347 ? 13.677 5.366 -28.569 1.00 93.31 347 HIS A CA 1
ATOM 2756 C C . HIS A 1 347 ? 14.514 6.538 -28.041 1.00 93.31 347 HIS A C 1
ATOM 2758 O O . HIS A 1 347 ? 15.546 6.868 -28.624 1.00 93.31 347 HIS A O 1
ATOM 2764 N N . GLU A 1 348 ? 14.107 7.145 -26.926 1.00 91.81 348 GLU A N 1
ATOM 2765 C CA . GLU A 1 348 ? 14.843 8.224 -26.266 1.00 91.81 348 GLU A CA 1
ATOM 2766 C C . GLU A 1 348 ? 16.248 7.769 -25.848 1.00 91.81 348 GLU A C 1
ATOM 2768 O O . GLU A 1 348 ? 17.241 8.389 -26.239 1.00 91.81 348 GLU A O 1
ATOM 2773 N N . ALA A 1 349 ? 16.352 6.638 -25.142 1.00 93.38 349 ALA A N 1
ATOM 2774 C CA . ALA A 1 349 ? 17.638 6.081 -24.727 1.00 93.38 349 ALA A CA 1
ATOM 2775 C C . ALA A 1 349 ? 18.548 5.770 -25.930 1.00 93.38 349 ALA A C 1
ATOM 2777 O O . ALA A 1 349 ? 19.734 6.099 -25.923 1.00 93.38 349 ALA A O 1
ATOM 2778 N N . ALA A 1 350 ? 17.994 5.178 -26.993 1.00 93.25 350 ALA A N 1
ATOM 2779 C CA . ALA A 1 350 ? 18.744 4.873 -28.208 1.00 93.25 350 ALA A CA 1
ATOM 2780 C C . ALA A 1 350 ? 19.152 6.143 -28.975 1.00 93.25 350 ALA A C 1
ATOM 2782 O O . ALA A 1 350 ? 20.234 6.192 -29.562 1.00 93.25 350 ALA A O 1
ATOM 2783 N N . SER A 1 351 ? 18.330 7.195 -28.943 1.00 91.06 351 SER A N 1
ATOM 2784 C CA . SER A 1 351 ? 18.628 8.490 -29.570 1.00 91.06 351 SER A CA 1
ATOM 2785 C C . SER A 1 351 ? 19.814 9.174 -28.901 1.00 91.06 351 SER A C 1
ATOM 2787 O O . SER A 1 351 ? 20.704 9.666 -29.593 1.00 91.06 351 SER A O 1
ATOM 2789 N N . GLN A 1 352 ? 19.888 9.127 -27.568 1.00 91.50 352 GLN A N 1
ATOM 2790 C CA . GLN A 1 352 ? 21.032 9.648 -26.810 1.00 91.50 352 GLN A CA 1
ATOM 2791 C C . GLN A 1 352 ? 22.352 8.944 -27.177 1.00 91.50 352 GLN A C 1
ATOM 2793 O O . GLN A 1 352 ? 23.419 9.540 -27.055 1.00 91.50 352 GLN A O 1
ATOM 2798 N N . GLN A 1 353 ? 22.285 7.704 -27.676 1.00 91.44 353 GLN A N 1
ATOM 2799 C CA . GLN A 1 353 ? 23.433 6.935 -28.170 1.00 91.44 353 GLN A CA 1
ATOM 2800 C C . GLN A 1 353 ? 23.618 7.003 -29.696 1.00 91.44 353 GLN A C 1
ATOM 2802 O O . GLN A 1 353 ? 24.502 6.346 -30.233 1.00 91.44 353 GLN A O 1
ATOM 2807 N N . SER A 1 354 ? 22.811 7.792 -30.418 1.00 90.31 354 SER A N 1
ATOM 2808 C CA . SER A 1 354 ? 22.791 7.831 -31.894 1.00 90.31 354 SER A CA 1
ATOM 2809 C C . SER A 1 354 ? 22.502 6.471 -32.559 1.00 90.31 354 SER A C 1
ATOM 2811 O O . SER A 1 354 ? 22.908 6.232 -33.693 1.00 90.31 354 SER A O 1
ATOM 2813 N N . GLN A 1 355 ? 21.778 5.587 -31.867 1.00 90.88 355 GLN A N 1
ATOM 2814 C CA . GLN A 1 355 ? 21.439 4.221 -32.294 1.00 90.88 355 GLN A CA 1
ATOM 2815 C C . GLN A 1 355 ? 19.934 4.017 -32.520 1.00 90.88 355 GLN A C 1
ATOM 2817 O O . GLN A 1 355 ? 19.489 2.883 -32.704 1.00 90.88 355 GLN A O 1
ATOM 2822 N N . ALA A 1 356 ? 19.127 5.084 -32.490 1.00 87.19 356 ALA A N 1
ATOM 2823 C CA . ALA A 1 356 ? 17.672 4.974 -32.608 1.00 87.19 356 ALA A CA 1
ATOM 2824 C C . ALA A 1 356 ? 17.208 4.264 -33.896 1.00 87.19 356 ALA A C 1
ATOM 2826 O O . ALA A 1 356 ? 16.462 3.297 -33.764 1.00 87.19 356 ALA A O 1
ATOM 2827 N N . PRO A 1 357 ? 17.675 4.620 -35.113 1.00 84.94 357 PRO A N 1
ATOM 2828 C CA . PRO A 1 357 ? 17.207 3.955 -36.332 1.00 84.94 357 PRO A CA 1
ATOM 2829 C C . PRO A 1 357 ? 17.541 2.457 -36.374 1.00 84.94 357 PRO A C 1
ATOM 2831 O O . PRO A 1 357 ? 16.689 1.648 -36.726 1.00 84.94 357 PRO A O 1
ATOM 2834 N N . GLU A 1 358 ? 18.760 2.085 -35.970 1.00 88.38 358 GLU A N 1
ATOM 2835 C CA . GLU A 1 358 ? 19.209 0.687 -35.905 1.00 88.38 358 GLU A CA 1
ATOM 2836 C C . GLU A 1 358 ? 18.414 -0.095 -34.852 1.00 88.38 358 GLU A C 1
ATOM 2838 O O . GLU A 1 358 ? 17.888 -1.164 -35.137 1.00 88.38 358 GLU A O 1
ATOM 2843 N N . THR A 1 359 ? 18.215 0.488 -33.667 1.00 90.69 359 THR A N 1
ATOM 2844 C CA . THR A 1 359 ? 17.440 -0.141 -32.589 1.00 90.69 359 THR A CA 1
ATOM 2845 C C . THR A 1 359 ? 15.979 -0.350 -32.977 1.00 90.69 359 THR A C 1
ATOM 2847 O O . THR A 1 359 ? 15.435 -1.416 -32.714 1.00 90.69 359 THR A O 1
ATOM 2850 N N . MET A 1 360 ? 15.326 0.626 -33.614 1.00 92.50 360 MET A N 1
ATOM 2851 C CA . MET A 1 360 ? 13.935 0.467 -34.056 1.00 92.50 360 MET A CA 1
ATOM 2852 C C . MET A 1 360 ? 13.810 -0.567 -35.186 1.00 92.50 360 MET A C 1
ATOM 2854 O O . MET A 1 360 ? 12.838 -1.320 -35.215 1.00 92.50 360 MET A O 1
ATOM 2858 N N . ALA A 1 361 ? 14.796 -0.644 -36.087 1.00 87.50 361 ALA A N 1
ATOM 2859 C CA . ALA A 1 361 ? 14.836 -1.660 -37.137 1.00 87.50 361 ALA A CA 1
ATOM 2860 C C . ALA A 1 361 ? 15.029 -3.080 -36.571 1.00 87.50 361 ALA A C 1
ATOM 2862 O O . ALA A 1 361 ? 14.326 -3.996 -36.998 1.00 87.50 361 ALA A O 1
ATOM 2863 N N . ASP A 1 362 ? 15.915 -3.250 -35.584 1.00 90.31 362 ASP A N 1
ATOM 2864 C CA . ASP A 1 362 ? 16.117 -4.518 -34.872 1.00 90.31 362 ASP A CA 1
ATOM 2865 C C . ASP A 1 362 ? 14.828 -5.004 -34.199 1.00 90.31 362 ASP A C 1
ATOM 2867 O O . ASP A 1 362 ? 14.460 -6.174 -34.314 1.00 90.31 362 ASP A O 1
ATOM 2871 N N . GLU A 1 363 ? 14.136 -4.114 -33.478 1.00 90.75 363 GLU A N 1
ATOM 2872 C CA . GLU A 1 363 ? 12.895 -4.477 -32.789 1.00 90.75 363 GLU A CA 1
ATOM 2873 C C . GLU A 1 363 ? 11.787 -4.834 -33.778 1.00 90.75 363 GLU A C 1
ATOM 2875 O O . GLU A 1 363 ? 11.016 -5.758 -33.529 1.00 90.75 363 GLU A O 1
ATOM 2880 N N . LEU A 1 364 ? 11.729 -4.156 -34.925 1.00 86.62 364 LEU A N 1
ATOM 2881 C CA . LEU A 1 364 ? 10.770 -4.482 -35.971 1.00 86.62 364 LEU A CA 1
ATOM 2882 C C . LEU A 1 364 ? 11.034 -5.876 -36.561 1.00 86.62 364 LEU A C 1
ATOM 2884 O O . LEU A 1 364 ? 10.096 -6.653 -36.720 1.00 86.62 364 LEU A O 1
ATOM 2888 N N . ALA A 1 365 ? 12.300 -6.214 -36.823 1.00 85.69 365 ALA A N 1
ATOM 2889 C CA . ALA A 1 365 ? 12.680 -7.545 -37.291 1.00 85.69 365 ALA A CA 1
ATOM 2890 C C . ALA A 1 365 ? 12.332 -8.635 -36.261 1.00 85.69 365 ALA A C 1
ATOM 2892 O O . ALA A 1 365 ? 11.799 -9.682 -36.623 1.00 85.69 365 ALA A O 1
ATOM 2893 N N . ALA A 1 366 ? 12.556 -8.369 -34.970 1.00 83.19 366 ALA A N 1
ATOM 2894 C CA . ALA A 1 366 ? 12.210 -9.299 -33.895 1.00 83.19 366 ALA A CA 1
ATOM 2895 C C . ALA A 1 366 ? 10.691 -9.545 -33.774 1.00 83.19 366 ALA A C 1
ATOM 2897 O O . ALA A 1 366 ? 10.271 -10.652 -33.430 1.00 83.19 366 ALA A O 1
ATOM 2898 N N . LEU A 1 367 ? 9.861 -8.537 -34.070 1.00 78.25 367 LEU A N 1
ATOM 2899 C CA . LEU A 1 367 ? 8.401 -8.684 -34.115 1.00 78.25 367 LEU A CA 1
ATOM 2900 C C . LEU A 1 367 ? 7.918 -9.468 -35.341 1.00 78.25 367 LEU A C 1
ATOM 2902 O O . LEU A 1 367 ? 6.933 -10.193 -35.243 1.00 78.25 367 LEU A O 1
ATOM 2906 N N . ASP A 1 368 ? 8.603 -9.356 -36.480 1.00 68.81 368 ASP A N 1
ATOM 2907 C CA . ASP A 1 368 ? 8.265 -10.122 -37.686 1.00 68.81 368 ASP A CA 1
ATOM 2908 C C . ASP A 1 368 ? 8.563 -11.630 -37.513 1.00 68.81 368 ASP A C 1
ATOM 2910 O O . ASP A 1 368 ? 7.883 -12.472 -38.103 1.00 68.81 368 ASP A O 1
ATOM 2914 N N . GLU A 1 369 ? 9.536 -11.985 -36.664 1.00 60.38 369 GLU A N 1
ATOM 2915 C CA . GLU A 1 369 ? 9.865 -13.374 -36.306 1.00 60.38 369 GLU A CA 1
ATOM 2916 C C . GLU A 1 369 ? 8.900 -13.977 -35.265 1.00 60.38 369 GLU A C 1
ATOM 2918 O O . GLU A 1 369 ? 8.524 -15.149 -35.376 1.00 60.38 369 GLU A O 1
ATOM 2923 N N . LYS A 1 370 ? 8.445 -13.187 -34.278 1.00 61.09 370 LYS A N 1
ATOM 2924 C CA . LYS A 1 370 ? 7.376 -13.565 -33.332 1.00 61.09 370 LYS A CA 1
ATOM 2925 C C . LYS A 1 370 ? 6.004 -13.362 -33.999 1.00 61.09 370 LYS A C 1
ATOM 2927 O O . LYS A 1 370 ? 5.311 -12.379 -33.762 1.00 61.09 370 LYS A O 1
ATOM 2932 N N . THR A 1 371 ? 5.581 -14.302 -34.842 1.00 48.41 371 THR A N 1
ATOM 2933 C CA . THR A 1 371 ? 4.230 -14.312 -35.441 1.00 48.41 371 THR A CA 1
ATOM 2934 C C . THR A 1 371 ? 3.155 -14.526 -34.361 1.00 48.41 371 THR A C 1
ATOM 2936 O O . THR A 1 371 ? 2.792 -15.665 -34.096 1.00 48.41 371 THR A O 1
ATOM 2939 N N . ALA A 1 372 ? 2.705 -13.443 -33.712 1.00 45.69 372 ALA A N 1
ATOM 2940 C CA . ALA A 1 372 ? 1.415 -13.240 -33.022 1.00 45.69 372 ALA A CA 1
ATOM 2941 C C . ALA A 1 372 ? 1.549 -12.087 -32.005 1.00 45.69 372 ALA A C 1
ATOM 2943 O O . ALA A 1 372 ? 1.677 -12.310 -30.805 1.00 45.69 372 ALA A O 1
ATOM 2944 N N . LEU A 1 373 ? 1.543 -10.847 -32.487 1.00 52.62 373 LEU A N 1
ATOM 2945 C CA . LEU A 1 373 ? 0.906 -9.777 -31.722 1.00 52.62 373 LEU A CA 1
ATOM 2946 C C . LEU A 1 373 ? -0.576 -9.834 -32.121 1.00 52.62 373 LEU A C 1
ATOM 2948 O O . LEU A 1 373 ? -0.862 -9.946 -33.317 1.00 52.62 373 LEU A O 1
ATOM 2952 N N . ASP A 1 374 ? -1.491 -9.847 -31.152 1.00 54.91 374 ASP A N 1
ATOM 2953 C CA . ASP A 1 374 ? -2.931 -9.832 -31.434 1.00 54.91 374 ASP A CA 1
ATOM 2954 C C . ASP A 1 374 ? -3.286 -8.594 -32.281 1.00 54.91 374 ASP A C 1
ATOM 2956 O O . ASP A 1 374 ? -2.583 -7.582 -32.263 1.00 54.91 374 ASP A O 1
ATOM 2960 N N . ASP A 1 375 ? -4.399 -8.637 -33.022 1.00 53.91 375 ASP A N 1
ATOM 2961 C CA . ASP A 1 375 ? -4.847 -7.521 -33.879 1.00 53.91 375 ASP A CA 1
ATOM 2962 C C . ASP A 1 375 ? -4.986 -6.174 -33.125 1.00 53.91 375 ASP A C 1
ATOM 2964 O O . ASP A 1 375 ? -4.993 -5.108 -33.751 1.00 53.91 375 ASP A O 1
ATOM 2968 N N . SER A 1 376 ? -5.057 -6.207 -31.787 1.00 53.31 376 SER A N 1
ATOM 2969 C CA . SER A 1 376 ? -5.040 -5.048 -30.886 1.00 53.31 376 SER A CA 1
ATOM 2970 C C . SER A 1 376 ? -3.708 -4.285 -30.846 1.00 53.31 376 SER A C 1
ATOM 2972 O O . SER A 1 376 ? -3.709 -3.094 -30.540 1.00 53.31 376 SER A O 1
ATOM 2974 N N . ASP A 1 377 ? -2.589 -4.908 -31.218 1.00 64.00 377 ASP A N 1
ATOM 2975 C CA . ASP A 1 377 ? -1.236 -4.330 -31.120 1.00 64.00 377 ASP A CA 1
ATOM 2976 C C . ASP A 1 377 ? -0.731 -3.712 -32.435 1.00 64.00 377 ASP A C 1
ATOM 2978 O O . ASP A 1 377 ? 0.380 -3.171 -32.520 1.00 64.00 377 ASP A O 1
ATOM 2982 N N . ASN A 1 378 ? -1.581 -3.706 -33.466 1.00 71.62 378 ASN A N 1
ATOM 2983 C CA . ASN A 1 378 ? -1.312 -3.060 -34.752 1.00 71.62 378 ASN A CA 1
ATOM 2984 C C . ASN A 1 378 ? -0.969 -1.562 -34.599 1.00 71.62 378 ASN A C 1
ATOM 2986 O O . ASN A 1 378 ? -0.189 -1.018 -35.384 1.00 71.62 378 ASN A O 1
ATOM 2990 N N . GLY A 1 379 ? -1.495 -0.893 -33.565 1.00 75.94 379 GLY A N 1
ATOM 2991 C CA . GLY A 1 379 ? -1.172 0.504 -33.267 1.00 75.94 379 GLY A CA 1
ATOM 2992 C C . GLY A 1 379 ? 0.273 0.709 -32.796 1.00 75.94 379 GLY A C 1
ATOM 2993 O O . GLY A 1 379 ? 0.962 1.596 -33.300 1.00 75.94 379 GLY A O 1
ATOM 2994 N N . LEU A 1 380 ? 0.770 -0.136 -31.888 1.00 80.25 380 LEU A N 1
ATOM 2995 C CA . LEU A 1 380 ? 2.156 -0.070 -31.408 1.00 80.25 380 LEU A CA 1
ATOM 2996 C C . LEU A 1 380 ? 3.156 -0.414 -32.515 1.00 80.25 380 LEU A C 1
ATOM 2998 O O . LEU A 1 380 ? 4.193 0.241 -32.646 1.00 80.25 380 LEU A O 1
ATOM 3002 N N . ARG A 1 381 ? 2.816 -1.387 -33.368 1.00 83.25 381 ARG A N 1
ATOM 3003 C CA . ARG A 1 381 ? 3.626 -1.737 -34.540 1.00 83.25 381 ARG A CA 1
ATOM 3004 C C . ARG A 1 381 ? 3.707 -0.591 -35.551 1.00 83.25 381 ARG A C 1
ATOM 3006 O O . ARG A 1 381 ? 4.785 -0.330 -36.080 1.00 83.25 381 ARG A O 1
ATOM 3013 N N . ALA A 1 382 ? 2.610 0.135 -35.777 1.00 81.19 382 ALA A N 1
ATOM 3014 C CA . ALA A 1 382 ? 2.611 1.326 -36.625 1.00 81.19 382 ALA A CA 1
ATOM 3015 C C . ALA A 1 382 ? 3.508 2.443 -36.058 1.00 81.19 382 ALA A C 1
ATOM 3017 O O . ALA A 1 382 ? 4.261 3.057 -36.814 1.00 81.19 382 ALA A O 1
ATOM 3018 N N . VAL A 1 383 ? 3.490 2.671 -34.737 1.00 83.69 383 VAL A N 1
ATOM 3019 C CA . VAL A 1 383 ? 4.414 3.617 -34.080 1.00 83.69 383 VAL A CA 1
ATOM 3020 C C . VAL A 1 383 ? 5.868 3.180 -34.275 1.00 83.69 383 VAL A C 1
ATOM 3022 O O . VAL A 1 383 ? 6.704 3.999 -34.649 1.00 83.69 383 VAL A O 1
ATOM 3025 N N . LEU A 1 384 ? 6.184 1.897 -34.084 1.00 86.94 384 LEU A N 1
ATOM 3026 C CA . LEU A 1 384 ? 7.541 1.383 -34.288 1.00 86.94 384 LEU A CA 1
ATOM 3027 C C . LEU A 1 384 ? 8.013 1.546 -35.744 1.00 86.94 384 LEU A C 1
ATOM 3029 O O . LEU A 1 384 ? 9.142 1.974 -35.974 1.00 86.94 384 LEU A O 1
ATOM 3033 N N . LEU A 1 385 ? 7.149 1.267 -36.727 1.00 85.62 385 LEU A N 1
ATOM 3034 C CA . LEU A 1 385 ? 7.431 1.492 -38.151 1.00 85.62 385 LEU A CA 1
ATOM 3035 C C . LEU A 1 385 ? 7.741 2.964 -38.441 1.00 85.62 385 LEU A C 1
ATOM 3037 O O . LEU A 1 385 ? 8.702 3.266 -39.150 1.00 85.62 385 LEU A O 1
ATOM 3041 N N . VAL A 1 386 ? 6.965 3.877 -37.856 1.00 85.50 386 VAL A N 1
ATOM 3042 C CA . VAL A 1 386 ? 7.205 5.320 -37.940 1.00 85.50 386 VAL A CA 1
ATOM 3043 C C . VAL A 1 386 ? 8.576 5.688 -37.364 1.00 85.50 386 VAL A C 1
ATOM 3045 O O . VAL A 1 386 ? 9.359 6.355 -38.041 1.00 85.50 386 VAL A O 1
ATOM 3048 N N . LEU A 1 387 ? 8.900 5.215 -36.158 1.00 85.38 387 LEU A N 1
ATOM 3049 C CA . LEU A 1 387 ? 10.182 5.493 -35.497 1.00 85.38 387 LEU A CA 1
ATOM 3050 C C . LEU A 1 387 ? 11.379 4.862 -36.230 1.00 85.38 387 LEU A C 1
ATOM 3052 O O . LEU A 1 387 ? 12.481 5.403 -36.189 1.00 85.38 387 LEU A O 1
ATOM 3056 N N . ALA A 1 388 ? 11.166 3.762 -36.955 1.00 85.38 388 ALA A N 1
ATOM 3057 C CA . ALA A 1 388 ? 12.158 3.145 -37.838 1.00 85.38 388 ALA A CA 1
ATOM 3058 C C . ALA A 1 388 ? 12.310 3.862 -39.198 1.00 85.38 388 ALA A C 1
ATOM 3060 O O . ALA A 1 388 ? 13.104 3.432 -40.033 1.00 85.38 388 ALA A O 1
ATOM 3061 N N . GLY A 1 389 ? 11.546 4.931 -39.459 1.00 83.69 389 GLY A N 1
ATOM 3062 C CA . GLY A 1 389 ? 11.566 5.662 -40.730 1.00 83.69 389 GLY A CA 1
ATOM 3063 C C . GLY A 1 389 ? 10.776 4.999 -41.865 1.00 83.69 389 GLY A C 1
ATOM 3064 O O . GLY A 1 389 ? 10.869 5.438 -43.009 1.00 83.69 389 GLY A O 1
ATOM 3065 N N . ARG A 1 390 ? 9.970 3.971 -41.572 1.00 84.81 390 ARG A N 1
ATOM 3066 C CA . ARG A 1 390 ? 9.123 3.230 -42.525 1.00 84.81 390 ARG A CA 1
ATOM 3067 C C . ARG A 1 390 ? 7.681 3.755 -42.512 1.00 84.81 390 ARG A C 1
ATOM 3069 O O . ARG A 1 390 ? 6.727 3.011 -42.289 1.00 84.81 390 ARG A O 1
ATOM 3076 N N . ALA A 1 391 ? 7.525 5.060 -42.734 1.00 80.50 391 ALA A N 1
ATOM 3077 C CA . ALA A 1 391 ? 6.231 5.745 -42.658 1.00 80.50 391 ALA A CA 1
ATOM 3078 C C . ALA A 1 391 ? 5.193 5.199 -43.660 1.00 80.50 391 ALA A C 1
ATOM 3080 O O . ALA A 1 391 ? 4.018 5.079 -43.318 1.00 80.50 391 ALA A O 1
ATOM 3081 N N . ASP A 1 392 ? 5.620 4.808 -44.864 1.00 78.38 392 ASP A N 1
ATOM 3082 C CA . ASP A 1 392 ? 4.723 4.242 -45.881 1.00 78.38 392 ASP A CA 1
ATOM 3083 C C . ASP A 1 392 ? 4.145 2.887 -45.449 1.00 78.38 392 ASP A C 1
ATOM 3085 O O . ASP A 1 392 ? 2.951 2.629 -45.614 1.00 78.38 392 ASP A O 1
ATOM 3089 N N . ASP A 1 393 ? 4.971 2.045 -44.824 1.00 81.44 393 ASP A N 1
ATOM 3090 C CA . ASP A 1 393 ? 4.548 0.742 -44.309 1.00 81.44 393 ASP A CA 1
ATOM 3091 C C . ASP A 1 393 ? 3.603 0.897 -43.111 1.00 81.44 393 ASP A C 1
ATOM 3093 O O . ASP A 1 393 ? 2.610 0.175 -43.005 1.00 81.44 393 ASP A O 1
ATOM 3097 N N . ALA A 1 394 ? 3.861 1.884 -42.243 1.00 79.12 394 ALA A N 1
ATOM 3098 C CA . ALA A 1 394 ? 2.937 2.253 -41.173 1.00 79.12 394 ALA A CA 1
ATOM 3099 C C . ALA A 1 394 ? 1.586 2.713 -41.745 1.00 79.12 394 ALA A C 1
ATOM 3101 O O . ALA A 1 394 ? 0.535 2.262 -41.293 1.00 79.12 394 ALA A O 1
ATOM 3102 N N . GLY A 1 395 ? 1.598 3.556 -42.783 1.00 71.56 395 GLY A N 1
ATOM 3103 C CA . GLY A 1 395 ? 0.389 4.002 -43.474 1.00 71.56 395 GLY A CA 1
ATOM 3104 C C . GLY A 1 395 ? -0.401 2.845 -44.090 1.00 71.56 395 GLY A C 1
ATOM 3105 O O . GLY A 1 395 ? -1.614 2.758 -43.901 1.00 71.56 395 GLY A O 1
ATOM 3106 N N . ALA A 1 396 ? 0.277 1.915 -44.769 1.00 75.88 396 ALA A N 1
ATOM 3107 C CA . ALA A 1 396 ? -0.351 0.731 -45.351 1.00 75.88 396 ALA A CA 1
ATOM 3108 C C . ALA A 1 396 ? -1.001 -0.169 -44.286 1.00 75.88 396 ALA A C 1
ATOM 3110 O O . ALA A 1 396 ? -2.122 -0.642 -44.484 1.00 75.88 396 ALA A O 1
ATOM 3111 N N . MET A 1 397 ? -0.338 -0.355 -43.141 1.00 75.44 397 MET A N 1
ATOM 3112 C CA . MET A 1 397 ? -0.849 -1.141 -42.015 1.00 75.44 397 MET A CA 1
ATOM 3113 C C . MET A 1 397 ? -2.119 -0.533 -41.408 1.00 75.44 397 MET A C 1
ATOM 3115 O O . MET A 1 397 ? -3.073 -1.253 -41.124 1.00 75.44 397 MET A O 1
ATOM 3119 N N . LEU A 1 398 ? -2.169 0.793 -41.262 1.00 70.31 398 LEU A N 1
ATOM 3120 C CA . LEU A 1 398 ? -3.337 1.497 -40.721 1.00 70.31 398 LEU A CA 1
ATOM 3121 C C . LEU A 1 398 ? -4.533 1.543 -41.676 1.00 70.31 398 LEU A C 1
ATOM 3123 O O . LEU A 1 398 ? -5.665 1.702 -41.231 1.00 70.31 398 LEU A O 1
ATOM 3127 N N . ILE A 1 399 ? -4.294 1.433 -42.984 1.00 68.81 399 ILE A N 1
ATOM 3128 C CA . ILE A 1 399 ? -5.359 1.339 -43.994 1.00 68.81 399 ILE A CA 1
ATOM 3129 C C . ILE A 1 399 ? -5.979 -0.066 -43.996 1.00 68.81 399 ILE A C 1
ATOM 3131 O O . ILE A 1 399 ? -7.164 -0.216 -44.292 1.00 68.81 399 ILE A O 1
ATOM 3135 N N . GLN A 1 400 ? -5.180 -1.091 -43.691 1.00 65.00 400 GLN A N 1
ATOM 3136 C CA . GLN A 1 400 ? -5.606 -2.492 -43.692 1.00 65.00 400 GLN A CA 1
ATOM 3137 C C . GLN A 1 400 ? -6.238 -2.928 -42.363 1.00 65.00 400 GLN A C 1
ATOM 3139 O O . GLN A 1 400 ? -7.109 -3.796 -42.376 1.00 65.00 400 GLN A O 1
ATOM 3144 N N . SER A 1 401 ? -5.846 -2.329 -41.234 1.00 62.34 401 SER A N 1
ATOM 3145 C CA . SER A 1 401 ? -6.450 -2.617 -39.932 1.00 62.34 401 SER A CA 1
ATOM 3146 C C . SER A 1 401 ? -7.766 -1.851 -39.755 1.00 62.34 401 SER A C 1
ATOM 3148 O O . SER A 1 401 ? -7.842 -0.630 -39.872 1.00 62.34 401 SER A O 1
ATOM 3150 N N . THR A 1 402 ? -8.850 -2.562 -39.447 1.00 52.12 402 THR A N 1
ATOM 3151 C CA . THR A 1 402 ? -10.179 -1.960 -39.231 1.00 52.12 402 THR A CA 1
ATOM 3152 C C . THR A 1 402 ? -10.327 -1.241 -37.884 1.00 52.12 402 THR A C 1
ATOM 3154 O O . THR A 1 402 ? -11.433 -0.834 -37.534 1.00 52.12 402 THR A O 1
ATOM 3157 N N . GLY A 1 403 ? -9.252 -1.048 -37.114 1.00 48.53 403 GLY A N 1
ATOM 3158 C CA . GLY A 1 403 ? -9.351 -0.435 -35.793 1.00 48.53 403 GLY A CA 1
ATOM 3159 C C . GLY A 1 403 ? -8.017 -0.036 -35.175 1.00 48.53 403 GLY A C 1
ATOM 3160 O O . GLY A 1 403 ? -7.404 -0.818 -34.465 1.00 48.53 403 GLY A O 1
ATOM 3161 N N . LEU A 1 404 ? -7.645 1.238 -35.318 1.00 53.50 404 LEU A N 1
ATOM 3162 C CA . LEU A 1 404 ? -7.020 1.956 -34.204 1.00 53.50 404 LEU A CA 1
ATOM 3163 C C . LEU A 1 404 ? -8.135 2.229 -33.185 1.00 53.50 404 LEU A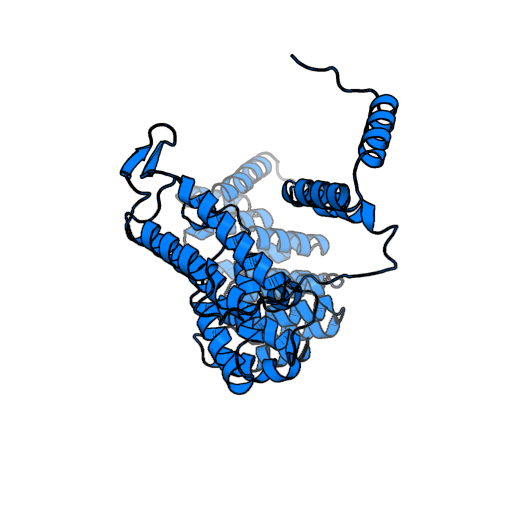 C 1
ATOM 3165 O O . LEU A 1 404 ? -8.775 3.281 -33.228 1.00 53.50 404 LEU A O 1
ATOM 3169 N N . THR A 1 405 ? -8.457 1.241 -32.354 1.00 52.81 405 THR A N 1
ATOM 3170 C CA . THR A 1 405 ? -9.462 1.390 -31.290 1.00 52.81 405 THR A CA 1
ATOM 3171 C C . THR A 1 405 ? -8.940 2.259 -30.148 1.00 52.81 405 THR A C 1
ATOM 3173 O O . THR A 1 405 ? -9.728 2.943 -29.496 1.00 52.81 405 THR A O 1
ATOM 3176 N N . ASP A 1 406 ? -7.618 2.312 -29.962 1.00 56.97 406 ASP A N 1
ATOM 3177 C CA . ASP A 1 406 ? -6.972 3.201 -29.004 1.00 56.97 406 ASP A CA 1
ATOM 3178 C C . ASP A 1 406 ? -6.787 4.612 -29.590 1.00 56.97 406 ASP A C 1
ATOM 3180 O O . ASP A 1 406 ? -6.006 4.861 -30.518 1.00 56.97 406 ASP A O 1
ATOM 3184 N N . ARG A 1 407 ? -7.537 5.556 -29.017 1.00 56.44 407 ARG A N 1
ATOM 3185 C CA . ARG A 1 407 ? -7.526 6.978 -29.370 1.00 56.44 407 ARG A CA 1
ATOM 3186 C C . ARG A 1 407 ? -6.131 7.595 -29.220 1.00 56.44 407 ARG A C 1
ATOM 3188 O O . ARG A 1 407 ? -5.752 8.416 -30.051 1.00 56.44 407 ARG A O 1
ATOM 3195 N N . SER A 1 408 ? -5.351 7.157 -28.228 1.00 56.53 408 SER A N 1
ATOM 3196 C CA . SER A 1 408 ? -4.027 7.716 -27.929 1.00 56.53 408 SER A CA 1
ATOM 3197 C C . SER A 1 408 ? -3.006 7.446 -29.042 1.00 56.53 408 SER A C 1
ATOM 3199 O O . SER A 1 408 ? -2.246 8.335 -29.424 1.00 56.53 408 SER A O 1
ATOM 3201 N N . LEU A 1 409 ? -3.040 6.253 -29.641 1.00 62.22 409 LEU A N 1
ATOM 3202 C CA . LEU A 1 409 ? -2.142 5.862 -30.730 1.00 62.22 409 LEU A CA 1
ATOM 3203 C C . LEU A 1 409 ? -2.516 6.553 -32.047 1.00 62.22 409 LEU A C 1
ATOM 3205 O O . LEU A 1 409 ? -1.641 6.964 -32.812 1.00 62.22 409 LEU A O 1
ATOM 3209 N N . ARG A 1 410 ? -3.816 6.755 -32.296 1.00 63.72 410 ARG A N 1
ATOM 3210 C CA . ARG A 1 410 ? -4.303 7.497 -33.468 1.00 63.72 410 ARG A CA 1
ATOM 3211 C C . ARG A 1 410 ? -3.860 8.959 -33.450 1.00 63.72 410 ARG A C 1
ATOM 3213 O O . ARG A 1 410 ? -3.444 9.475 -34.489 1.00 63.72 410 ARG A O 1
ATOM 3220 N N . ASP A 1 411 ? -3.913 9.588 -32.280 1.00 62.72 411 ASP A N 1
ATOM 3221 C CA . ASP A 1 411 ? -3.560 10.997 -32.088 1.00 62.72 411 ASP A CA 1
ATOM 3222 C C . ASP A 1 411 ? -2.044 11.256 -32.218 1.00 62.72 411 ASP A C 1
ATOM 3224 O O . ASP A 1 411 ? -1.639 12.387 -32.474 1.00 62.72 411 ASP A O 1
ATOM 3228 N N . VAL A 1 412 ? -1.203 10.216 -32.126 1.00 62.09 412 VAL A N 1
ATOM 3229 C CA . VAL A 1 412 ? 0.252 10.302 -32.358 1.00 62.09 412 VAL A CA 1
ATOM 3230 C C . VAL A 1 412 ? 0.621 9.966 -33.806 1.00 62.09 412 VAL A C 1
ATOM 3232 O O . VAL A 1 412 ? 1.377 10.698 -34.448 1.00 62.09 412 VAL A O 1
ATOM 3235 N N . VAL A 1 413 ? 0.083 8.872 -34.353 1.00 63.62 413 VAL A N 1
ATOM 3236 C CA . VAL A 1 413 ? 0.538 8.339 -35.647 1.00 63.62 413 VAL A CA 1
ATOM 3237 C C . VAL A 1 413 ? -0.016 9.132 -36.834 1.00 63.62 413 VAL A C 1
ATOM 3239 O O . VAL A 1 413 ? 0.707 9.382 -37.798 1.00 63.62 413 VAL A O 1
ATOM 3242 N N . VAL A 1 414 ? -1.274 9.581 -36.775 1.00 64.62 414 VAL A N 1
ATOM 3243 C CA . VAL A 1 414 ? -1.903 10.305 -37.894 1.00 64.62 414 VAL A CA 1
ATOM 3244 C C . VAL A 1 414 ? -1.228 11.660 -38.159 1.00 64.62 414 VAL A C 1
ATOM 3246 O O . VAL A 1 414 ? -0.892 11.918 -39.317 1.00 64.62 414 VAL A O 1
ATOM 3249 N N . PRO A 1 415 ? -0.951 12.516 -37.152 1.00 65.12 415 PRO A N 1
ATOM 3250 C CA . PRO A 1 415 ? -0.208 13.753 -37.390 1.00 65.12 415 PRO A CA 1
ATOM 3251 C C . PRO A 1 415 ? 1.201 13.510 -37.937 1.00 65.12 415 PRO A C 1
ATOM 3253 O O . PRO A 1 415 ? 1.634 14.237 -38.830 1.00 65.12 415 PRO A O 1
ATOM 3256 N N . TYR A 1 416 ? 1.898 12.473 -37.457 1.00 64.62 416 TYR A N 1
ATOM 3257 C CA . TYR A 1 416 ? 3.240 12.147 -37.938 1.00 64.62 416 TYR A CA 1
ATOM 3258 C C . TYR A 1 416 ? 3.228 11.754 -39.420 1.00 64.62 416 TYR A C 1
ATOM 3260 O O . TYR A 1 416 ? 3.982 12.318 -40.209 1.00 64.62 416 TYR A O 1
ATOM 3268 N N . LEU A 1 417 ? 2.322 10.859 -39.828 1.00 62.69 417 LEU A N 1
ATOM 3269 C CA . LEU A 1 417 ? 2.179 10.451 -41.229 1.00 62.69 417 LEU A CA 1
ATOM 3270 C C . LEU A 1 417 ? 1.812 11.625 -42.147 1.00 62.69 417 LEU A C 1
ATOM 3272 O O . LEU A 1 417 ? 2.313 11.710 -43.268 1.00 62.69 417 LEU A O 1
ATOM 3276 N N . LEU A 1 418 ? 0.988 12.563 -41.670 1.00 60.19 418 LEU A N 1
ATOM 3277 C CA . LEU A 1 418 ? 0.653 13.776 -42.420 1.00 60.19 418 LEU A CA 1
ATOM 3278 C C . LEU A 1 418 ? 1.871 14.689 -42.614 1.00 60.19 418 LEU A C 1
ATOM 3280 O O . LEU A 1 418 ? 2.049 15.235 -43.702 1.00 60.19 418 LEU A O 1
ATOM 3284 N N . ILE A 1 419 ? 2.730 14.833 -41.601 1.00 59.53 419 ILE A N 1
ATOM 3285 C CA . ILE A 1 419 ? 3.970 15.616 -41.703 1.00 59.53 419 ILE A CA 1
ATOM 3286 C C . ILE A 1 419 ? 4.972 14.920 -42.636 1.00 59.53 419 ILE A C 1
ATOM 3288 O O . ILE A 1 419 ? 5.538 15.570 -43.516 1.00 59.53 419 ILE A O 1
ATOM 3292 N N . SER A 1 420 ? 5.152 13.603 -42.499 1.00 57.66 420 SER A N 1
ATOM 3293 C CA . SER A 1 420 ? 6.050 12.808 -43.347 1.00 57.66 420 SER A CA 1
ATOM 3294 C C . SER A 1 420 ? 5.614 12.777 -44.813 1.00 57.66 420 SER A C 1
ATOM 3296 O O . SER A 1 420 ? 6.467 12.840 -45.689 1.00 57.66 420 SER A O 1
ATOM 3298 N N . GLY A 1 42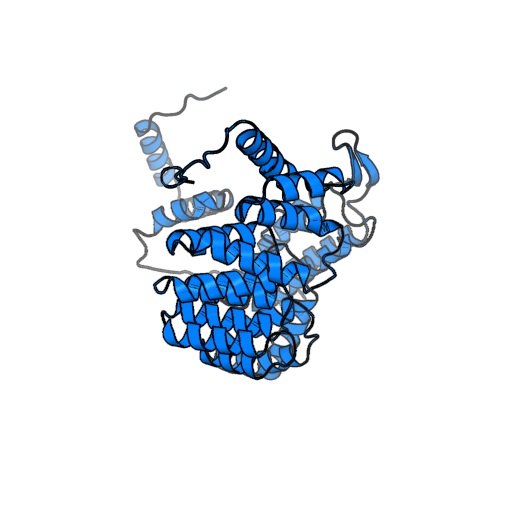1 ? 4.307 12.742 -45.095 1.00 53.16 421 GLY A N 1
ATOM 3299 C CA . GLY A 1 421 ? 3.773 12.795 -46.461 1.00 53.16 421 GLY A CA 1
ATOM 3300 C C . GLY A 1 421 ? 3.814 14.188 -47.106 1.00 53.16 421 GLY A C 1
ATOM 3301 O O . GLY A 1 421 ? 3.714 14.298 -48.327 1.00 53.16 421 GLY A O 1
ATOM 3302 N N . CYS A 1 422 ? 3.963 15.256 -46.311 1.00 51.56 422 CYS A N 1
ATOM 3303 C CA . CYS A 1 422 ? 4.043 16.636 -46.805 1.00 51.56 422 CYS A CA 1
ATOM 3304 C C . CYS A 1 422 ? 5.484 17.131 -47.017 1.00 51.56 422 CYS A C 1
ATOM 3306 O O . CYS A 1 422 ? 5.692 18.100 -47.752 1.00 51.56 422 CYS A O 1
ATOM 3308 N N . ALA A 1 423 ? 6.484 16.489 -46.407 1.00 44.25 423 ALA A N 1
ATOM 3309 C CA . ALA A 1 423 ? 7.889 16.754 -46.687 1.00 44.25 423 ALA A CA 1
ATOM 3310 C C . ALA A 1 423 ? 8.332 15.937 -47.916 1.00 44.25 423 ALA A C 1
ATOM 3312 O O . ALA A 1 423 ? 8.214 14.717 -47.939 1.00 44.25 423 ALA A O 1
ATOM 3313 N N . GLY A 1 424 ? 8.850 16.602 -48.956 1.00 41.94 424 GLY A N 1
ATOM 3314 C CA . GLY A 1 424 ? 9.559 15.927 -50.055 1.00 41.94 424 GLY A CA 1
ATOM 3315 C C . GLY A 1 424 ? 10.796 15.144 -49.559 1.00 41.94 424 GLY A C 1
ATOM 3316 O O . GLY A 1 424 ? 11.033 15.101 -48.358 1.00 41.94 424 GLY A O 1
ATOM 3317 N N . PRO A 1 425 ? 11.630 14.562 -50.447 1.00 37.28 425 PRO A N 1
ATOM 3318 C CA . PRO A 1 425 ? 12.574 13.461 -50.158 1.00 37.28 425 PRO A CA 1
ATOM 3319 C C . PRO A 1 425 ? 13.798 13.807 -49.275 1.00 37.28 425 PRO A C 1
ATOM 3321 O O . PRO A 1 425 ? 14.876 13.240 -49.437 1.00 37.28 425 PRO A O 1
ATOM 3324 N N . GLN A 1 426 ? 13.673 14.734 -48.332 1.00 41.69 426 GLN A N 1
ATOM 3325 C CA . GLN A 1 426 ? 14.655 15.003 -47.294 1.00 41.69 426 GLN A CA 1
ATOM 3326 C C . GLN A 1 426 ? 13.976 14.856 -45.933 1.00 41.69 426 GLN A C 1
ATOM 3328 O O . GLN A 1 426 ? 13.156 15.684 -45.539 1.00 41.69 426 GLN A O 1
ATOM 3333 N N . HIS A 1 427 ? 14.337 13.784 -45.222 1.00 45.31 427 HIS A N 1
ATOM 3334 C CA . HIS A 1 427 ? 13.999 13.601 -43.815 1.00 45.31 427 HIS A CA 1
ATOM 3335 C C . HIS A 1 427 ? 14.384 14.861 -43.018 1.00 45.31 427 HIS A C 1
ATOM 3337 O O . HIS A 1 427 ? 15.498 15.366 -43.200 1.00 45.31 427 HIS A O 1
ATOM 3343 N N . PRO A 1 428 ? 13.527 15.367 -42.114 1.00 41.91 428 PRO A N 1
ATOM 3344 C CA . PRO A 1 428 ? 13.945 16.411 -41.190 1.00 41.91 428 PRO A CA 1
ATOM 3345 C C . PRO A 1 428 ? 15.088 15.870 -40.316 1.00 41.91 428 PRO A C 1
ATOM 3347 O O . PRO A 1 428 ? 15.014 14.745 -39.829 1.00 41.91 428 PRO A O 1
ATOM 3350 N N . GLN A 1 429 ? 16.155 16.644 -40.116 1.00 41.53 429 GLN A N 1
ATOM 3351 C CA . GLN A 1 429 ? 17.155 16.344 -39.087 1.00 41.53 429 GLN A CA 1
ATOM 3352 C C . GLN A 1 429 ? 16.596 16.798 -37.732 1.00 41.53 429 GLN A C 1
ATOM 3354 O O . GLN A 1 429 ? 16.512 17.993 -37.463 1.00 41.53 429 GLN A O 1
ATOM 3359 N N . TRP A 1 430 ? 16.205 15.845 -36.884 1.00 51.56 430 TRP A N 1
ATOM 3360 C CA . TRP A 1 430 ? 15.543 16.080 -35.590 1.00 51.56 430 TRP A CA 1
ATOM 3361 C C . TRP A 1 430 ? 16.509 16.415 -34.436 1.00 51.56 430 TRP A C 1
ATOM 3363 O O . TRP A 1 430 ? 16.180 16.226 -33.272 1.00 51.56 430 TRP A O 1
ATOM 3373 N N . SER A 1 431 ? 17.697 16.961 -34.711 1.00 41.66 431 SER A N 1
ATOM 3374 C CA . SER A 1 431 ? 18.630 17.407 -33.660 1.00 41.66 431 SER A CA 1
ATOM 3375 C C . SER A 1 431 ? 18.206 18.714 -32.965 1.00 41.66 431 SER A C 1
ATOM 3377 O O . SER A 1 431 ? 19.004 19.306 -32.244 1.00 41.66 431 SER A O 1
ATOM 3379 N N . SER A 1 432 ? 16.993 19.217 -33.214 1.00 32.03 432 SER A N 1
ATOM 3380 C CA . SER A 1 432 ? 16.537 20.543 -32.767 1.00 32.03 432 SER A CA 1
ATOM 3381 C C . SER A 1 432 ? 15.155 20.577 -32.113 1.00 32.03 432 SER A C 1
ATOM 3383 O O . SER A 1 432 ? 14.705 21.650 -31.719 1.00 32.03 432 SER A O 1
ATOM 3385 N N . THR A 1 433 ? 14.481 19.442 -31.943 1.00 36.12 433 THR A N 1
ATOM 3386 C CA . THR A 1 433 ? 13.237 19.379 -31.167 1.00 36.12 433 THR A CA 1
ATOM 3387 C C . THR A 1 433 ? 13.543 18.869 -29.770 1.00 36.12 433 THR A C 1
ATOM 3389 O O . THR A 1 433 ? 13.660 17.669 -29.549 1.00 36.12 433 THR A O 1
ATOM 3392 N N . SER A 1 434 ? 13.684 19.802 -28.834 1.00 29.39 434 SER A N 1
ATOM 3393 C CA . SER A 1 434 ? 13.513 19.545 -27.406 1.00 29.39 434 SER A CA 1
ATOM 3394 C C . SER A 1 434 ? 12.048 19.184 -27.150 1.00 29.39 434 SER A C 1
ATOM 3396 O O . SER A 1 434 ? 11.199 20.077 -27.079 1.00 29.39 434 SER A O 1
ATOM 3398 N N . LEU A 1 435 ? 11.778 17.880 -27.101 1.00 30.73 435 LEU A N 1
ATOM 3399 C CA . LEU A 1 435 ? 10.645 17.275 -26.405 1.00 30.73 435 LEU A CA 1
ATOM 3400 C C . LEU A 1 435 ? 11.152 16.708 -25.083 1.00 30.73 435 LEU A C 1
ATOM 3402 O O . LEU A 1 435 ? 12.258 16.120 -25.114 1.00 30.73 435 LEU A O 1
#

pLDDT: mean 81.77, std 17.28, range [29.39, 97.62]

Secondary structure (DSSP, 8-state):
--PPPPPHHHHHHHHHHHHHHS-HHHHHHHHHHHHHT--HHHHHHHHTTTTTS--S---PPP-----GGG-HHHHHHHHHHHHHHTTTTEEEEEEETTTTEEEEEE-TTHHHHHHHHHHHHHHHHHTT-HHHHHHHHHHHHHHGGGGGSTTS--BSS-HHHH--S-HHHHHHHHHHHHHHHS-TTTHHHHHHHHHTTSPP-SS---HHHHHHTSSSPPTTHHHHHHHHHHHHHHS-TT-HHHHHHHHHHHHHHHHHHHHHHHHHH-SSSHHHHHHHHHHHHHHTT-HHHHHHHHHHHHHHS-SSSHHHHHHHHHHHHHTTT-HHHHHHHHHHHHHHS--HHHHHHHHHHHHHTT-HHHHHHHHHHHHHHS----GGGHHHHHHHHHHTT-HHHHHHHHHH-S----HHHHHHHHHHHHHHHHS-SS----TT---

Foldseek 3Di:
DDDPDDDPVRVVVVVVVVVVVDDPVRVVVVLVVVLVVDDPVCNVVSVVVCVVPDDDDDDDDDDDDDDLVPDVLLVVLVVLLVCLLVLVFFDDWAADPVVRDIWTDGHLCSLVVLLVLLVVLLVCLQSVVLSNSLSSLLSSQLSLVCQVPPRRDGDPDRSLVSRPDDNLLSLLSNLLSLQVPDPLVCNLVSSVVSNVSGDDDPDDRAPVSNQPSYDDGRPCLLVNLVVNLVNLVPDDPVDPNSVVRNLRSLCVNPNLVSLVCVLVVDPPPNLVSLLSSLVSCVVVVVLVVSLVSLVVSLVPDDQADQSNLSSLCSNLVSCVVPLVSNLVSLLSNCRRYNDDVSLVSNLVSCVVVVNQLVSLVVVLVVVVVVPDDDLQCLLVSLVSCLSNVNLVVSVVSVVPRPDPVPPVSCVPNVVSSVVVVPDPPDDDPPPPDDD

Radius of gyration: 30.12 Å; chains: 1; bounding box: 63×66×88 Å

Organism: NCBI:txid1837282